Protein AF-0000000074537150 (afdb_homodimer)

Sequence (612 aa):
MRLKDRNIPFLCLTNGGGVLEKAKTSQLNNILDLPKEYQLTSEQMILSHTPFQEFAKDYKDKNVLIVGGYDCLNVAKSYGFENAIHVTDYHKKYPFIYSIFPPRDITKDEYESMKKLYNFNVDPKDAVSAVLFMYESDHLGRDIQVVMDLVLANNGVPGHTEDYNLVDHKQNCKLIMSNADFLYSSSFSWPRFGQGMIKLCLKNIYRELTQKELNITQYGKPEKVTYDFCQKRLEELAKNQGISEPLSTIYMVGDNLLSDIKGANQAGGVWRSVLVKTGLYKGELDHQNPAHYITPDVFTFVMEHSMRLKDRNIPFLCLTNGGGVLEKAKTSQLNNILDLPKEYQLTSEQMILSHTPFQEFAKDYKDKNVLIVGGYDCLNVAKSYGFENAIHVTDYHKKYPFIYSIFPPRDITKDEYESMKKLYNFNVDPKDAVSAVLFMYESDHLGRDIQVVMDLVLANNGVPGHTEDYNLVDHKQNCKLIMSNADFLYSSSFSWPRFGQGMIKLCLKNIYRELTQKELNITQYGKPEKVTYDFCQKRLEELAKNQGISEPLSTIYMVGDNLLSDIKGANQAGGVWRSVLVKTGLYKGELDHQNP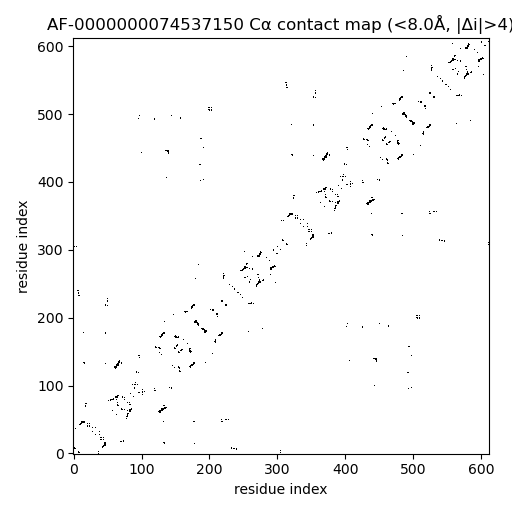AHYITPDVFTFVMEHS

Nearest PDB structures (foldseek):
  3kc2-assembly1_B  TM=8.783E-01  e=1.786E-23  Saccharomyces cerevisiae
  3rf6-assembly1_B  TM=8.350E-01  e=4.525E-24  Saccharomyces cerevisiae
  3kc2-assembly1_A  TM=8.607E-01  e=7.983E-23  Saccharomyces cerevisiae
  1zjj-assembly1_A  TM=8.120E-01  e=8.599E-11  Pyrococcus horikoshii OT3
  2c4n-assembly1_A  TM=7.535E-01  e=9.325E-08  Escherichia coli K-12

Radius of gyration: 27.58 Å; Cα contacts (8 Å, |Δi|>4): 1104; chains: 2; bounding box: 54×90×58 Å

Organism: Naegleria gruberi (NCBI:txid5762)

Secondary structure (DSSP, 8-state):
-HHHHTT----EE-S--SS-HHHHHHHHHHHTT--GGGPPPGGGEE-TTGGGGGTGGGGTTS-EEEE-STTHHHHHHHHT-TTEEEHHHHHHHSGGGGTTS--TTS-HHHHHHHHHH---S--GGG--SEEEE-S--SSHHHHHHHHHHHHHSGGG-TT--S-TT-TT----SEEEES---SEE--SSSS-EE-HHHHHHHHHHHHHHHHSSPPP-EE-STT-HHHHHHHHHHHHHHHHHTT--SPPS-EEEEES-IIIIIHHHHHH-TTEEEEEESSSS--S---SSS--SEEES-HHHHHHHH-/-HHHHTT----EE-S--SS-HHHHHHHHHHHTT--GGGPPPGGGEE-TTGGGGGTGGGGTTS-EEEE-STTHHHHHHHHT-TTEEEHHHHHHHSGGGGTTS--TTS-HHHHHHHHHH---S--GGG--SEEEE-S--SSHHHHHHHHHHHHHSGGG-TT--S-TT-TT----SEEEES---SEE--SSSS-EE-HHHHHHHHHHHHHHHHSSPPP-EE-STT-HHHHHHHHHHHHHHHHHTT--SPPS-EEEEES-IIIIIHHHHHH-TTEEEEEESSSS--S---SSS--SEEES-HHHHHHHH-

pLDDT: mean 91.0, std 9.86, range [53.53, 98.81]

Structure (mmCIF, N/CA/C/O backbone):
data_AF-0000000074537150-model_v1
#
loop_
_entity.id
_entity.type
_entity.pdbx_description
1 polymer 'Predicted protein'
#
loop_
_atom_site.group_PDB
_atom_site.id
_atom_site.type_symbol
_atom_site.label_atom_id
_atom_site.label_alt_id
_atom_site.label_comp_id
_atom_site.label_asym_id
_atom_site.label_entity_id
_atom_site.label_seq_id
_atom_site.pdbx_PDB_ins_code
_atom_site.Cartn_x
_atom_site.Cartn_y
_atom_site.Cartn_z
_atom_site.occupancy
_atom_site.B_iso_or_equiv
_atom_site.auth_seq_id
_atom_site.auth_comp_id
_atom_site.auth_asym_id
_atom_site.auth_atom_id
_atom_site.pdbx_PDB_model_num
ATOM 1 N N . MET A 1 1 ? -10.485 -38.378 -7.1 1 82.35 1 MET A N 1
ATOM 2 C CA . MET A 1 1 ? -10.393 -39.835 -7.085 1 82.35 1 MET A CA 1
ATOM 3 C C . MET A 1 1 ? -10.591 -40.407 -8.485 1 82.35 1 MET A C 1
ATOM 5 O O . MET A 1 1 ? -9.742 -41.148 -8.982 1 82.35 1 MET A O 1
ATOM 9 N N . ARG A 1 2 ? -11.599 -39.928 -9.172 1 88.39 2 ARG A N 1
ATOM 10 C CA . ARG A 1 2 ? -11.948 -40.432 -10.496 1 88.39 2 ARG A CA 1
ATOM 11 C C . ARG A 1 2 ? -10.786 -40.267 -11.469 1 88.39 2 ARG A C 1
ATOM 13 O O . ARG A 1 2 ? -10.503 -41.164 -12.266 1 88.39 2 ARG A O 1
ATOM 20 N N . LEU A 1 3 ? -10.076 -39.224 -11.421 1 92.22 3 LEU A N 1
ATOM 21 C CA . LEU A 1 3 ? -8.972 -38.946 -12.333 1 92.22 3 LEU A CA 1
ATOM 22 C C . LEU A 1 3 ? -7.83 -39.935 -12.121 1 92.22 3 LEU A C 1
ATOM 24 O O . LEU A 1 3 ? -7.26 -40.448 -13.086 1 92.22 3 LEU A O 1
ATOM 28 N N . LYS A 1 4 ? -7.557 -40.183 -10.889 1 90.06 4 LYS A N 1
ATOM 29 C CA . LYS A 1 4 ? -6.506 -41.147 -10.576 1 90.06 4 LYS A CA 1
ATOM 30 C C . LYS A 1 4 ? -6.914 -42.559 -10.987 1 90.06 4 LYS A C 1
ATOM 32 O O . LYS A 1 4 ? -6.105 -43.309 -11.537 1 90.06 4 LYS A O 1
ATOM 37 N N . ASP A 1 5 ? -8.18 -42.872 -10.752 1 92.04 5 ASP A N 1
ATOM 38 C CA . ASP A 1 5 ? -8.691 -44.195 -11.101 1 92.04 5 ASP A CA 1
ATOM 39 C C . ASP A 1 5 ? -8.611 -44.434 -12.608 1 92.04 5 ASP A C 1
ATOM 41 O O . ASP A 1 5 ? -8.425 -45.568 -13.052 1 92.04 5 ASP A O 1
ATOM 45 N N . ARG A 1 6 ? -8.701 -43.389 -13.329 1 92.59 6 ARG A N 1
ATOM 46 C CA . ARG A 1 6 ? -8.712 -43.51 -14.784 1 92.59 6 ARG A CA 1
ATOM 47 C C . ARG A 1 6 ? -7.35 -43.162 -15.373 1 92.59 6 ARG A C 1
ATOM 49 O O . ARG A 1 6 ? -7.209 -43.031 -16.591 1 92.59 6 ARG A O 1
ATOM 56 N N . ASN A 1 7 ? -6.412 -42.997 -14.571 1 92.48 7 ASN A N 1
ATOM 57 C CA . ASN A 1 7 ? -5.035 -42.707 -14.959 1 92.48 7 ASN A CA 1
ATOM 58 C C . ASN A 1 7 ? -4.948 -41.45 -15.82 1 92.48 7 ASN A C 1
ATOM 60 O O . ASN A 1 7 ? -4.264 -41.441 -16.845 1 92.48 7 ASN A O 1
ATOM 64 N N . ILE A 1 8 ? -5.718 -40.449 -15.488 1 94.46 8 ILE A N 1
ATOM 65 C CA . ILE A 1 8 ? -5.68 -39.152 -16.156 1 94.46 8 ILE A CA 1
ATOM 66 C C . ILE A 1 8 ? -4.778 -38.197 -15.378 1 94.46 8 ILE A C 1
ATOM 68 O O . ILE A 1 8 ? -5.067 -37.859 -14.227 1 94.46 8 ILE A O 1
ATOM 72 N N . PRO A 1 9 ? -3.707 -37.763 -15.979 1 95.73 9 PRO A N 1
ATOM 73 C CA . PRO A 1 9 ? -2.847 -36.806 -15.278 1 95.73 9 PRO A CA 1
ATOM 74 C C . PRO A 1 9 ? -3.541 -35.471 -15.016 1 95.73 9 PRO A C 1
ATOM 76 O O . PRO A 1 9 ? -4.312 -34.997 -15.854 1 95.73 9 PRO A O 1
ATOM 79 N N . PHE A 1 10 ? -3.298 -34.881 -13.842 1 96.55 10 PHE A N 1
ATOM 80 C CA . PHE A 1 10 ? -3.924 -33.6 -13.535 1 96.55 10 PHE A CA 1
ATOM 81 C C . PHE A 1 10 ? -3.046 -32.781 -12.596 1 96.55 10 PHE A C 1
ATOM 83 O O . PHE A 1 10 ? -2.156 -33.323 -11.939 1 96.55 10 PHE A O 1
ATOM 90 N N . LEU A 1 11 ? -3.188 -31.477 -12.616 1 97.28 11 LEU A N 1
ATOM 91 C CA . LEU A 1 11 ? -2.513 -30.496 -11.773 1 97.28 11 LEU A CA 1
ATOM 92 C C . LEU A 1 11 ? -3.524 -29.596 -11.069 1 97.28 11 LEU A C 1
ATOM 94 O O . LEU A 1 11 ? -4.655 -29.442 -11.536 1 97.28 11 LEU A O 1
ATOM 98 N N . CYS A 1 12 ? -3.136 -29.117 -9.999 1 97.07 12 CYS A N 1
ATOM 99 C CA . CYS A 1 12 ? -3.814 -27.999 -9.353 1 97.07 12 CYS A CA 1
ATOM 100 C C . CYS A 1 12 ? -3.042 -26.701 -9.556 1 97.07 12 CYS A C 1
ATOM 102 O O . CYS A 1 12 ? -1.887 -26.59 -9.141 1 97.07 12 CYS A O 1
ATOM 104 N N . LEU A 1 13 ? -3.638 -25.769 -10.205 1 97.44 13 LEU A N 1
ATOM 105 C CA . LEU A 1 13 ? -3.019 -24.483 -10.504 1 97.44 13 LEU A CA 1
ATOM 106 C C . LEU A 1 13 ? -3.717 -23.355 -9.752 1 97.44 13 LEU A C 1
ATOM 108 O O . LEU A 1 13 ? -4.936 -23.199 -9.85 1 97.44 13 LEU A O 1
ATOM 112 N N . THR A 1 14 ? -2.991 -22.591 -8.994 1 95.28 14 THR A N 1
ATOM 113 C CA . THR A 1 14 ? -3.561 -21.472 -8.252 1 95.28 14 THR A CA 1
ATOM 114 C C . THR A 1 14 ? -2.663 -20.243 -8.351 1 95.28 14 THR A C 1
ATOM 116 O O . THR A 1 14 ? -1.451 -20.367 -8.538 1 95.28 14 THR A O 1
ATOM 119 N N . ASN A 1 15 ? -3.245 -19.076 -8.275 1 94.63 15 ASN A N 1
ATOM 120 C CA . ASN A 1 15 ? -2.48 -17.84 -8.155 1 94.63 15 ASN A CA 1
ATOM 121 C C . ASN A 1 15 ? -2.129 -17.536 -6.701 1 94.63 15 ASN A C 1
ATOM 123 O O . ASN A 1 15 ? -1.554 -16.488 -6.402 1 94.63 15 ASN A O 1
ATOM 127 N N . GLY A 1 16 ? -2.473 -18.467 -5.846 1 93.56 16 GLY A N 1
ATOM 128 C CA . GLY A 1 16 ? -1.982 -18.387 -4.48 1 93.56 16 GLY A CA 1
ATOM 129 C C . GLY A 1 16 ? -0.507 -18.719 -4.355 1 93.56 16 GLY A C 1
ATOM 130 O O . GLY A 1 16 ? 0.098 -19.244 -5.292 1 93.56 16 GLY A O 1
ATOM 131 N N . GLY A 1 17 ? 0.043 -18.374 -3.281 1 95.2 17 GLY A N 1
ATOM 132 C CA . GLY A 1 17 ? 1.463 -18.613 -3.078 1 95.2 17 GLY A CA 1
ATOM 133 C C . GLY A 1 17 ? 1.916 -18.345 -1.656 1 95.2 17 GLY A C 1
ATOM 134 O O . GLY A 1 17 ? 1.167 -18.579 -0.705 1 95.2 17 GLY A O 1
ATOM 135 N N . GLY A 1 18 ? 3.213 -18.116 -1.565 1 96.17 18 GLY A N 1
ATOM 136 C CA . GLY A 1 18 ? 3.773 -17.738 -0.277 1 96.17 18 GLY A CA 1
ATOM 137 C C . GLY A 1 18 ? 4.288 -18.922 0.52 1 96.17 18 GLY A C 1
ATOM 138 O O . GLY A 1 18 ? 4.881 -18.748 1.586 1 96.17 18 GLY A O 1
ATOM 139 N N . VAL A 1 19 ? 4.033 -20.133 0.052 1 97.56 19 VAL A N 1
ATOM 140 C CA . VAL A 1 19 ? 4.488 -21.349 0.718 1 97.56 19 VAL A CA 1
ATOM 141 C C . VAL A 1 19 ? 5.037 -22.33 -0.316 1 97.56 19 VAL A C 1
ATOM 143 O O . VAL A 1 19 ? 4.821 -22.16 -1.518 1 97.56 19 VAL A O 1
ATOM 146 N N . LEU A 1 20 ? 5.719 -23.33 0.158 1 98.24 20 LEU A N 1
ATOM 147 C CA . LEU A 1 20 ? 6.207 -24.387 -0.721 1 98.24 20 LEU A CA 1
ATOM 148 C C . LEU A 1 20 ? 5.051 -25.216 -1.269 1 98.24 20 LEU A C 1
ATOM 150 O O . LEU A 1 20 ? 4.032 -25.39 -0.596 1 98.24 20 LEU A O 1
ATOM 154 N N . GLU A 1 21 ? 5.246 -25.781 -2.436 1 98.3 21 GLU A N 1
ATOM 155 C CA . GLU A 1 21 ? 4.241 -26.65 -3.041 1 98.3 21 GLU A CA 1
ATOM 156 C C . GLU A 1 21 ? 3.874 -27.802 -2.11 1 98.3 21 GLU A C 1
ATOM 158 O O . GLU A 1 21 ? 2.703 -28.171 -2.002 1 98.3 21 GLU A O 1
ATOM 163 N N . LYS A 1 22 ? 4.826 -28.305 -1.428 1 97.91 22 LYS A N 1
ATOM 164 C CA . LYS A 1 22 ? 4.594 -29.411 -0.503 1 97.91 22 LYS A CA 1
ATOM 165 C C . LYS A 1 22 ? 3.633 -29.005 0.611 1 97.91 22 LYS A C 1
ATOM 167 O O . LYS A 1 22 ? 2.742 -29.772 0.98 1 97.91 22 LYS A O 1
ATOM 172 N N . ALA A 1 23 ? 3.862 -27.835 1.144 1 97.5 23 ALA A N 1
ATOM 173 C CA . ALA A 1 23 ? 2.997 -27.344 2.213 1 97.5 23 ALA A CA 1
ATOM 174 C C . ALA A 1 23 ? 1.569 -27.141 1.714 1 97.5 23 ALA A C 1
ATOM 176 O O . ALA A 1 23 ? 0.609 -27.511 2.394 1 97.5 23 ALA A O 1
ATOM 177 N N . LYS A 1 24 ? 1.411 -26.533 0.592 1 97.05 24 LYS A N 1
ATOM 178 C CA . LYS A 1 24 ? 0.087 -26.31 0.02 1 97.05 24 LYS A CA 1
ATOM 179 C C . LYS A 1 24 ? -0.611 -27.633 -0.285 1 97.05 24 LYS A C 1
ATOM 181 O O . LYS A 1 24 ? -1.819 -27.766 -0.078 1 97.05 24 LYS A O 1
ATOM 186 N N . THR A 1 25 ? 0.132 -28.581 -0.799 1 97.37 25 THR A N 1
ATOM 187 C CA . THR A 1 25 ? -0.408 -29.903 -1.096 1 97.37 25 THR A CA 1
ATOM 188 C C . THR A 1 25 ? -0.933 -30.57 0.172 1 97.37 25 THR A C 1
ATOM 190 O O . THR A 1 25 ? -2.028 -31.135 0.175 1 97.37 25 THR A O 1
ATOM 193 N N . SER A 1 26 ? -0.143 -30.467 1.177 1 96.8 26 SER A N 1
ATOM 194 C CA . SER A 1 26 ? -0.559 -31.031 2.457 1 96.8 26 SER A CA 1
ATOM 195 C C . SER A 1 26 ? -1.839 -30.373 2.961 1 96.8 26 SER A C 1
ATOM 197 O O . SER A 1 26 ? -2.736 -31.052 3.465 1 96.8 26 SER A O 1
ATOM 199 N N . GLN A 1 27 ? -1.881 -29.11 2.847 1 94.59 27 GLN A N 1
ATOM 200 C CA . GLN A 1 27 ? -3.072 -28.369 3.249 1 94.59 27 GLN A CA 1
ATOM 201 C C . GLN A 1 27 ? -4.3 -28.84 2.477 1 94.59 27 GLN A C 1
ATOM 203 O O . GLN A 1 27 ? -5.36 -29.069 3.064 1 94.59 27 GLN A O 1
ATOM 208 N N . LEU A 1 28 ? -4.202 -29 1.189 1 94.61 28 LEU A N 1
ATOM 209 C CA . LEU A 1 28 ? -5.319 -29.403 0.342 1 94.61 28 LEU A CA 1
ATOM 210 C C . LEU A 1 28 ? -5.74 -30.837 0.644 1 94.61 28 LEU A C 1
ATOM 212 O O . LEU A 1 28 ? -6.934 -31.146 0.667 1 94.61 28 LEU A O 1
ATOM 216 N N . ASN A 1 29 ? -4.749 -31.682 0.811 1 96.45 29 ASN A N 1
ATOM 217 C CA . ASN A 1 29 ? -5.045 -33.062 1.182 1 96.45 29 ASN A CA 1
ATOM 218 C C . ASN A 1 29 ? -5.86 -33.133 2.47 1 96.45 29 ASN A C 1
ATOM 220 O O . ASN A 1 29 ? -6.785 -33.94 2.58 1 96.45 29 ASN A O 1
ATOM 224 N N . ASN A 1 30 ? -5.521 -32.252 3.391 1 94.34 30 ASN A N 1
ATOM 225 C CA . ASN A 1 30 ? -6.221 -32.217 4.67 1 94.34 30 ASN A CA 1
ATOM 226 C C . ASN A 1 30 ? -7.63 -31.65 4.523 1 94.34 30 ASN A C 1
ATOM 228 O O . ASN A 1 30 ? -8.585 -32.198 5.077 1 94.34 30 ASN A O 1
ATOM 232 N N . ILE A 1 31 ? -7.728 -30.591 3.802 1 90.94 31 ILE A N 1
ATOM 233 C CA . ILE A 1 31 ? -9.015 -29.931 3.609 1 90.94 31 ILE A CA 1
ATOM 234 C C . ILE A 1 31 ? -9.977 -30.877 2.893 1 90.94 31 ILE A C 1
ATOM 236 O O . ILE A 1 31 ? -11.159 -30.947 3.239 1 90.94 31 ILE A O 1
ATOM 240 N N . LEU A 1 32 ? -9.473 -31.61 1.886 1 90.86 32 LEU A N 1
ATOM 241 C CA . LEU A 1 32 ? -10.308 -32.498 1.084 1 90.86 32 LEU A CA 1
ATOM 242 C C . LEU A 1 32 ? -10.433 -33.868 1.743 1 90.86 32 LEU A C 1
ATOM 244 O O . LEU A 1 32 ? -11.185 -34.723 1.27 1 90.86 32 LEU A O 1
ATOM 248 N N . ASP A 1 33 ? -9.685 -34.022 2.805 1 92.94 33 ASP A N 1
ATOM 249 C CA . ASP A 1 33 ? -9.691 -35.273 3.558 1 92.94 33 ASP A CA 1
ATOM 250 C C . ASP A 1 33 ? -9.514 -36.473 2.63 1 92.94 33 ASP A C 1
ATOM 252 O O . ASP A 1 33 ? -10.334 -37.393 2.633 1 92.94 33 ASP A O 1
ATOM 256 N N . LEU A 1 34 ? -8.539 -36.46 1.803 1 92.77 34 LEU A N 1
ATOM 257 C CA . LEU A 1 34 ? -8.287 -37.511 0.824 1 92.77 34 LEU A CA 1
ATOM 258 C C . LEU A 1 34 ? -7.609 -38.711 1.476 1 92.77 34 LEU A C 1
ATOM 260 O O . LEU A 1 34 ? -6.686 -38.549 2.277 1 92.77 34 LEU A O 1
ATOM 264 N N . PRO A 1 35 ? -8.07 -39.949 1.142 1 93.38 35 PRO A N 1
ATOM 265 C CA . PRO A 1 35 ? -7.323 -41.126 1.593 1 93.38 35 PRO A CA 1
ATOM 266 C C . PRO A 1 35 ? -5.901 -41.171 1.039 1 93.38 35 PRO A C 1
ATOM 268 O O . PRO A 1 35 ? -5.611 -40.537 0.021 1 93.38 35 PRO A O 1
ATOM 271 N N . LYS A 1 36 ? -5.07 -41.896 1.671 1 92.68 36 LYS A N 1
ATOM 272 C CA . LYS A 1 36 ? -3.642 -41.942 1.368 1 92.68 36 LYS A CA 1
ATOM 273 C C . LYS A 1 36 ? -3.402 -42.244 -0.108 1 92.68 36 LYS A C 1
ATOM 275 O O . LYS A 1 36 ? -2.55 -41.62 -0.744 1 92.68 36 LYS A O 1
ATOM 280 N N . GLU A 1 37 ? -4.169 -43.15 -0.651 1 91.74 37 GLU A N 1
ATOM 281 C CA . GLU A 1 37 ? -3.968 -43.613 -2.02 1 91.74 37 GLU A CA 1
ATOM 282 C C . GLU A 1 37 ? -4.337 -42.529 -3.029 1 91.74 37 GLU A C 1
ATOM 284 O O . GLU A 1 37 ? -3.932 -42.593 -4.192 1 91.74 37 GLU A O 1
ATOM 289 N N . TYR A 1 38 ? -5.07 -41.503 -2.567 1 94.03 38 TYR A N 1
ATOM 290 C CA . TYR A 1 38 ? -5.554 -40.488 -3.496 1 94.03 38 TYR A CA 1
ATOM 291 C C . TYR A 1 38 ? -4.946 -39.126 -3.181 1 94.03 38 TYR A C 1
ATOM 293 O O . TYR A 1 38 ? -5.319 -38.118 -3.785 1 94.03 38 TYR A O 1
ATOM 301 N N . GLN A 1 39 ? -4.017 -39.078 -2.336 1 95.57 39 GLN A N 1
ATOM 302 C CA . GLN A 1 39 ? -3.405 -37.818 -1.929 1 95.57 39 GLN A CA 1
ATOM 303 C C . GLN A 1 39 ? -2.615 -37.194 -3.076 1 95.57 39 GLN A C 1
ATOM 305 O O . GLN A 1 39 ? -1.97 -37.903 -3.851 1 95.57 39 GLN A O 1
ATOM 310 N N . LEU A 1 40 ? -2.675 -35.924 -3.119 1 96.23 40 LEU A N 1
ATOM 311 C CA . LEU A 1 40 ? -1.914 -35.151 -4.094 1 96.23 40 LEU A CA 1
ATOM 312 C C . LEU A 1 40 ? -0.431 -35.139 -3.741 1 96.23 40 LEU A C 1
ATOM 314 O O . LEU A 1 40 ? -0.068 -35.213 -2.565 1 96.23 40 LEU A O 1
ATOM 318 N N . THR A 1 41 ? 0.364 -35.095 -4.773 1 95.9 41 THR A N 1
ATOM 319 C CA . THR A 1 41 ? 1.8 -34.906 -4.597 1 95.9 41 THR A CA 1
ATOM 320 C C . THR A 1 41 ? 2.193 -33.458 -4.872 1 95.9 41 THR A C 1
ATOM 322 O O . THR A 1 41 ? 1.426 -32.705 -5.477 1 95.9 41 THR A O 1
ATOM 325 N N . SER A 1 42 ? 3.384 -33.067 -4.437 1 96.53 42 SER A N 1
ATOM 326 C CA . SER A 1 42 ? 3.858 -31.7 -4.625 1 96.53 42 SER A CA 1
ATOM 327 C C . SER A 1 42 ? 4.014 -31.368 -6.106 1 96.53 42 SER A C 1
ATOM 329 O O . SER A 1 42 ? 3.868 -30.211 -6.507 1 96.53 42 SER A O 1
ATOM 331 N N . GLU A 1 43 ? 4.277 -32.349 -6.908 1 96.06 43 GLU A N 1
ATOM 332 C CA . GLU A 1 43 ? 4.456 -32.15 -8.343 1 96.06 43 GLU A CA 1
ATOM 333 C C . GLU A 1 43 ? 3.14 -31.767 -9.015 1 96.06 43 GLU A C 1
ATOM 335 O O . GLU A 1 43 ? 3.139 -31.168 -10.093 1 96.06 43 GLU A O 1
ATOM 340 N N . GLN A 1 44 ? 2.078 -32.113 -8.356 1 97.34 44 GLN A N 1
ATOM 341 C CA . GLN A 1 44 ? 0.76 -31.837 -8.918 1 97.34 44 GLN A CA 1
ATOM 342 C C . GLN A 1 44 ? 0.282 -30.439 -8.539 1 97.34 44 GLN A C 1
ATOM 344 O O . GLN A 1 44 ? -0.764 -29.986 -9.008 1 97.34 44 GLN A O 1
ATOM 349 N N . MET A 1 45 ? 1.074 -29.735 -7.706 1 98.07 45 MET A N 1
ATOM 350 C CA . MET A 1 45 ? 0.681 -28.422 -7.202 1 98.07 45 MET A CA 1
ATOM 351 C C . MET A 1 45 ? 1.513 -27.32 -7.849 1 98.07 45 MET A C 1
ATOM 353 O O . MET A 1 45 ? 2.739 -27.307 -7.725 1 98.07 45 MET A O 1
ATOM 357 N N . ILE A 1 46 ? 0.852 -26.426 -8.57 1 98.21 46 ILE A N 1
ATOM 358 C CA . ILE A 1 46 ? 1.516 -25.273 -9.169 1 98.21 46 ILE A CA 1
ATOM 359 C C . ILE A 1 46 ? 0.99 -23.987 -8.535 1 98.21 46 ILE A C 1
ATOM 361 O O . ILE A 1 46 ? -0.185 -23.648 -8.688 1 98.21 46 ILE A O 1
ATOM 365 N N . LEU A 1 47 ? 1.843 -23.336 -7.854 1 97.87 47 LEU A N 1
ATOM 366 C CA . LEU A 1 47 ? 1.52 -22.044 -7.257 1 97.87 47 LEU A CA 1
ATOM 367 C C . LEU A 1 47 ? 1.917 -20.902 -8.187 1 97.87 47 LEU A C 1
ATOM 369 O O . LEU A 1 47 ? 2.571 -21.126 -9.208 1 97.87 47 LEU A O 1
ATOM 373 N N . SER A 1 48 ? 1.578 -19.699 -7.824 1 97.01 48 SER A N 1
ATOM 374 C CA . SER A 1 48 ? 1.797 -18.539 -8.682 1 97.01 48 SER A CA 1
ATOM 375 C C . SER A 1 48 ? 3.278 -18.355 -8.996 1 97.01 48 SER A C 1
ATOM 377 O O . SER A 1 48 ? 3.635 -17.878 -10.075 1 97.01 48 SER A O 1
ATOM 379 N N . HIS A 1 49 ? 4.141 -18.749 -8.097 1 98.12 49 HIS A N 1
ATOM 380 C CA . HIS A 1 49 ? 5.573 -18.504 -8.227 1 98.12 49 HIS A CA 1
ATOM 381 C C . HIS A 1 49 ? 6.31 -19.764 -8.667 1 98.12 49 HIS A C 1
ATOM 383 O O . HIS A 1 49 ? 7.52 -19.73 -8.9 1 98.12 49 HIS A O 1
ATOM 389 N N . THR A 1 50 ? 5.655 -20.925 -8.827 1 98.1 50 THR A N 1
ATOM 390 C CA . THR A 1 50 ? 6.303 -22.18 -9.193 1 98.1 50 THR A CA 1
ATOM 391 C C . THR A 1 50 ? 7.078 -22.028 -10.499 1 98.1 50 THR A C 1
ATOM 393 O O . THR A 1 50 ? 8.204 -22.514 -10.618 1 98.1 50 THR A O 1
ATOM 396 N N . PRO A 1 51 ? 6.577 -21.279 -11.47 1 97.4 51 PRO A N 1
ATOM 397 C CA . PRO A 1 51 ? 7.272 -21.15 -12.752 1 97.4 51 PRO A CA 1
ATOM 398 C C . PRO A 1 51 ? 8.585 -20.378 -12.637 1 97.4 51 PRO A C 1
ATOM 400 O O . PRO A 1 51 ? 9.381 -20.362 -13.58 1 97.4 51 PRO A O 1
ATOM 403 N N . PHE A 1 52 ? 8.878 -19.694 -11.486 1 97.66 52 PHE A N 1
ATOM 404 C CA . PHE A 1 52 ? 10.133 -18.973 -11.308 1 97.66 52 PHE A CA 1
ATOM 405 C C . PHE A 1 52 ? 11.318 -19.93 -11.353 1 97.66 52 PHE A C 1
ATOM 407 O O . PHE A 1 52 ? 12.454 -19.508 -11.58 1 97.66 52 PHE A O 1
ATOM 414 N N . GLN A 1 53 ? 11.069 -21.206 -11.125 1 95.89 53 GLN A N 1
ATOM 415 C CA . GLN A 1 53 ? 12.118 -22.219 -11.176 1 95.89 53 GLN A CA 1
ATOM 416 C C . GLN A 1 53 ? 12.815 -22.221 -12.534 1 95.89 53 GLN A C 1
ATOM 418 O O . GLN A 1 53 ? 13.993 -22.573 -12.632 1 95.89 53 GLN A O 1
ATOM 423 N N . GLU A 1 54 ? 12.097 -21.775 -13.508 1 92.74 54 GLU A N 1
ATOM 424 C CA . GLU A 1 54 ? 12.573 -21.893 -14.883 1 92.74 54 GLU A CA 1
ATOM 425 C C . GLU A 1 54 ? 13.731 -20.936 -15.15 1 92.74 54 GLU A C 1
ATOM 427 O O . GLU A 1 54 ? 14.568 -21.192 -16.018 1 92.74 54 GLU A O 1
ATOM 432 N N . PHE A 1 55 ? 13.847 -19.787 -14.369 1 93.36 55 PHE A N 1
ATOM 433 C CA . PHE A 1 55 ? 14.881 -18.81 -14.687 1 93.36 55 PHE A CA 1
ATOM 434 C C . PHE A 1 55 ? 15.786 -18.567 -13.485 1 93.36 55 PHE A C 1
ATOM 436 O O . PHE A 1 55 ? 16.639 -17.678 -13.513 1 93.36 55 PHE A O 1
ATOM 443 N N . ALA A 1 56 ? 15.577 -19.349 -12.459 1 95.93 56 ALA A N 1
ATOM 444 C CA . ALA A 1 56 ? 16.357 -19.179 -11.236 1 95.93 56 ALA A CA 1
ATOM 445 C C . ALA A 1 56 ? 17.847 -19.366 -11.505 1 95.93 56 ALA A C 1
ATOM 447 O O . ALA A 1 56 ? 18.683 -18.686 -10.906 1 95.93 56 ALA A O 1
ATOM 448 N N . LYS A 1 57 ? 18.142 -20.238 -12.428 1 94.27 57 LYS A N 1
ATOM 449 C CA . LYS A 1 57 ? 19.537 -20.529 -12.747 1 94.27 57 LYS A CA 1
ATOM 450 C C . LYS A 1 57 ? 20.242 -19.297 -13.306 1 94.27 57 LYS A C 1
ATOM 452 O O . LYS A 1 57 ? 21.441 -19.109 -13.088 1 94.27 57 LYS A O 1
ATOM 457 N N . ASP A 1 58 ? 19.523 -18.467 -14.001 1 95.16 58 ASP A N 1
ATOM 458 C CA . ASP A 1 58 ? 20.076 -17.257 -14.603 1 95.16 58 ASP A CA 1
ATOM 459 C C . ASP A 1 58 ? 20.435 -16.227 -13.535 1 95.16 58 ASP A C 1
ATOM 461 O O . ASP A 1 58 ? 21.147 -15.26 -13.813 1 95.16 58 ASP A O 1
ATOM 465 N N . TYR A 1 59 ? 20.05 -16.493 -12.263 1 95.42 59 TYR A N 1
ATOM 466 C CA . TYR A 1 59 ? 20.263 -15.523 -11.195 1 95.42 59 TYR A CA 1
ATOM 467 C C . TYR A 1 59 ? 21.094 -16.126 -10.068 1 95.42 59 TYR A C 1
ATOM 469 O O . TYR A 1 59 ? 21.116 -15.599 -8.954 1 95.42 59 TYR A O 1
ATOM 477 N N . LYS A 1 60 ? 21.688 -17.201 -10.286 1 91.28 60 LYS A N 1
ATOM 478 C CA . LYS A 1 60 ? 22.427 -17.936 -9.264 1 91.28 60 LYS A CA 1
ATOM 479 C C . LYS A 1 60 ? 23.503 -17.061 -8.628 1 91.28 60 LYS A C 1
ATOM 481 O O . LYS A 1 60 ? 23.726 -17.122 -7.417 1 91.28 60 LYS A O 1
ATOM 486 N N . ASP A 1 61 ? 24.174 -16.148 -9.422 1 92.04 61 ASP A N 1
ATOM 487 C CA . ASP A 1 61 ? 25.276 -15.322 -8.937 1 92.04 61 ASP A CA 1
ATOM 488 C C . ASP A 1 61 ? 24.835 -13.872 -8.749 1 92.04 61 ASP A C 1
ATOM 490 O O . ASP A 1 61 ? 25.67 -12.971 -8.651 1 92.04 61 ASP A O 1
ATOM 494 N N . LYS A 1 62 ? 23.558 -13.721 -8.78 1 95.86 62 LYS A N 1
ATOM 495 C CA . LYS A 1 62 ? 23.026 -12.364 -8.685 1 95.86 62 LYS A CA 1
ATOM 496 C C . LYS A 1 62 ? 22.202 -12.184 -7.414 1 95.86 62 LYS A C 1
ATOM 498 O O . LYS A 1 62 ? 21.552 -13.124 -6.95 1 95.86 62 LYS A O 1
ATOM 503 N N . ASN A 1 63 ? 22.261 -10.992 -6.849 1 97.59 63 ASN A N 1
ATOM 504 C CA . ASN A 1 63 ? 21.377 -10.662 -5.736 1 97.59 63 ASN A CA 1
ATOM 505 C C . ASN A 1 63 ? 19.953 -10.392 -6.212 1 97.59 63 ASN A C 1
ATOM 507 O O . ASN A 1 63 ? 19.747 -9.663 -7.184 1 97.59 63 ASN A O 1
ATOM 511 N N . VAL A 1 64 ? 19.011 -11.058 -5.553 1 98.33 64 VAL A N 1
ATOM 512 C CA . VAL A 1 64 ? 17.609 -10.806 -5.868 1 98.33 64 VAL A CA 1
ATOM 513 C C . VAL A 1 64 ? 16.846 -10.457 -4.592 1 98.33 64 VAL A C 1
ATOM 515 O O . VAL A 1 64 ? 17.133 -10.999 -3.522 1 98.33 64 VAL A O 1
ATOM 518 N N . LEU A 1 65 ? 15.954 -9.538 -4.685 1 98.69 65 LEU A N 1
ATOM 519 C CA . LEU A 1 65 ? 15.096 -9.157 -3.568 1 98.69 65 LEU A CA 1
ATOM 520 C C . LEU A 1 65 ? 13.761 -9.891 -3.633 1 98.69 65 LEU A C 1
ATOM 522 O O . LEU A 1 65 ? 13.094 -9.886 -4.671 1 98.69 65 LEU A O 1
ATOM 526 N N . ILE A 1 66 ? 13.386 -10.467 -2.543 1 98.8 66 ILE A N 1
ATOM 527 C CA . ILE A 1 66 ? 12.129 -11.202 -2.451 1 98.8 66 ILE A CA 1
ATOM 528 C C . ILE A 1 66 ? 11.095 -10.364 -1.702 1 98.8 66 ILE A C 1
ATOM 530 O O . ILE A 1 66 ? 11.356 -9.888 -0.595 1 98.8 66 ILE A O 1
ATOM 534 N N . VAL A 1 67 ? 9.952 -10.206 -2.322 1 98.68 67 VAL A N 1
ATOM 535 C CA . VAL A 1 67 ? 8.844 -9.501 -1.687 1 98.68 67 VAL A CA 1
ATOM 536 C C . VAL A 1 67 ? 7.659 -10.449 -1.514 1 98.68 67 VAL A C 1
ATOM 538 O O . VAL A 1 67 ? 7.242 -11.111 -2.468 1 98.68 67 VAL A O 1
ATOM 541 N N . GLY A 1 68 ? 7.065 -10.483 -0.352 1 97.83 68 GLY A N 1
ATOM 542 C CA . GLY A 1 68 ? 5.909 -11.306 -0.035 1 97.83 68 GLY A CA 1
ATOM 543 C C . GLY A 1 68 ? 5.904 -11.801 1.399 1 97.83 68 GLY A C 1
ATOM 544 O O . GLY A 1 68 ? 6.963 -11.96 2.01 1 97.83 68 GLY A O 1
ATOM 545 N N . GLY A 1 69 ? 4.775 -12.07 1.884 1 95.2 69 GLY A N 1
ATOM 546 C CA . GLY A 1 69 ? 4.64 -12.593 3.234 1 95.2 69 GLY A CA 1
ATOM 547 C C . GLY A 1 69 ? 4.919 -14.082 3.327 1 95.2 69 GLY A C 1
ATOM 548 O O . GLY A 1 69 ? 5.329 -14.705 2.346 1 95.2 69 GLY A O 1
ATOM 549 N N . TYR A 1 70 ? 4.867 -14.541 4.507 1 94.43 70 TYR A N 1
ATOM 550 C CA . TYR A 1 70 ? 4.984 -15.958 4.828 1 94.43 70 TYR A CA 1
ATOM 551 C C . TYR A 1 70 ? 6.369 -16.486 4.47 1 94.43 70 TYR A C 1
ATOM 553 O O . TYR A 1 70 ? 7.382 -15.936 4.908 1 94.43 70 TYR A O 1
ATOM 561 N N . ASP A 1 71 ? 6.487 -17.563 3.689 1 97.46 71 ASP A N 1
ATOM 562 C CA . ASP A 1 71 ? 7.726 -18.322 3.545 1 97.46 71 ASP A CA 1
ATOM 563 C C . ASP A 1 71 ? 8.383 -18.049 2.194 1 97.46 71 ASP A C 1
ATOM 565 O O . ASP A 1 71 ? 9.043 -18.925 1.631 1 97.46 71 ASP A O 1
ATOM 569 N N . CYS A 1 72 ? 8.25 -16.867 1.669 1 98.17 72 CYS A N 1
ATOM 570 C CA . CYS A 1 72 ? 8.647 -16.563 0.299 1 98.17 72 CYS A CA 1
ATOM 571 C C . CYS A 1 72 ? 10.157 -16.681 0.13 1 98.17 72 CYS A C 1
ATOM 573 O O . CYS A 1 72 ? 10.637 -17.096 -0.927 1 98.17 72 CYS A O 1
ATOM 575 N N . LEU A 1 73 ? 10.921 -16.281 1.168 1 98.38 73 LEU A N 1
ATOM 576 C CA . LEU A 1 73 ? 12.371 -16.386 1.049 1 98.38 73 LEU A CA 1
ATOM 577 C C . LEU A 1 73 ? 12.799 -17.841 0.888 1 98.38 73 LEU A C 1
ATOM 579 O O . LEU A 1 73 ? 13.587 -18.166 -0.003 1 98.38 73 LEU A O 1
ATOM 583 N N . ASN A 1 74 ? 12.277 -18.734 1.745 1 98.31 74 ASN A N 1
ATOM 584 C CA . ASN A 1 74 ? 12.599 -20.155 1.662 1 98.31 74 ASN A CA 1
ATOM 585 C C . ASN A 1 74 ? 12.155 -20.753 0.33 1 98.31 74 ASN A C 1
ATOM 587 O O . ASN A 1 74 ? 12.837 -21.617 -0.225 1 98.31 74 ASN A O 1
ATOM 591 N N . VAL A 1 75 ? 11.035 -20.33 -0.154 1 98.52 75 VAL A N 1
ATOM 592 C CA . VAL A 1 75 ? 10.546 -20.778 -1.454 1 98.52 75 VAL A CA 1
ATOM 593 C C . VAL A 1 75 ? 11.545 -20.392 -2.543 1 98.52 75 VAL A C 1
ATOM 595 O O . VAL A 1 75 ? 11.955 -21.235 -3.345 1 98.52 75 VAL A O 1
ATOM 598 N N . ALA A 1 76 ? 11.979 -19.112 -2.566 1 98.35 76 ALA A N 1
ATOM 599 C CA . ALA A 1 76 ? 12.911 -18.629 -3.582 1 98.35 76 ALA A CA 1
ATOM 600 C C . ALA A 1 76 ? 14.222 -19.408 -3.538 1 98.35 76 ALA A C 1
ATOM 602 O O . ALA A 1 76 ? 14.747 -19.812 -4.579 1 98.35 76 ALA A O 1
ATOM 603 N N . LYS A 1 77 ? 14.72 -19.631 -2.374 1 97.93 77 LYS A N 1
ATOM 604 C CA . LYS A 1 77 ? 15.968 -20.374 -2.225 1 97.93 77 LYS A CA 1
ATOM 605 C C . LYS A 1 77 ? 15.814 -21.811 -2.717 1 97.93 77 LYS A C 1
ATOM 607 O O . LYS A 1 77 ? 16.729 -22.363 -3.332 1 97.93 77 LYS A O 1
ATOM 612 N N . SER A 1 78 ? 14.684 -22.392 -2.439 1 97.77 78 SER A N 1
ATOM 613 C CA . SER A 1 78 ? 14.426 -23.757 -2.887 1 97.77 78 SER A CA 1
ATOM 614 C C . SER A 1 78 ? 14.397 -23.843 -4.409 1 97.77 78 SER A C 1
ATOM 616 O O . SER A 1 78 ? 14.626 -24.911 -4.98 1 97.77 78 SER A O 1
ATOM 618 N N . TYR A 1 79 ? 14.05 -22.734 -5.084 1 97.72 79 TYR A N 1
ATOM 619 C CA . TYR A 1 79 ? 14.004 -22.706 -6.541 1 97.72 79 TYR A CA 1
ATOM 620 C C . TYR A 1 79 ? 15.401 -22.538 -7.128 1 97.72 79 TYR A C 1
ATOM 622 O O . TYR A 1 79 ? 15.611 -22.76 -8.322 1 97.72 79 TYR A O 1
ATOM 630 N N . GLY A 1 80 ? 16.394 -22.035 -6.272 1 97.27 80 GLY A N 1
ATOM 631 C CA . GLY A 1 80 ? 17.757 -21.886 -6.758 1 97.27 80 GLY A CA 1
ATOM 632 C C . GLY A 1 80 ? 18.257 -20.455 -6.703 1 97.27 80 GLY A C 1
ATOM 633 O O . GLY A 1 80 ? 19.353 -20.156 -7.182 1 97.27 80 GLY A O 1
ATOM 634 N N . PHE A 1 81 ? 17.487 -19.523 -6.135 1 97.92 81 PHE A N 1
ATOM 635 C CA . PHE A 1 81 ? 17.964 -18.161 -5.923 1 97.92 81 PHE A CA 1
ATOM 636 C C . PHE A 1 81 ? 18.842 -18.083 -4.68 1 97.92 81 PHE A C 1
ATOM 638 O O . PHE A 1 81 ? 18.402 -17.61 -3.63 1 97.92 81 PHE A O 1
ATOM 645 N N . GLU A 1 82 ? 20.05 -18.336 -4.834 1 96.53 82 GLU A N 1
ATOM 646 C CA . GLU A 1 82 ? 20.963 -18.558 -3.716 1 96.53 82 GLU A CA 1
ATOM 647 C C . GLU A 1 82 ? 21.256 -17.256 -2.977 1 96.53 82 GLU A C 1
ATOM 649 O O . GLU A 1 82 ? 21.408 -17.251 -1.753 1 96.53 82 GLU A O 1
ATOM 654 N N . ASN A 1 83 ? 21.35 -16.142 -3.673 1 97.49 83 ASN A N 1
ATOM 655 C CA . ASN A 1 83 ? 21.641 -14.843 -3.078 1 97.49 83 ASN A CA 1
ATOM 656 C C . ASN A 1 83 ? 20.376 -14.005 -2.914 1 97.49 83 ASN A C 1
ATOM 658 O O . ASN A 1 83 ? 20.378 -12.807 -3.2 1 97.49 83 ASN A O 1
ATOM 662 N N . ALA A 1 84 ? 19.311 -14.683 -2.529 1 98.17 84 ALA A N 1
ATOM 663 C CA . ALA A 1 84 ? 18.039 -14.007 -2.288 1 98.17 84 ALA A CA 1
ATOM 664 C C . ALA A 1 84 ? 18.007 -13.377 -0.898 1 98.17 84 ALA A C 1
ATOM 666 O O . ALA A 1 84 ? 18.505 -13.962 0.067 1 98.17 84 ALA A O 1
ATOM 667 N N . ILE A 1 85 ? 17.518 -12.207 -0.81 1 98.16 85 ILE A N 1
ATOM 668 C CA . ILE A 1 85 ? 17.28 -11.531 0.46 1 98.16 85 ILE A CA 1
ATOM 669 C C . ILE A 1 85 ? 15.835 -11.043 0.522 1 98.16 85 ILE A C 1
ATOM 671 O O . ILE A 1 85 ? 15.306 -10.522 -0.463 1 98.16 85 ILE A O 1
ATOM 675 N N . HIS A 1 86 ? 15.174 -11.301 1.6 1 98.36 86 HIS A N 1
ATOM 676 C CA . HIS A 1 86 ? 13.813 -10.807 1.776 1 98.36 86 HIS A CA 1
ATOM 677 C C . HIS A 1 86 ? 13.805 -9.311 2.074 1 98.36 86 HIS A C 1
ATOM 679 O O . HIS A 1 86 ? 14.706 -8.802 2.743 1 98.36 86 HIS A O 1
ATOM 685 N N . VAL A 1 87 ? 12.838 -8.645 1.693 1 98.09 87 VAL A N 1
ATOM 686 C CA . VAL A 1 87 ? 12.736 -7.197 1.837 1 98.09 87 VAL A CA 1
ATOM 687 C C . VAL A 1 87 ? 12.788 -6.819 3.315 1 98.09 87 VAL A C 1
ATOM 689 O O . VAL A 1 87 ? 13.335 -5.775 3.677 1 98.09 87 VAL A O 1
ATOM 692 N N . THR A 1 88 ? 12.265 -7.631 4.187 1 97.1 88 THR A N 1
ATOM 693 C CA . THR A 1 88 ? 12.331 -7.393 5.625 1 97.1 88 THR A CA 1
ATOM 694 C C . THR A 1 88 ? 13.781 -7.331 6.097 1 97.1 88 THR A C 1
ATOM 696 O O . THR A 1 88 ? 14.155 -6.431 6.851 1 97.1 88 THR A O 1
ATOM 699 N N . ASP A 1 89 ? 14.582 -8.247 5.653 1 96.39 89 ASP A N 1
ATOM 700 C CA . ASP A 1 89 ? 15.987 -8.293 6.046 1 96.39 89 ASP A CA 1
ATOM 701 C C . ASP A 1 89 ? 16.778 -7.164 5.389 1 96.39 89 ASP A C 1
ATOM 703 O O . ASP A 1 89 ? 17.72 -6.634 5.981 1 96.39 89 ASP A O 1
ATOM 707 N N . TYR A 1 90 ? 16.406 -6.877 4.169 1 96.12 90 TYR A N 1
ATOM 708 C CA . TYR A 1 90 ? 17.026 -5.746 3.488 1 96.12 90 TYR A CA 1
ATOM 709 C C . TYR A 1 90 ? 16.781 -4.449 4.251 1 96.12 90 TYR A C 1
ATOM 711 O O . TYR A 1 90 ? 17.702 -3.652 4.444 1 96.12 90 TYR A O 1
ATOM 719 N N . HIS A 1 91 ? 15.565 -4.235 4.7 1 94.9 91 HIS A N 1
ATOM 720 C CA . HIS A 1 91 ? 15.206 -3.063 5.49 1 94.9 91 HIS A CA 1
ATOM 721 C C . HIS A 1 91 ? 15.919 -3.067 6.838 1 94.9 91 HIS A C 1
ATOM 723 O O . HIS A 1 91 ? 16.3 -2.011 7.347 1 94.9 91 HIS A O 1
ATOM 729 N N . LYS A 1 92 ? 16.046 -4.208 7.427 1 93.03 92 LYS A N 1
ATOM 730 C CA . LYS A 1 92 ? 16.781 -4.311 8.684 1 93.03 92 LYS A CA 1
ATOM 731 C C . LYS A 1 92 ? 18.234 -3.879 8.509 1 93.03 92 LYS A C 1
ATOM 733 O O . LYS A 1 92 ? 18.802 -3.222 9.384 1 93.03 92 LYS A O 1
ATOM 738 N N . LYS A 1 93 ? 18.798 -4.263 7.402 1 91.38 93 LYS A N 1
ATOM 739 C CA . LYS A 1 93 ? 20.186 -3.925 7.104 1 91.38 93 LYS A CA 1
ATOM 740 C C . LYS A 1 93 ? 20.334 -2.441 6.782 1 91.38 93 LYS A C 1
ATOM 742 O O . LYS A 1 93 ? 21.339 -1.82 7.135 1 91.38 93 LYS A O 1
ATOM 747 N N . TYR A 1 94 ? 19.36 -1.876 6.094 1 90.54 94 TYR A N 1
ATOM 748 C CA . TYR A 1 94 ? 19.346 -0.465 5.726 1 90.54 94 TYR A CA 1
ATOM 749 C C . TYR A 1 94 ? 18.097 0.226 6.26 1 90.54 94 TYR A C 1
ATOM 751 O O . TYR A 1 94 ? 17.214 0.609 5.488 1 90.54 94 TYR A O 1
ATOM 759 N N . PRO A 1 95 ? 17.995 0.548 7.519 1 89.41 95 PRO A N 1
ATOM 760 C CA . PRO A 1 95 ? 16.758 0.957 8.186 1 89.41 95 PRO A CA 1
ATOM 761 C C . PRO A 1 95 ? 16.232 2.299 7.682 1 89.41 95 PRO A C 1
ATOM 763 O O . PRO A 1 95 ? 15.039 2.588 7.813 1 89.41 95 PRO A O 1
ATOM 766 N N . PHE A 1 96 ? 17.007 3.128 7.03 1 88.44 96 PHE A N 1
ATOM 767 C CA . PHE A 1 96 ? 16.6 4.48 6.666 1 88.44 96 PHE A CA 1
ATOM 768 C C . PHE A 1 96 ? 16.055 4.518 5.244 1 88.44 96 PHE A C 1
ATOM 770 O O . PHE A 1 96 ? 15.598 5.563 4.776 1 88.44 96 PHE A O 1
ATOM 777 N N . ILE A 1 97 ? 16.085 3.346 4.592 1 91.5 97 ILE A N 1
ATOM 778 C CA . ILE A 1 97 ? 15.474 3.258 3.271 1 91.5 97 ILE A CA 1
ATOM 779 C C . ILE A 1 97 ? 13.966 3.468 3.385 1 91.5 97 ILE A C 1
ATOM 781 O O . ILE A 1 97 ? 13.32 3.911 2.432 1 91.5 97 ILE A O 1
ATOM 785 N N . TYR A 1 98 ? 13.441 3.148 4.501 1 91.54 98 TYR A N 1
ATOM 786 C CA . TYR A 1 98 ? 12.059 3.405 4.892 1 91.54 98 TYR A CA 1
ATOM 787 C C . TYR A 1 98 ? 11.989 3.969 6.306 1 91.54 98 TYR A C 1
ATOM 789 O O . TYR A 1 98 ? 11.686 3.243 7.256 1 91.54 98 TYR A O 1
ATOM 797 N N . SER A 1 99 ? 12.158 5.221 6.446 1 85.71 99 SER A N 1
ATOM 798 C CA . SER A 1 99 ? 12.461 5.823 7.74 1 85.71 99 SER A CA 1
ATOM 799 C C . SER A 1 99 ? 11.189 6.269 8.453 1 85.71 99 SER A C 1
ATOM 801 O O . SER A 1 99 ? 11.23 6.654 9.624 1 85.71 99 SER A O 1
ATOM 803 N N . ILE A 1 100 ? 10.073 6.203 7.765 1 88.93 100 ILE A N 1
ATOM 804 C CA . ILE A 1 100 ? 8.818 6.628 8.375 1 88.93 100 ILE A CA 1
ATOM 805 C C . ILE A 1 100 ? 8.445 5.673 9.507 1 88.93 100 ILE A C 1
ATOM 807 O O . ILE A 1 100 ? 7.925 6.099 10.541 1 88.93 100 ILE A O 1
ATOM 811 N N . PHE A 1 101 ? 8.691 4.43 9.309 1 90.75 101 PHE A N 1
ATOM 812 C CA . PHE A 1 101 ? 8.528 3.408 10.336 1 90.75 101 PHE A CA 1
ATOM 813 C C . PHE A 1 101 ? 9.774 2.537 10.437 1 90.75 101 PHE A C 1
ATOM 815 O O . PHE A 1 101 ? 10.292 2.066 9.422 1 90.75 101 PHE A O 1
ATOM 822 N N . PRO A 1 102 ? 10.265 2.362 11.638 1 89.25 102 PRO A N 1
ATOM 823 C CA . PRO A 1 102 ? 11.421 1.479 11.81 1 89.25 102 PRO A CA 1
ATOM 824 C C . PRO A 1 102 ? 11.108 0.025 11.466 1 89.25 102 PRO A C 1
ATOM 826 O O . PRO A 1 102 ? 9.938 -0.36 11.399 1 89.25 102 PRO A O 1
ATOM 829 N N . PRO A 1 103 ? 12.164 -0.747 11.23 1 91.19 103 PRO A N 1
ATOM 830 C CA . PRO A 1 103 ? 11.924 -2.18 11.043 1 91.19 103 PRO A CA 1
ATOM 831 C C . PRO A 1 103 ? 11.201 -2.817 12.228 1 91.19 103 PRO A C 1
ATOM 833 O O . PRO A 1 103 ? 11.455 -2.452 13.379 1 91.19 103 PRO A O 1
ATOM 836 N N . ARG A 1 104 ? 10.274 -3.702 12.016 1 85.68 104 ARG A N 1
ATOM 837 C CA . ARG A 1 104 ? 9.399 -4.298 13.02 1 85.68 104 ARG A CA 1
ATOM 838 C C . ARG A 1 104 ? 10.196 -5.134 14.014 1 85.68 104 ARG A C 1
ATOM 840 O O . ARG A 1 104 ? 9.777 -5.312 15.16 1 85.68 104 ARG A O 1
ATOM 847 N N . ASP A 1 105 ? 11.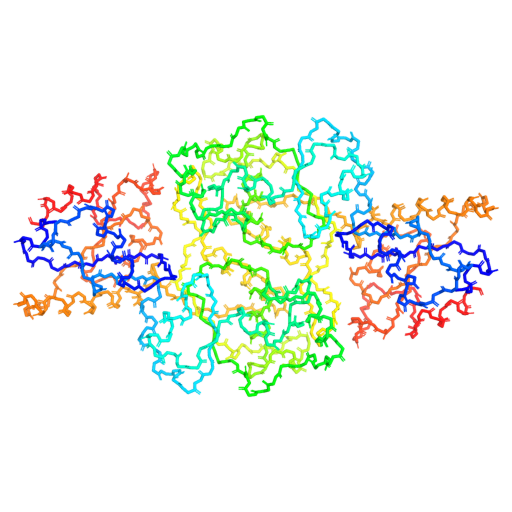317 -5.616 13.732 1 82.03 105 ASP A N 1
ATOM 848 C CA . ASP A 1 105 ? 12.012 -6.587 14.572 1 82.03 105 ASP A CA 1
ATOM 849 C C . ASP A 1 105 ? 13.245 -5.965 15.224 1 82.03 105 ASP A C 1
ATOM 851 O O . ASP A 1 105 ? 14.19 -6.674 15.578 1 82.03 105 ASP A O 1
ATOM 855 N N . ILE A 1 106 ? 13.157 -4.571 15.328 1 84.12 106 ILE A N 1
ATOM 856 C CA . ILE A 1 106 ? 14.272 -3.951 16.035 1 84.12 106 ILE A CA 1
ATOM 857 C C . ILE A 1 106 ? 13.745 -3.121 17.203 1 84.12 106 ILE A C 1
ATOM 859 O O . ILE A 1 106 ? 12.615 -2.629 17.162 1 84.12 106 ILE A O 1
ATOM 863 N N . THR A 1 107 ? 14.465 -3.025 18.187 1 83.02 107 THR A N 1
ATOM 864 C CA . THR A 1 107 ? 14.08 -2.221 19.342 1 83.02 107 THR A CA 1
ATOM 865 C C . THR A 1 107 ? 14.296 -0.736 19.064 1 83.02 107 THR A C 1
ATOM 867 O O . THR A 1 107 ? 15.03 -0.372 18.142 1 83.02 107 THR A O 1
ATOM 870 N N . LYS A 1 108 ? 13.581 0.052 19.821 1 81.18 108 LYS A N 1
ATOM 871 C CA . LYS A 1 108 ? 13.754 1.499 19.72 1 81.18 108 LYS A CA 1
ATOM 872 C C . LYS A 1 108 ? 15.208 1.897 19.953 1 81.18 108 LYS A C 1
ATOM 874 O O . LYS A 1 108 ? 15.743 2.756 19.249 1 81.18 108 LYS A O 1
ATOM 879 N N . ASP A 1 109 ? 15.834 1.242 20.919 1 83.22 109 ASP A N 1
ATOM 880 C CA . ASP A 1 109 ? 17.218 1.554 21.261 1 83.22 109 ASP A CA 1
ATOM 881 C C . ASP A 1 109 ? 18.161 1.195 20.115 1 83.22 109 ASP A C 1
ATOM 883 O O . ASP A 1 109 ? 19.088 1.948 19.807 1 83.22 109 ASP A O 1
ATOM 887 N N . GLU A 1 110 ? 17.847 0.073 19.52 1 80.8 110 GLU A N 1
ATOM 888 C CA . GLU A 1 110 ? 18.647 -0.351 18.375 1 80.8 110 GLU A CA 1
ATOM 889 C C . GLU A 1 110 ? 18.513 0.631 17.215 1 80.8 110 GLU A C 1
ATOM 891 O O . GLU A 1 110 ? 19.51 1.006 16.593 1 80.8 110 GLU A O 1
ATOM 896 N N . TYR A 1 111 ? 17.348 1.013 17.097 1 81.84 111 TYR A N 1
ATOM 897 C CA . TYR A 1 111 ? 17.091 1.937 15.997 1 81.84 111 TYR A CA 1
ATOM 898 C C . TYR A 1 111 ? 17.78 3.275 16.236 1 81.84 111 TYR A C 1
ATOM 900 O O . TYR A 1 111 ? 18.38 3.843 15.321 1 81.84 111 TYR A O 1
ATOM 908 N N . GLU A 1 112 ? 17.754 3.767 17.425 1 80.64 112 GLU A N 1
ATOM 909 C CA . GLU A 1 112 ? 18.398 5.031 17.769 1 80.64 112 GLU A CA 1
ATOM 910 C C . GLU A 1 112 ? 19.916 4.93 17.644 1 80.64 112 GLU A C 1
ATOM 912 O O . GLU A 1 112 ? 20.575 5.889 17.239 1 80.64 112 GLU A O 1
ATOM 917 N N . SER A 1 113 ? 20.398 3.792 17.987 1 80.28 113 SER A N 1
ATOM 918 C CA . SER A 1 113 ? 21.833 3.568 17.851 1 80.28 113 SER A CA 1
ATOM 919 C C . SER A 1 113 ? 22.256 3.568 16.385 1 80.28 113 SER A C 1
ATOM 921 O O . SER A 1 113 ? 23.304 4.115 16.036 1 80.28 113 SER A O 1
ATOM 923 N N . MET A 1 114 ? 21.419 3.039 15.63 1 77.01 114 MET A N 1
ATOM 924 C CA . MET A 1 114 ? 21.71 2.979 14.2 1 77.01 114 MET A CA 1
ATOM 925 C C . MET A 1 114 ? 21.643 4.367 13.573 1 77.01 114 MET A C 1
ATOM 927 O O . MET A 1 114 ? 22.421 4.684 12.671 1 77.01 114 MET A O 1
ATOM 931 N N . LYS A 1 115 ? 20.769 5.182 13.966 1 73.62 115 LYS A N 1
ATOM 932 C CA . LYS A 1 115 ? 20.616 6.55 13.478 1 73.62 115 LYS A CA 1
ATOM 933 C C . LYS A 1 115 ? 21.882 7.365 13.722 1 73.62 115 LYS A C 1
ATOM 935 O O . LYS A 1 115 ? 22.251 8.209 12.902 1 73.62 115 LYS A O 1
ATOM 940 N N . LYS A 1 116 ? 22.526 7.054 14.828 1 74.42 116 LYS A N 1
ATOM 941 C CA . LYS A 1 116 ? 23.742 7.776 15.191 1 74.42 116 LYS A CA 1
ATOM 942 C C . LYS A 1 116 ? 24.913 7.361 14.305 1 74.42 116 LYS A C 1
ATOM 944 O O . LYS A 1 116 ? 25.82 8.157 14.052 1 74.42 116 LYS A O 1
ATOM 949 N N . LEU A 1 117 ? 24.901 6.089 13.941 1 64.21 117 LEU A N 1
ATOM 950 C CA . LEU A 1 117 ? 26.024 5.549 13.183 1 64.21 117 LEU A CA 1
ATOM 951 C C . LEU A 1 117 ? 25.807 5.734 11.684 1 64.21 117 LEU A C 1
ATOM 953 O O . LEU A 1 117 ? 26.714 5.487 10.886 1 64.21 117 LEU A O 1
ATOM 957 N N . TYR A 1 118 ? 24.87 6.524 11.399 1 56.46 118 TYR A N 1
ATOM 958 C CA . TYR A 1 118 ? 24.06 6.539 10.187 1 56.46 118 TYR A CA 1
ATOM 959 C C . TYR A 1 118 ? 24.935 6.675 8.947 1 56.46 118 TYR A C 1
ATOM 961 O O . TYR A 1 118 ? 25.782 7.569 8.872 1 56.46 118 TYR A O 1
ATOM 969 N N . ASN A 1 119 ? 25.186 5.427 8.267 1 61.89 119 ASN A N 1
ATOM 970 C CA . ASN A 1 119 ? 25.426 5.523 6.831 1 61.89 119 ASN A CA 1
ATOM 971 C C . ASN A 1 119 ? 24.122 5.479 6.041 1 61.89 119 ASN A C 1
ATOM 973 O O . ASN A 1 119 ? 23.368 4.509 6.131 1 61.89 119 ASN A O 1
ATOM 977 N N . PHE A 1 120 ? 23.667 6.471 5.434 1 66.25 120 PHE A N 1
ATOM 978 C CA . PHE A 1 120 ? 22.404 6.73 4.754 1 66.25 120 PHE A CA 1
ATOM 979 C C . PHE A 1 120 ? 22.433 6.188 3.33 1 66.25 120 PHE A C 1
ATOM 981 O O . PHE A 1 120 ? 21.46 6.326 2.587 1 66.25 120 PHE A O 1
ATOM 988 N N . ASN A 1 121 ? 23.659 5.327 3.131 1 78.61 121 ASN A N 1
ATOM 989 C CA . ASN A 1 121 ? 23.793 4.818 1.77 1 78.61 121 ASN A CA 1
ATOM 990 C C . ASN A 1 121 ? 23.764 3.293 1.736 1 78.61 121 ASN A C 1
ATOM 992 O O . ASN A 1 121 ? 24.18 2.639 2.693 1 78.61 121 ASN A O 1
ATOM 996 N N . VAL A 1 122 ? 23.283 2.693 0.743 1 88.34 122 VAL A N 1
ATOM 997 C CA . VAL A 1 122 ? 23.311 1.257 0.486 1 88.34 122 VAL A CA 1
ATOM 998 C C . VAL A 1 122 ? 24.675 0.859 -0.074 1 88.34 122 VAL A C 1
ATOM 1000 O O . VAL A 1 122 ? 25.21 1.531 -0.959 1 88.34 122 VAL A O 1
ATOM 1003 N N . ASP A 1 123 ? 25.322 -0.21 0.404 1 89.35 123 ASP A N 1
ATOM 1004 C CA . ASP A 1 123 ? 26.585 -0.745 -0.096 1 89.35 123 ASP A CA 1
ATOM 1005 C C . ASP A 1 123 ? 26.424 -1.306 -1.507 1 89.35 123 ASP A C 1
ATOM 1007 O O . ASP A 1 123 ? 25.538 -2.126 -1.757 1 89.35 123 ASP A O 1
ATOM 1011 N N . PRO A 1 124 ? 27.288 -0.9 -2.439 1 90.06 124 PRO A N 1
ATOM 1012 C CA . PRO A 1 124 ? 27.194 -1.389 -3.816 1 90.06 124 PRO A CA 1
ATOM 1013 C C . PRO A 1 124 ? 27.249 -2.913 -3.905 1 90.06 124 PRO A C 1
ATOM 1015 O O . PRO A 1 124 ? 26.7 -3.5 -4.841 1 90.06 124 PRO A O 1
ATOM 1018 N N . LYS A 1 125 ? 27.844 -3.595 -2.94 1 91.82 125 LYS A N 1
ATOM 1019 C CA . LYS A 1 125 ? 27.918 -5.053 -2.94 1 91.82 125 LYS A CA 1
ATOM 1020 C C . LYS A 1 125 ? 26.536 -5.675 -2.759 1 91.82 125 LYS A C 1
ATOM 1022 O O . LYS A 1 125 ? 26.333 -6.85 -3.069 1 91.82 125 LYS A O 1
ATOM 1027 N N . ASP A 1 126 ? 25.588 -4.81 -2.308 1 93.11 126 ASP A N 1
ATOM 1028 C CA . ASP A 1 126 ? 24.232 -5.292 -2.067 1 93.11 126 ASP A CA 1
ATOM 1029 C C . ASP A 1 126 ? 23.285 -4.847 -3.179 1 93.11 126 ASP A C 1
ATOM 1031 O O . ASP A 1 126 ? 22.067 -4.818 -2.99 1 93.11 126 ASP A O 1
ATOM 1035 N N . ALA A 1 127 ? 23.904 -4.501 -4.313 1 94.5 127 ALA A N 1
ATOM 1036 C CA . ALA A 1 127 ? 23.099 -4.18 -5.489 1 94.5 127 ALA A CA 1
ATOM 1037 C C . ALA A 1 127 ? 22.184 -5.343 -5.861 1 94.5 127 ALA A C 1
ATOM 1039 O O . ALA A 1 127 ? 22.587 -6.506 -5.79 1 94.5 127 ALA A O 1
ATOM 1040 N N . VAL A 1 128 ? 20.999 -5.055 -6.258 1 96.65 128 VAL A N 1
ATOM 1041 C CA . VAL A 1 128 ? 19.986 -6.058 -6.57 1 96.65 128 VAL A CA 1
ATOM 1042 C C . VAL A 1 128 ? 19.719 -6.073 -8.073 1 96.65 128 VAL A C 1
ATOM 1044 O O . VAL A 1 128 ? 19.505 -5.022 -8.682 1 96.65 128 VAL A O 1
ATOM 1047 N N . SER A 1 129 ? 19.686 -7.253 -8.632 1 96.4 129 SER A N 1
ATOM 1048 C CA . SER A 1 129 ? 19.512 -7.404 -10.073 1 96.4 129 SER A CA 1
ATOM 1049 C C . SER A 1 129 ? 18.039 -7.557 -10.439 1 96.4 129 SER A C 1
ATOM 1051 O O . SER A 1 129 ? 17.627 -7.192 -11.542 1 96.4 129 SER A O 1
ATOM 1053 N N . ALA A 1 130 ? 17.284 -8.102 -9.506 1 97.86 130 ALA A N 1
ATOM 1054 C CA . ALA A 1 130 ? 15.871 -8.348 -9.781 1 97.86 130 ALA A CA 1
ATOM 1055 C C . ALA A 1 130 ? 15.056 -8.365 -8.49 1 97.86 130 ALA A C 1
ATOM 1057 O O . ALA A 1 130 ? 15.568 -8.735 -7.431 1 97.86 130 ALA A O 1
ATOM 1058 N N . VAL A 1 131 ? 13.877 -7.916 -8.628 1 98.53 131 VAL A N 1
ATOM 1059 C CA . VAL A 1 131 ? 12.884 -8.035 -7.566 1 98.53 131 VAL A CA 1
ATOM 1060 C C . VAL A 1 131 ? 11.845 -9.088 -7.945 1 98.53 131 VAL A C 1
ATOM 1062 O O . VAL A 1 131 ? 11.241 -9.015 -9.018 1 98.53 131 VAL A O 1
ATOM 1065 N N . LEU A 1 132 ? 11.66 -10.044 -7.112 1 98.56 132 LEU A N 1
ATOM 1066 C CA . LEU A 1 132 ? 10.614 -11.048 -7.277 1 98.56 132 LEU A CA 1
ATOM 1067 C C . LEU A 1 132 ? 9.479 -10.818 -6.285 1 98.56 132 LEU A C 1
ATOM 1069 O O . LEU A 1 132 ? 9.638 -11.061 -5.086 1 98.56 132 LEU A O 1
ATOM 1073 N N . PHE A 1 133 ? 8.399 -10.318 -6.773 1 98.22 133 PHE A N 1
ATOM 1074 C CA . PHE A 1 133 ? 7.183 -10.222 -5.973 1 98.22 133 PHE A CA 1
ATOM 1075 C C . PHE A 1 133 ? 6.431 -11.548 -5.971 1 98.22 133 PHE A C 1
ATOM 1077 O O . PHE A 1 133 ? 5.677 -11.842 -6.9 1 98.22 133 PHE A O 1
ATOM 1084 N N . MET A 1 134 ? 6.506 -12.299 -4.904 1 97.96 134 MET A N 1
ATOM 1085 C CA . MET A 1 134 ? 6.13 -13.709 -4.956 1 97.96 134 MET A CA 1
ATOM 1086 C C . MET A 1 134 ? 4.776 -13.935 -4.291 1 97.96 134 MET A C 1
ATOM 1088 O O . MET A 1 134 ? 4.161 -14.988 -4.469 1 97.96 134 MET A O 1
ATOM 1092 N N . TYR A 1 135 ? 4.365 -12.989 -3.49 1 97.08 135 TYR A N 1
ATOM 1093 C CA . TYR A 1 135 ? 3.084 -13.041 -2.794 1 97.08 135 TYR A CA 1
ATOM 1094 C C . TYR A 1 135 ? 2.654 -11.652 -2.338 1 97.08 135 TYR A C 1
ATOM 1096 O O . TYR A 1 135 ? 3.346 -10.665 -2.596 1 97.08 135 TYR A O 1
ATOM 1104 N N . GLU A 1 136 ? 1.517 -11.537 -1.742 1 96.34 136 GLU A N 1
ATOM 1105 C CA . GLU A 1 136 ? 1.055 -10.273 -1.175 1 96.34 136 GLU A CA 1
ATOM 1106 C C . GLU A 1 136 ? 1.998 -9.784 -0.079 1 96.34 136 GLU A C 1
ATOM 1108 O O . GLU A 1 136 ? 2.637 -10.588 0.603 1 96.34 136 GLU A O 1
ATOM 1113 N N . SER A 1 137 ? 2.032 -8.51 0.05 1 96.29 137 SER A N 1
ATOM 1114 C CA . SER A 1 137 ? 2.928 -7.871 1.009 1 96.29 137 SER A CA 1
ATOM 1115 C C . SER A 1 137 ? 2.22 -7.598 2.331 1 96.29 137 SER A C 1
ATOM 1117 O O . SER A 1 137 ? 1.103 -7.075 2.347 1 96.29 137 SER A O 1
ATOM 1119 N N . ASP A 1 138 ? 2.836 -7.932 3.437 1 92.95 138 ASP A N 1
ATOM 1120 C CA . ASP A 1 138 ? 2.283 -7.6 4.746 1 92.95 138 ASP A CA 1
ATOM 1121 C C . ASP A 1 138 ? 2.822 -6.263 5.248 1 92.95 138 ASP A C 1
ATOM 1123 O O . ASP A 1 138 ? 2.604 -5.893 6.403 1 92.95 138 ASP A O 1
ATOM 1127 N N . HIS A 1 139 ? 3.648 -5.561 4.504 1 96.55 139 HIS A N 1
ATOM 1128 C CA . HIS A 1 139 ? 4.188 -4.23 4.758 1 96.55 139 HIS A CA 1
ATOM 1129 C C . HIS A 1 139 ? 4.311 -3.43 3.465 1 96.55 139 HIS A C 1
ATOM 1131 O O . HIS A 1 139 ? 5.407 -3.001 3.098 1 96.55 139 HIS A O 1
ATOM 1137 N N . LEU A 1 140 ? 3.188 -3.205 2.898 1 97.99 140 LEU A N 1
ATOM 1138 C CA . LEU A 1 140 ? 3.113 -2.779 1.505 1 97.99 140 LEU A CA 1
ATOM 1139 C C . LEU A 1 140 ? 3.768 -1.414 1.318 1 97.99 140 LEU A C 1
ATOM 1141 O O . LEU A 1 140 ? 4.436 -1.175 0.31 1 97.99 140 LEU A O 1
ATOM 1145 N N . GLY A 1 141 ? 3.585 -0.449 2.247 1 97.8 141 GLY A N 1
ATOM 1146 C CA . GLY A 1 141 ? 4.218 0.855 2.127 1 97.8 141 GLY A CA 1
ATOM 1147 C C . GLY A 1 141 ? 5.729 0.776 2.011 1 97.8 141 GLY A C 1
ATOM 1148 O O . GLY A 1 141 ? 6.322 1.397 1.127 1 97.8 141 GLY A O 1
ATOM 1149 N N . ARG A 1 142 ? 6.339 0.023 2.892 1 97.26 142 ARG A N 1
ATOM 1150 C CA . ARG A 1 142 ? 7.779 -0.21 2.864 1 97.26 142 ARG A CA 1
ATOM 1151 C C . ARG A 1 142 ? 8.199 -0.887 1.564 1 97.26 142 ARG A C 1
ATOM 1153 O O . ARG A 1 142 ? 9.184 -0.486 0.939 1 97.26 142 ARG A O 1
ATOM 1160 N N . ASP A 1 143 ? 7.437 -1.875 1.203 1 98.49 143 ASP A N 1
ATOM 1161 C CA . ASP A 1 143 ? 7.815 -2.665 0.035 1 98.49 143 ASP A CA 1
ATOM 1162 C C . ASP A 1 143 ? 7.732 -1.832 -1.242 1 98.49 143 ASP A C 1
ATOM 1164 O O . ASP A 1 143 ? 8.59 -1.945 -2.12 1 98.49 143 ASP A O 1
ATOM 1168 N N . ILE A 1 144 ? 6.728 -1.008 -1.365 1 98.49 144 ILE A N 1
ATOM 1169 C CA . ILE A 1 144 ? 6.604 -0.111 -2.509 1 98.49 144 ILE A CA 1
ATOM 1170 C C . ILE A 1 144 ? 7.804 0.831 -2.558 1 98.49 144 ILE A C 1
ATOM 1172 O O . ILE A 1 144 ? 8.398 1.034 -3.62 1 98.49 144 ILE A O 1
ATOM 1176 N N . GLN A 1 145 ? 8.185 1.402 -1.398 1 97.24 145 GLN A N 1
ATOM 1177 C CA . GLN A 1 145 ? 9.33 2.305 -1.329 1 97.24 145 GLN A CA 1
ATOM 1178 C C . GLN A 1 145 ? 10.6 1.621 -1.828 1 97.24 145 GLN A C 1
ATOM 1180 O O . GLN A 1 145 ? 11.306 2.16 -2.683 1 97.24 145 GLN A O 1
ATOM 1185 N N . VAL A 1 146 ? 10.827 0.457 -1.34 1 96.67 146 VAL A N 1
ATOM 1186 C CA . VAL A 1 146 ? 12.071 -0.249 -1.633 1 96.67 146 VAL A CA 1
ATOM 1187 C C . VAL A 1 146 ? 12.089 -0.678 -3.098 1 96.67 146 VAL A C 1
ATOM 1189 O O . VAL A 1 146 ? 13.095 -0.505 -3.79 1 96.67 146 VAL A O 1
ATOM 1192 N N . VAL A 1 147 ? 10.998 -1.21 -3.557 1 97.79 147 VAL A N 1
ATOM 1193 C CA . VAL A 1 147 ? 10.909 -1.668 -4.939 1 97.79 147 VAL A CA 1
ATOM 1194 C C . VAL A 1 147 ? 11.123 -0.492 -5.889 1 97.79 147 VAL A C 1
ATOM 1196 O O . VAL A 1 147 ? 11.881 -0.597 -6.856 1 97.79 147 VAL A O 1
ATOM 1199 N N . MET A 1 148 ? 10.51 0.634 -5.625 1 96.07 148 MET A N 1
ATOM 1200 C CA . MET A 1 148 ? 10.666 1.809 -6.477 1 96.07 148 MET A CA 1
ATOM 1201 C C . MET A 1 148 ? 12.107 2.306 -6.461 1 96.07 148 MET A C 1
ATOM 1203 O O . MET A 1 148 ? 12.646 2.694 -7.499 1 96.07 148 MET A O 1
ATOM 1207 N N . ASP A 1 149 ? 12.712 2.262 -5.266 1 94.43 149 ASP A N 1
ATOM 1208 C CA . ASP A 1 149 ? 14.116 2.649 -5.176 1 94.43 149 ASP A CA 1
ATOM 1209 C C . ASP A 1 149 ? 14.983 1.785 -6.089 1 94.43 149 ASP A C 1
ATOM 1211 O O . ASP A 1 149 ? 15.898 2.288 -6.744 1 94.43 149 ASP A O 1
ATOM 1215 N N . LEU A 1 150 ? 14.696 0.571 -6.128 1 95.47 150 LEU A N 1
ATOM 1216 C CA . LEU A 1 150 ? 15.517 -0.37 -6.881 1 95.47 150 LEU A CA 1
ATOM 1217 C C . LEU A 1 150 ? 15.293 -0.207 -8.381 1 95.47 150 LEU A C 1
ATOM 1219 O O . LEU A 1 150 ? 16.25 -0.192 -9.158 1 95.47 150 LEU A O 1
ATOM 1223 N N . VAL A 1 151 ? 14.022 -0.066 -8.79 1 94.98 151 VAL A N 1
ATOM 1224 C CA . VAL A 1 151 ? 13.744 0.014 -10.22 1 94.98 151 VAL A CA 1
ATOM 1225 C C . VAL A 1 151 ? 14.212 1.361 -10.764 1 94.98 151 VAL A C 1
ATOM 1227 O O . VAL A 1 151 ? 14.476 1.497 -11.961 1 94.98 151 VAL A O 1
ATOM 1230 N N . LEU A 1 152 ? 14.362 2.358 -9.895 1 92.69 152 LEU A N 1
ATOM 1231 C CA . LEU A 1 152 ? 14.797 3.686 -10.315 1 92.69 152 LEU A CA 1
ATOM 1232 C C . LEU A 1 152 ? 16.31 3.829 -10.184 1 92.69 152 LEU A C 1
ATOM 1234 O O . LEU A 1 152 ? 16.898 4.769 -10.723 1 92.69 152 LEU A O 1
ATOM 1238 N N . ALA A 1 153 ? 16.911 2.943 -9.405 1 90.05 153 ALA A N 1
ATOM 1239 C CA . ALA A 1 153 ? 18.333 3.054 -9.09 1 90.05 153 ALA A CA 1
ATOM 1240 C C . ALA A 1 153 ? 19.191 2.742 -10.313 1 90.05 153 ALA A C 1
ATOM 1242 O O . ALA A 1 153 ? 18.816 1.914 -11.147 1 90.05 153 ALA A O 1
ATOM 1243 N N . ASN A 1 154 ? 20.308 3.407 -10.243 1 83.04 154 ASN A N 1
ATOM 1244 C CA . ASN A 1 154 ? 21.351 2.997 -11.177 1 83.04 154 ASN A CA 1
ATOM 1245 C C . ASN A 1 154 ? 22.078 1.746 -10.692 1 83.04 154 ASN A C 1
ATOM 1247 O O . ASN A 1 154 ? 22.55 1.699 -9.555 1 83.04 154 ASN A O 1
ATOM 1251 N N . ASN A 1 155 ? 22.12 0.733 -11.437 1 83.14 155 ASN A N 1
ATOM 1252 C CA . ASN A 1 155 ? 22.856 -0.507 -11.214 1 83.14 155 ASN A CA 1
ATOM 1253 C C . ASN A 1 155 ? 22.362 -1.237 -9.969 1 83.14 155 ASN A C 1
ATOM 1255 O O . ASN A 1 155 ? 23.157 -1.82 -9.229 1 83.14 155 ASN A O 1
ATOM 1259 N N . GLY A 1 156 ? 21.13 -0.915 -9.513 1 88.27 156 GLY A N 1
ATOM 1260 C CA . GLY A 1 156 ? 20.508 -1.702 -8.46 1 88.27 156 GLY A CA 1
ATOM 1261 C C . GLY A 1 156 ? 20.904 -1.253 -7.066 1 88.27 156 GLY A C 1
ATOM 1262 O O . GLY A 1 156 ? 20.79 -2.018 -6.106 1 88.27 156 GLY A O 1
ATOM 1263 N N . VAL A 1 157 ? 21.443 -0.019 -6.883 1 90.2 157 VAL A N 1
ATOM 1264 C CA . VAL A 1 157 ? 21.849 0.518 -5.589 1 90.2 157 VAL A CA 1
ATOM 1265 C C . VAL A 1 157 ? 20.964 1.707 -5.222 1 90.2 157 VAL A C 1
ATOM 1267 O O . VAL A 1 157 ? 21.194 2.826 -5.686 1 90.2 157 VAL A O 1
ATOM 1270 N N . PRO A 1 158 ? 19.992 1.487 -4.328 1 86.06 158 PRO A N 1
ATOM 1271 C CA . PRO A 1 158 ? 19.127 2.603 -3.938 1 86.06 158 PRO A CA 1
ATOM 1272 C C . PRO A 1 158 ? 19.915 3.825 -3.471 1 86.06 158 PRO A C 1
ATOM 1274 O O . PRO A 1 158 ? 20.933 3.684 -2.788 1 86.06 158 PRO A O 1
ATOM 1277 N N . GLY A 1 159 ? 19.39 4.981 -3.734 1 76.85 159 GLY A N 1
ATOM 1278 C CA . GLY A 1 159 ? 20.019 6.221 -3.305 1 76.85 159 GLY A CA 1
ATOM 1279 C C . GLY A 1 159 ? 21.039 6.747 -4.297 1 76.85 159 GLY A C 1
ATOM 1280 O O . GLY A 1 159 ? 21.587 7.835 -4.112 1 76.85 159 GLY A O 1
ATOM 1281 N N . HIS A 1 160 ? 21.365 6.028 -5.215 1 65.45 160 HIS A N 1
ATOM 1282 C CA . HIS A 1 160 ? 22.328 6.455 -6.224 1 65.45 160 HIS A CA 1
ATOM 1283 C C . HIS A 1 160 ? 21.653 6.661 -7.576 1 65.45 160 HIS A C 1
ATOM 1285 O O . HIS A 1 160 ? 21.206 5.699 -8.205 1 65.45 160 HIS A O 1
ATOM 1291 N N . THR A 1 161 ? 21.094 7.945 -7.677 1 61.89 161 THR A N 1
ATOM 1292 C CA . THR A 1 161 ? 20.599 8.271 -9.01 1 61.89 161 THR A CA 1
ATOM 1293 C C . THR A 1 161 ? 21.523 9.272 -9.7 1 61.89 161 THR A C 1
ATOM 1295 O O . THR A 1 161 ? 22.23 10.032 -9.035 1 61.89 161 THR A O 1
ATOM 1298 N N . GLU A 1 162 ? 21.737 9.073 -10.844 1 57.36 162 GLU A N 1
ATOM 1299 C CA . GLU A 1 162 ? 22.51 10.065 -11.586 1 57.36 162 GLU A CA 1
ATOM 1300 C C . GLU A 1 162 ? 21.703 11.34 -11.809 1 57.36 162 GLU A C 1
ATOM 1302 O O . GLU A 1 162 ? 22.268 12.434 -11.881 1 57.36 162 GLU A O 1
ATOM 1307 N N . ASP A 1 163 ? 20.363 11.052 -11.959 1 62.49 163 ASP A N 1
ATOM 1308 C CA . ASP A 1 163 ? 19.465 12.154 -12.29 1 62.49 163 ASP A CA 1
ATOM 1309 C C . ASP A 1 163 ? 18.217 12.129 -11.411 1 62.49 163 ASP A C 1
ATOM 1311 O O . ASP A 1 163 ? 17.388 11.223 -11.525 1 62.49 163 ASP A O 1
ATOM 1315 N N . TYR A 1 164 ? 18.15 13.06 -10.609 1 63.85 164 TYR A N 1
ATOM 1316 C CA . TYR A 1 164 ? 17.013 13.151 -9.7 1 63.85 164 TYR A CA 1
ATOM 1317 C C . TYR A 1 164 ? 15.734 13.484 -10.457 1 63.85 164 TYR A C 1
ATOM 1319 O O . TYR A 1 164 ? 14.631 13.222 -9.971 1 63.85 164 TYR A O 1
ATOM 1327 N N . ASN A 1 165 ? 15.954 13.965 -11.627 1 71.28 165 ASN A N 1
ATOM 1328 C CA . ASN A 1 165 ? 14.776 14.341 -12.4 1 71.28 165 ASN A CA 1
ATOM 1329 C C . ASN A 1 165 ? 14.277 13.183 -13.261 1 71.28 165 ASN A C 1
ATOM 1331 O O . ASN A 1 165 ? 13.202 13.265 -13.857 1 71.28 165 ASN A O 1
ATOM 1335 N N . LEU A 1 166 ? 14.908 12.191 -13.27 1 80.1 166 LEU A N 1
ATOM 1336 C CA . LEU A 1 166 ? 14.545 10.915 -13.876 1 80.1 166 LEU A CA 1
ATOM 1337 C C . LEU A 1 166 ? 14.172 11.096 -15.343 1 80.1 166 LEU A C 1
ATOM 1339 O O . LEU A 1 166 ? 13.401 10.307 -15.894 1 80.1 166 LEU A O 1
ATOM 1343 N N . VAL A 1 167 ? 14.576 12.176 -16.027 1 78.08 167 VAL A N 1
ATOM 1344 C CA . VAL A 1 167 ? 14.231 12.482 -17.411 1 78.08 167 VAL A CA 1
ATOM 1345 C C . VAL A 1 167 ? 14.767 11.387 -18.331 1 78.08 167 VAL A C 1
ATOM 1347 O O . VAL A 1 167 ? 14.042 10.877 -19.188 1 78.08 167 VAL A O 1
ATOM 1350 N N . ASP A 1 168 ? 15.943 10.894 -18.179 1 81.77 168 ASP A N 1
ATOM 1351 C CA . ASP A 1 168 ? 16.537 9.877 -19.042 1 81.77 168 ASP A CA 1
ATOM 1352 C C . ASP A 1 168 ? 16.65 8.539 -18.316 1 81.77 168 ASP A C 1
ATOM 1354 O O . ASP A 1 168 ? 17.505 7.716 -18.649 1 81.77 168 ASP A O 1
ATOM 1358 N N . HIS A 1 169 ? 15.755 8.386 -17.425 1 87.61 169 HIS A N 1
ATOM 1359 C CA . HIS A 1 169 ? 15.819 7.172 -16.618 1 87.61 169 HIS A CA 1
ATOM 1360 C C . HIS A 1 169 ? 15.518 5.936 -17.458 1 87.61 169 HIS A C 1
ATOM 1362 O O . HIS A 1 169 ? 14.6 5.947 -18.281 1 87.61 169 HIS A O 1
ATOM 1368 N N . LYS A 1 170 ? 16.373 4.939 -17.208 1 89.26 170 LYS A N 1
ATOM 1369 C CA . LYS A 1 170 ? 16.13 3.601 -17.741 1 89.26 170 LYS A CA 1
ATOM 1370 C C . LYS A 1 170 ? 16.073 2.566 -16.622 1 89.26 170 LYS A C 1
ATOM 1372 O O . LYS A 1 170 ? 16.945 2.535 -15.752 1 89.26 170 LYS A O 1
ATOM 1377 N N . GLN A 1 171 ? 15.066 1.765 -16.673 1 92.21 171 GLN A N 1
ATOM 1378 C CA . GLN A 1 171 ? 14.921 0.712 -15.674 1 92.21 171 GLN A CA 1
ATOM 1379 C C . GLN A 1 171 ? 15.985 -0.367 -15.852 1 92.21 171 GLN A C 1
ATOM 1381 O O . GLN A 1 171 ? 16.066 -0.999 -16.907 1 92.21 171 GLN A O 1
ATOM 1386 N N . ASN A 1 172 ? 16.803 -0.605 -14.871 1 89.47 172 ASN A N 1
ATOM 1387 C CA . ASN A 1 172 ? 17.861 -1.606 -14.962 1 89.47 172 ASN A CA 1
ATOM 1388 C C . ASN A 1 172 ? 17.561 -2.819 -14.086 1 89.47 172 ASN A C 1
ATOM 1390 O O . ASN A 1 172 ? 17.993 -3.932 -14.391 1 89.47 172 ASN A O 1
ATOM 1394 N N . CYS A 1 173 ? 16.852 -2.624 -13.034 1 94.64 173 CYS A N 1
ATOM 1395 C CA . CYS A 1 173 ? 16.454 -3.713 -12.149 1 94.64 173 CYS A CA 1
ATOM 1396 C C . CYS A 1 173 ? 15.171 -4.374 -12.639 1 94.64 173 CYS A C 1
ATOM 1398 O O . CYS A 1 173 ? 14.151 -3.705 -12.811 1 94.64 173 CYS A O 1
ATOM 1400 N N . LYS A 1 174 ? 15.193 -5.681 -12.834 1 96.54 174 LYS A N 1
ATOM 1401 C CA . LYS A 1 174 ? 14.016 -6.403 -13.307 1 96.54 174 LYS A CA 1
ATOM 1402 C C . LYS A 1 174 ? 12.976 -6.544 -12.199 1 96.54 174 LYS A C 1
ATOM 1404 O O . LYS A 1 174 ? 13.324 -6.779 -11.04 1 96.54 174 LYS A O 1
ATOM 1409 N N . LEU A 1 175 ? 11.786 -6.361 -12.536 1 98.03 175 LEU A N 1
ATOM 1410 C CA . LEU A 1 175 ? 10.668 -6.584 -11.626 1 98.03 175 LEU A CA 1
ATOM 1411 C C . LEU A 1 175 ? 9.77 -7.708 -12.133 1 98.03 175 LEU A C 1
ATOM 1413 O O . LEU A 1 175 ? 9.194 -7.606 -13.219 1 98.03 175 LEU A O 1
ATOM 1417 N N . ILE A 1 176 ? 9.653 -8.775 -11.399 1 98.18 176 ILE A N 1
ATOM 1418 C CA . ILE A 1 176 ? 8.883 -9.961 -11.759 1 98.18 176 ILE A CA 1
ATOM 1419 C C . ILE A 1 176 ? 7.766 -10.179 -10.741 1 98.18 176 ILE A C 1
ATOM 1421 O O . ILE A 1 176 ? 8.01 -10.181 -9.533 1 98.18 176 ILE A O 1
ATOM 1425 N N . MET A 1 177 ? 6.549 -10.356 -11.206 1 98.14 177 MET A N 1
ATOM 1426 C CA . MET A 1 177 ? 5.404 -10.57 -10.326 1 98.14 177 MET A CA 1
ATOM 1427 C C . MET A 1 177 ? 4.716 -11.895 -10.64 1 98.14 177 MET A C 1
ATOM 1429 O O . MET A 1 177 ? 4.57 -12.262 -11.807 1 98.14 177 MET A O 1
ATOM 1433 N N . SER A 1 178 ? 4.219 -12.525 -9.628 1 97.88 178 SER A N 1
ATOM 1434 C CA . SER A 1 178 ? 3.806 -13.915 -9.795 1 97.88 178 SER A CA 1
ATOM 1435 C C . SER A 1 178 ? 2.301 -14.021 -10.017 1 97.88 178 SER A C 1
ATOM 1437 O O . SER A 1 178 ? 1.801 -15.071 -10.425 1 97.88 178 SER A O 1
ATOM 1439 N N . ASN A 1 179 ? 1.528 -12.983 -9.716 1 95.94 179 ASN A N 1
ATOM 1440 C CA . ASN A 1 179 ? 0.069 -13.03 -9.73 1 95.94 179 ASN A CA 1
ATOM 1441 C C . ASN A 1 179 ? -0.528 -11.734 -10.268 1 95.94 179 ASN A C 1
ATOM 1443 O O . ASN A 1 179 ? -0.308 -10.661 -9.703 1 95.94 179 ASN A O 1
ATOM 1447 N N . ALA A 1 180 ? -1.358 -11.854 -11.266 1 92.69 180 ALA A N 1
ATOM 1448 C CA . ALA A 1 180 ? -1.895 -10.668 -11.929 1 92.69 180 ALA A CA 1
ATOM 1449 C C . ALA A 1 180 ? -3.299 -10.345 -11.426 1 92.69 180 ALA A C 1
ATOM 1451 O O . ALA A 1 180 ? -3.877 -9.32 -11.794 1 92.69 180 ALA A O 1
ATOM 1452 N N . ASP A 1 181 ? -3.862 -11.122 -10.548 1 91.84 181 ASP A N 1
ATOM 1453 C CA . ASP A 1 181 ? -5.245 -10.938 -10.119 1 91.84 181 ASP A CA 1
ATOM 1454 C C . ASP A 1 181 ? -5.417 -9.619 -9.37 1 91.84 181 ASP A C 1
ATOM 1456 O O . ASP A 1 181 ? -4.734 -9.37 -8.374 1 91.84 181 ASP A O 1
ATOM 1460 N N . PHE A 1 182 ? -6.351 -8.853 -9.873 1 92.79 182 PHE A N 1
ATOM 1461 C CA . PHE A 1 182 ? -6.693 -7.626 -9.164 1 92.79 182 PHE A CA 1
ATOM 1462 C C . PHE A 1 182 ? -7.572 -7.926 -7.956 1 92.79 182 PHE A C 1
ATOM 1464 O O . PHE A 1 182 ? -7.357 -7.377 -6.873 1 92.79 182 PHE A O 1
ATOM 1471 N N . LEU A 1 183 ? -8.538 -8.798 -8.149 1 89.69 183 LEU A N 1
ATOM 1472 C CA . LEU A 1 183 ? -9.438 -9.265 -7.1 1 89.69 183 LEU A CA 1
ATOM 1473 C C . LEU A 1 183 ? -9.425 -10.788 -7.011 1 89.69 183 LEU A C 1
ATOM 1475 O O . LEU A 1 183 ? -9.212 -11.471 -8.015 1 89.69 183 LEU A O 1
ATOM 1479 N N . TYR A 1 184 ? -9.65 -11.253 -5.834 1 85.69 184 TYR A N 1
ATOM 1480 C CA . TYR A 1 184 ? -9.852 -12.684 -5.643 1 85.69 184 TYR A CA 1
ATOM 1481 C C . TYR A 1 184 ? -10.947 -12.948 -4.616 1 85.69 184 TYR A C 1
ATOM 1483 O O . TYR A 1 184 ? -11.247 -12.087 -3.785 1 85.69 184 TYR A O 1
ATOM 1491 N N . SER A 1 185 ? -11.489 -14.078 -4.73 1 79.79 185 SER A N 1
ATOM 1492 C CA . SER A 1 185 ? -12.518 -14.479 -3.776 1 79.79 185 SER A CA 1
ATOM 1493 C C . SER A 1 185 ? -11.901 -14.957 -2.466 1 79.79 185 SER A C 1
ATOM 1495 O O . SER A 1 185 ? -10.895 -15.67 -2.471 1 79.79 185 SER A O 1
ATOM 1497 N N . SER A 1 186 ? -12.453 -14.458 -1.392 1 77.78 186 SER A N 1
ATOM 1498 C CA . SER A 1 186 ? -12.024 -14.828 -0.047 1 77.78 186 SER A CA 1
ATOM 1499 C C . SER A 1 186 ? -13.216 -15.188 0.834 1 77.78 186 SER A C 1
ATOM 1501 O O . SER A 1 186 ? -14.323 -15.399 0.334 1 77.78 186 SER A O 1
ATOM 1503 N N . SER A 1 187 ? -12.934 -15.373 2.115 1 73.69 187 SER A N 1
ATOM 1504 C CA . SER A 1 187 ? -13.991 -15.682 3.073 1 73.69 187 SER A CA 1
ATOM 1505 C C . SER A 1 187 ? -14.902 -14.48 3.298 1 73.69 187 SER A C 1
ATOM 1507 O O . SER A 1 187 ? -16.051 -14.636 3.717 1 73.69 187 SER A O 1
ATOM 1509 N N . PHE A 1 188 ? -14.442 -13.302 2.981 1 81.46 188 PHE A N 1
ATOM 1510 C CA . PHE A 1 188 ? -15.26 -12.101 3.096 1 81.46 188 PHE A CA 1
ATOM 1511 C C . PHE A 1 188 ? -16.268 -12.022 1.956 1 81.46 188 PHE A C 1
ATOM 1513 O O . PHE A 1 188 ? -16.049 -12.592 0.886 1 81.46 188 PHE A O 1
ATOM 1520 N N . SER A 1 189 ? -17.392 -11.372 2.152 1 78.45 189 SER A N 1
ATOM 1521 C CA . SER A 1 189 ? -18.505 -11.323 1.209 1 78.45 189 SER A CA 1
ATOM 1522 C C . SER A 1 189 ? -18.114 -10.586 -0.068 1 78.45 189 SER A C 1
ATOM 1524 O O . SER A 1 189 ? -18.673 -10.846 -1.136 1 78.45 189 SER A O 1
ATOM 1526 N N . TRP A 1 190 ? -17.074 -9.731 0.013 1 83.18 190 TRP A N 1
ATOM 1527 C CA . TRP A 1 190 ? -16.583 -8.986 -1.141 1 83.18 190 TRP A CA 1
ATOM 1528 C C . TRP A 1 190 ? -15.196 -9.47 -1.552 1 83.18 190 TRP A C 1
ATOM 1530 O O . TRP A 1 190 ? -14.392 -9.862 -0.703 1 83.18 190 TRP A O 1
ATOM 1540 N N . PRO A 1 191 ? -14.998 -9.459 -2.784 1 85.68 191 PRO A N 1
ATOM 1541 C CA . PRO A 1 191 ? -13.653 -9.828 -3.23 1 85.68 191 PRO A CA 1
ATOM 1542 C C . PRO A 1 191 ? -12.565 -8.953 -2.612 1 85.68 191 PRO A C 1
ATOM 1544 O O . PRO A 1 191 ? -12.836 -7.821 -2.202 1 85.68 191 PRO A O 1
ATOM 1547 N N . ARG A 1 192 ? -11.443 -9.512 -2.509 1 91.62 192 ARG A N 1
ATOM 1548 C CA . ARG A 1 192 ? -10.297 -8.827 -1.92 1 91.62 192 ARG A CA 1
ATOM 1549 C C . ARG A 1 192 ? -9.251 -8.5 -2.981 1 91.62 192 ARG A C 1
ATOM 1551 O O . ARG A 1 192 ? -9.222 -9.122 -4.045 1 91.62 192 ARG A O 1
ATOM 1558 N N . PHE A 1 193 ? -8.452 -7.539 -2.619 1 94.51 193 PHE A N 1
ATOM 1559 C CA . PHE A 1 193 ? -7.41 -7.143 -3.559 1 94.51 193 PHE A CA 1
ATOM 1560 C C . PHE A 1 193 ? -6.275 -8.16 -3.569 1 94.51 193 PHE A C 1
ATOM 1562 O O . PHE A 1 193 ? -5.881 -8.669 -2.518 1 94.51 193 PHE A O 1
ATOM 1569 N N . GLY A 1 194 ? -5.814 -8.441 -4.724 1 94.35 194 GLY A N 1
ATOM 1570 C CA . GLY A 1 194 ? -4.638 -9.28 -4.892 1 94.35 194 GLY A CA 1
ATOM 1571 C C . GLY A 1 194 ? -3.412 -8.506 -5.338 1 94.35 194 GLY A C 1
ATOM 1572 O O . GLY A 1 194 ? -3.35 -7.285 -5.18 1 94.35 194 GLY A O 1
ATOM 1573 N N . GLN A 1 195 ? -2.442 -9.215 -5.864 1 96.61 195 GLN A N 1
ATOM 1574 C CA . GLN A 1 195 ? -1.17 -8.631 -6.277 1 96.61 195 GLN A CA 1
ATOM 1575 C C . GLN A 1 195 ? -1.36 -7.668 -7.445 1 96.61 195 GLN A C 1
ATOM 1577 O O . GLN A 1 195 ? -0.55 -6.76 -7.645 1 96.61 195 GLN A O 1
ATOM 1582 N N . GLY A 1 196 ? -2.426 -7.907 -8.262 1 96.5 196 GLY A N 1
ATOM 1583 C CA . GLY A 1 196 ? -2.722 -7.001 -9.36 1 96.5 196 GLY A CA 1
ATOM 1584 C C . GLY A 1 196 ? -2.959 -5.573 -8.908 1 96.5 196 GLY A C 1
ATOM 1585 O O . GLY A 1 196 ? -2.665 -4.627 -9.642 1 96.5 196 GLY A O 1
ATOM 1586 N N . MET A 1 197 ? -3.556 -5.424 -7.782 1 97.56 197 MET A N 1
ATOM 1587 C CA . MET A 1 197 ? -3.72 -4.084 -7.228 1 97.56 197 MET A CA 1
ATOM 1588 C C . MET A 1 197 ? -2.365 -3.446 -6.936 1 97.56 197 MET A C 1
ATOM 1590 O O . MET A 1 197 ? -2.166 -2.257 -7.191 1 97.56 197 MET A O 1
ATOM 1594 N N . ILE A 1 198 ? -1.418 -4.206 -6.418 1 98.5 198 ILE A N 1
ATOM 1595 C CA . ILE A 1 198 ? -0.073 -3.711 -6.145 1 98.5 198 ILE A CA 1
ATOM 1596 C C . ILE A 1 198 ? 0.601 -3.299 -7.452 1 98.5 198 ILE A C 1
ATOM 1598 O O . ILE A 1 198 ? 1.251 -2.254 -7.52 1 98.5 198 ILE A O 1
ATOM 1602 N N . LYS A 1 199 ? 0.401 -4.112 -8.443 1 98.35 199 LYS A N 1
ATOM 1603 C CA . LYS A 1 199 ? 0.925 -3.806 -9.771 1 98.35 199 LYS A CA 1
ATOM 1604 C C . LYS A 1 199 ? 0.405 -2.461 -10.271 1 98.35 199 LYS A C 1
ATOM 1606 O O . LYS A 1 199 ? 1.174 -1.642 -10.779 1 98.35 199 LYS A O 1
ATOM 1611 N N . LEU A 1 200 ? -0.896 -2.287 -10.141 1 98.59 200 LEU A N 1
ATOM 1612 C CA . LEU A 1 200 ? -1.51 -1.023 -10.535 1 98.59 200 LEU A CA 1
ATOM 1613 C C . LEU A 1 200 ? -0.848 0.149 -9.819 1 98.59 200 LEU A C 1
ATOM 1615 O O . LEU A 1 200 ? -0.535 1.166 -10.442 1 98.59 200 LEU A O 1
ATOM 1619 N N . CYS A 1 201 ? -0.613 0.046 -8.55 1 98.74 201 CYS A N 1
ATOM 1620 C CA . CYS A 1 201 ? 0.004 1.103 -7.756 1 98.74 201 CYS A CA 1
ATOM 1621 C C . CYS A 1 201 ? 1.427 1.379 -8.228 1 98.74 201 CYS A C 1
ATOM 1623 O O . CYS A 1 201 ? 1.795 2.532 -8.459 1 98.74 201 CYS A O 1
ATOM 1625 N N . LEU A 1 202 ? 2.199 0.324 -8.391 1 98.76 202 LEU A N 1
ATOM 1626 C CA . LEU A 1 202 ? 3.587 0.476 -8.813 1 98.76 202 LEU A CA 1
ATOM 1627 C C . LEU A 1 202 ? 3.671 1.177 -10.165 1 98.76 202 LEU A C 1
ATOM 1629 O O . LEU A 1 202 ? 4.484 2.085 -10.349 1 98.76 202 LEU A O 1
ATOM 1633 N N . LYS A 1 203 ? 2.828 0.767 -11.083 1 98.7 203 LYS A N 1
ATOM 1634 C CA . LYS A 1 203 ? 2.829 1.359 -12.418 1 98.7 203 LYS A CA 1
ATOM 1635 C C . LYS A 1 203 ? 2.504 2.849 -12.358 1 98.7 203 LYS A C 1
ATOM 1637 O O . LYS A 1 203 ? 3.151 3.658 -13.026 1 98.7 203 LYS A O 1
ATOM 1642 N N . ASN A 1 204 ? 1.559 3.202 -11.579 1 98.68 204 ASN A N 1
ATOM 1643 C CA . ASN A 1 204 ? 1.136 4.597 -11.512 1 98.68 204 ASN A CA 1
ATOM 1644 C C . ASN A 1 204 ? 2.169 5.461 -10.795 1 98.68 204 ASN A C 1
ATOM 1646 O O . ASN A 1 204 ? 2.395 6.611 -11.176 1 98.68 204 ASN A O 1
ATOM 1650 N N . ILE A 1 205 ? 2.77 4.936 -9.756 1 98.24 205 ILE A N 1
ATOM 1651 C CA . ILE A 1 205 ? 3.823 5.661 -9.052 1 98.24 205 ILE A CA 1
ATOM 1652 C C . ILE A 1 205 ? 5.002 5.901 -9.993 1 98.24 205 ILE A C 1
ATOM 1654 O O . ILE A 1 205 ? 5.524 7.015 -10.073 1 98.24 205 ILE A O 1
ATOM 1658 N N . TYR A 1 206 ? 5.446 4.901 -10.695 1 97.23 206 TYR A N 1
ATOM 1659 C CA . TYR A 1 206 ? 6.558 5.006 -11.634 1 97.23 206 TYR A CA 1
ATOM 1660 C C . TYR A 1 206 ? 6.266 6.043 -12.712 1 97.23 206 TYR A C 1
ATOM 1662 O O . TYR A 1 206 ? 7.125 6.864 -13.041 1 97.23 206 TYR A O 1
ATOM 1670 N N . ARG A 1 207 ? 5.038 5.984 -13.23 1 96.73 207 ARG A N 1
ATOM 1671 C CA . ARG A 1 207 ? 4.641 6.94 -14.259 1 96.73 207 ARG A CA 1
ATOM 1672 C C . ARG A 1 207 ? 4.653 8.365 -13.715 1 96.73 207 ARG A C 1
ATOM 1674 O O . ARG A 1 207 ? 5.059 9.297 -14.412 1 96.73 207 ARG A O 1
ATOM 1681 N N . GLU A 1 208 ? 4.19 8.486 -12.522 1 94.47 208 GLU A N 1
ATOM 1682 C CA . GLU A 1 208 ? 4.182 9.799 -11.883 1 94.47 208 GLU A CA 1
ATOM 1683 C C . GLU A 1 208 ? 5.596 10.362 -11.761 1 94.47 208 GLU A C 1
ATOM 1685 O O . GLU A 1 208 ? 5.811 11.56 -11.954 1 94.47 208 GLU A O 1
ATOM 1690 N N . LEU A 1 209 ? 6.541 9.511 -11.506 1 92.7 209 LEU A N 1
ATOM 1691 C CA . LEU A 1 209 ? 7.915 9.93 -11.247 1 92.7 209 LEU A CA 1
ATOM 1692 C C . LEU A 1 209 ? 8.679 10.122 -12.552 1 92.7 209 LEU A C 1
ATOM 1694 O O . LEU A 1 209 ? 9.511 11.026 -12.662 1 92.7 209 LEU A O 1
ATOM 1698 N N . THR A 1 210 ? 8.4 9.312 -13.595 1 93.08 210 THR A N 1
ATOM 1699 C CA . THR A 1 210 ? 9.32 9.223 -14.724 1 93.08 210 THR A CA 1
ATOM 1700 C C . THR A 1 210 ? 8.623 9.62 -16.022 1 93.08 210 THR A C 1
ATOM 1702 O O . THR A 1 210 ? 9.281 9.863 -17.036 1 93.08 210 THR A O 1
ATOM 1705 N N . GLN A 1 211 ? 7.223 9.562 -16.001 1 94.16 211 GLN A N 1
ATOM 1706 C CA . GLN A 1 211 ? 6.407 9.765 -17.194 1 94.16 211 GLN A CA 1
ATOM 1707 C C . GLN A 1 211 ? 6.619 8.64 -18.202 1 94.16 211 GLN A C 1
ATOM 1709 O O . GLN A 1 211 ? 6.369 8.815 -19.397 1 94.16 211 GLN A O 1
ATOM 1714 N N . LYS A 1 212 ? 7.128 7.533 -17.72 1 95.58 212 LYS A N 1
ATOM 1715 C CA . LYS A 1 212 ? 7.353 6.334 -18.523 1 95.58 212 LYS A CA 1
ATOM 1716 C C . LYS A 1 212 ? 6.57 5.147 -17.969 1 95.58 212 LYS A C 1
ATOM 1718 O O . LYS A 1 212 ? 5.962 5.242 -16.9 1 95.58 212 LYS A O 1
ATOM 1723 N N . GLU A 1 213 ? 6.598 4.1 -18.729 1 96.99 213 GLU A N 1
ATOM 1724 C CA . GLU A 1 213 ? 5.894 2.894 -18.302 1 96.99 213 GLU A CA 1
ATOM 1725 C C . GLU A 1 213 ? 6.828 1.945 -17.558 1 96.99 213 GLU A C 1
ATOM 1727 O O . GLU A 1 213 ? 7.959 1.713 -17.99 1 96.99 213 GLU A O 1
ATOM 1732 N N . LEU A 1 214 ? 6.367 1.469 -16.464 1 97.64 214 LEU A N 1
ATOM 1733 C CA . LEU A 1 214 ? 7.11 0.478 -15.694 1 97.64 214 LEU A CA 1
ATOM 1734 C C . LEU A 1 214 ? 7.085 -0.88 -16.387 1 97.64 214 LEU A C 1
ATOM 1736 O O . LEU A 1 214 ? 6.015 -1.38 -16.743 1 97.64 214 LEU A O 1
ATOM 1740 N N . ASN A 1 215 ? 8.222 -1.456 -16.597 1 97.64 215 ASN A N 1
ATOM 1741 C CA . ASN A 1 215 ? 8.312 -2.789 -17.182 1 97.64 215 ASN A CA 1
ATOM 1742 C C . ASN A 1 215 ? 8.2 -3.877 -16.118 1 97.64 215 ASN A C 1
ATOM 1744 O O . ASN A 1 215 ? 9.023 -3.942 -15.202 1 97.64 215 ASN A O 1
ATOM 1748 N N . ILE A 1 216 ? 7.214 -4.733 -16.234 1 97.99 216 ILE A N 1
ATOM 1749 C CA . ILE A 1 216 ? 6.984 -5.833 -15.303 1 97.99 216 ILE A CA 1
ATOM 1750 C C . ILE A 1 216 ? 6.881 -7.148 -16.072 1 97.99 216 ILE A C 1
ATOM 1752 O O . ILE A 1 216 ? 6.104 -7.259 -17.024 1 97.99 216 ILE A O 1
ATOM 1756 N N . THR A 1 217 ? 7.723 -8.081 -15.758 1 97.14 217 THR A N 1
ATOM 1757 C CA . THR A 1 217 ? 7.516 -9.44 -16.246 1 97.14 217 THR A CA 1
ATOM 1758 C C . THR A 1 217 ? 6.463 -10.161 -15.41 1 97.14 217 THR A C 1
ATOM 1760 O O . THR A 1 217 ? 6.668 -10.403 -14.218 1 97.14 217 THR A O 1
ATOM 1763 N N . GLN A 1 218 ? 5.381 -10.546 -16.041 1 96.96 218 GLN A N 1
ATOM 1764 C CA . GLN A 1 218 ? 4.225 -11.071 -15.322 1 96.96 218 GLN A CA 1
ATOM 1765 C C . GLN A 1 218 ? 4.124 -12.586 -15.473 1 96.96 218 GLN A C 1
ATOM 1767 O O . GLN A 1 218 ? 4.23 -13.113 -16.582 1 96.96 218 GLN A O 1
ATOM 1772 N N . TYR A 1 219 ? 3.959 -13.248 -14.394 1 96.51 219 TYR A N 1
ATOM 1773 C CA . TYR A 1 219 ? 3.667 -14.676 -14.345 1 96.51 219 TYR A CA 1
ATOM 1774 C C . TYR A 1 219 ? 2.301 -14.933 -13.721 1 96.51 219 TYR A C 1
ATOM 1776 O O . TYR A 1 219 ? 1.56 -13.992 -13.424 1 96.51 219 TYR A O 1
ATOM 1784 N N . GLY A 1 220 ? 1.987 -16.198 -13.55 1 95.07 220 GLY A N 1
ATOM 1785 C CA . GLY A 1 220 ? 0.665 -16.531 -13.043 1 95.07 220 GLY A CA 1
ATOM 1786 C C . GLY A 1 220 ? -0.404 -16.532 -14.12 1 95.07 220 GLY A C 1
ATOM 1787 O O . GLY A 1 220 ? -0.143 -16.146 -15.261 1 95.07 220 GLY A O 1
ATOM 1788 N N . LYS A 1 221 ? -1.645 -16.995 -13.677 1 94.5 221 LYS A N 1
ATOM 1789 C CA . LYS A 1 221 ? -2.784 -16.908 -14.587 1 94.5 221 LYS A CA 1
ATOM 1790 C C . LYS A 1 221 ? -3.176 -15.456 -14.84 1 94.5 221 LYS A C 1
ATOM 1792 O O . LYS A 1 221 ? -3.132 -14.627 -13.928 1 94.5 221 LYS A O 1
ATOM 1797 N N . PRO A 1 222 ? -3.405 -15.099 -16.181 1 94.22 222 PRO A N 1
ATOM 1798 C CA . PRO A 1 222 ? -3.644 -15.912 -17.376 1 94.22 222 PRO A CA 1
ATOM 1799 C C . PRO A 1 222 ? -2.426 -15.983 -18.295 1 94.22 222 PRO A C 1
ATOM 1801 O O . PRO A 1 222 ? -2.56 -16.303 -19.478 1 94.22 222 PRO A O 1
ATOM 1804 N N . GLU A 1 223 ? -1.249 -15.697 -17.809 1 95.1 223 GLU A N 1
ATOM 1805 C CA . GLU A 1 223 ? -0.072 -15.553 -18.661 1 95.1 223 GLU A CA 1
ATOM 1806 C C . GLU A 1 223 ? 0.293 -16.876 -19.327 1 95.1 223 GLU A C 1
ATOM 1808 O O . GLU A 1 223 ? 0.304 -17.923 -18.676 1 95.1 223 GLU A O 1
ATOM 1813 N N . LYS A 1 224 ? 0.703 -16.804 -20.595 1 95.19 224 LYS A N 1
ATOM 1814 C CA . LYS A 1 224 ? 1.019 -17.988 -21.388 1 95.19 224 LYS A CA 1
ATOM 1815 C C . LYS A 1 224 ? 2.176 -18.77 -20.772 1 95.19 224 LYS A C 1
ATOM 1817 O O . LYS A 1 224 ? 2.213 -20 -20.851 1 95.19 224 LYS A O 1
ATOM 1822 N N . VAL A 1 225 ? 3.109 -18.112 -20.217 1 94.81 225 VAL A N 1
ATOM 1823 C CA . VAL A 1 225 ? 4.289 -18.75 -19.643 1 94.81 225 VAL A CA 1
ATOM 1824 C C . VAL A 1 225 ? 3.867 -19.734 -18.554 1 94.81 225 VAL A C 1
ATOM 1826 O O . VAL A 1 225 ? 4.491 -20.783 -18.381 1 94.81 225 VAL A O 1
ATOM 1829 N N . THR A 1 226 ? 2.893 -19.396 -17.813 1 96.71 226 THR A N 1
ATOM 1830 C CA . THR A 1 226 ? 2.395 -20.265 -16.752 1 96.71 226 THR A CA 1
ATOM 1831 C C . THR A 1 226 ? 1.722 -21.503 -17.339 1 96.71 226 THR A C 1
ATOM 1833 O O . THR A 1 226 ? 1.936 -22.618 -16.86 1 96.71 226 THR A O 1
ATOM 1836 N N . TYR A 1 227 ? 0.995 -21.366 -18.389 1 97.33 227 TYR A N 1
ATOM 1837 C CA . TYR A 1 227 ? 0.306 -22.484 -19.024 1 97.33 227 TYR A CA 1
ATOM 1838 C C . TYR A 1 227 ? 1.291 -23.388 -19.755 1 97.33 227 TYR A C 1
ATOM 1840 O O . TYR A 1 227 ? 1.125 -24.61 -19.772 1 97.33 227 TYR A O 1
ATOM 1848 N N . ASP A 1 228 ? 2.3 -22.734 -20.344 1 97 228 ASP A N 1
ATOM 1849 C CA . ASP A 1 228 ? 3.374 -23.529 -20.931 1 97 228 ASP A CA 1
ATOM 1850 C C . ASP A 1 228 ? 4.065 -24.385 -19.872 1 97 228 ASP A C 1
ATOM 1852 O O . ASP A 1 228 ? 4.361 -25.558 -20.111 1 97 228 ASP A O 1
ATOM 1856 N N . PHE A 1 229 ? 4.308 -23.854 -18.785 1 97.33 229 PHE A N 1
ATOM 1857 C CA . PHE A 1 229 ? 4.913 -24.582 -17.675 1 97.33 229 PHE A CA 1
ATOM 1858 C C . PHE A 1 229 ? 4.028 -25.745 -17.245 1 97.33 229 PHE A C 1
ATOM 1860 O O . PHE A 1 229 ? 4.518 -26.854 -17.018 1 97.33 229 PHE A O 1
ATOM 1867 N N . CYS A 1 230 ? 2.724 -25.487 -17.086 1 98.01 230 CYS A N 1
ATOM 1868 C CA . CYS A 1 230 ? 1.769 -26.512 -16.678 1 98.01 230 CYS A CA 1
ATOM 1869 C C . CYS A 1 230 ? 1.725 -27.65 -17.692 1 98.01 230 CYS A C 1
ATOM 1871 O O . CYS A 1 230 ? 1.65 -28.82 -17.314 1 98.01 230 CYS A O 1
ATOM 1873 N N . GLN A 1 231 ? 1.754 -27.285 -18.958 1 97.51 231 GLN A N 1
ATOM 1874 C CA . GLN A 1 231 ? 1.739 -28.306 -20 1 97.51 231 GLN A CA 1
ATOM 1875 C C . GLN A 1 231 ? 2.959 -29.217 -19.896 1 97.51 231 GLN A C 1
ATOM 1877 O O . GLN A 1 231 ? 2.836 -30.441 -19.974 1 97.51 231 GLN A O 1
ATOM 1882 N N . LYS A 1 232 ? 4.109 -28.606 -19.713 1 96.75 232 LYS A N 1
ATOM 1883 C CA . LYS A 1 232 ? 5.334 -29.384 -19.55 1 96.75 232 LYS A CA 1
ATOM 1884 C C . LYS A 1 232 ? 5.236 -30.319 -18.348 1 96.75 232 LYS A C 1
ATOM 1886 O O . LYS A 1 232 ? 5.611 -31.49 -18.434 1 96.75 232 LYS A O 1
ATOM 1891 N N . ARG A 1 233 ? 4.758 -29.8 -17.253 1 97.23 233 ARG A N 1
ATOM 1892 C CA . ARG A 1 233 ? 4.618 -30.585 -16.031 1 97.23 233 ARG A CA 1
ATOM 1893 C C . ARG A 1 233 ? 3.632 -31.732 -16.227 1 97.23 233 ARG A C 1
ATOM 1895 O O . ARG A 1 233 ? 3.852 -32.838 -15.73 1 97.23 233 ARG A O 1
ATOM 1902 N N . LEU A 1 234 ? 2.528 -31.485 -16.899 1 97.47 234 LEU A N 1
ATOM 1903 C CA . LEU A 1 234 ? 1.521 -32.508 -17.163 1 97.47 234 LEU A CA 1
ATOM 1904 C C . LEU A 1 234 ? 2.095 -33.624 -18.029 1 97.47 234 LEU A C 1
ATOM 1906 O O . LEU A 1 234 ? 1.785 -34.799 -17.821 1 97.47 234 LEU A O 1
ATOM 1910 N N . GLU A 1 235 ? 2.862 -33.225 -19.001 1 96.78 235 GLU A N 1
ATOM 1911 C CA . GLU A 1 235 ? 3.497 -34.209 -19.872 1 96.78 235 GLU A CA 1
ATOM 1912 C C . GLU A 1 235 ? 4.458 -35.1 -19.089 1 96.78 235 GLU A C 1
ATOM 1914 O O . GLU A 1 235 ? 4.527 -36.307 -19.328 1 96.78 235 GLU A O 1
ATOM 1919 N N . GLU A 1 236 ? 5.169 -34.505 -18.183 1 96.26 236 GLU A N 1
ATOM 1920 C CA . GLU A 1 236 ? 6.062 -35.278 -17.325 1 96.26 236 GLU A CA 1
ATOM 1921 C C . GLU A 1 236 ? 5.281 -36.262 -16.459 1 96.26 236 GLU A C 1
ATOM 1923 O O . GLU A 1 236 ? 5.676 -37.421 -16.316 1 96.26 236 GLU A O 1
ATOM 1928 N N . LEU A 1 237 ? 4.225 -35.772 -15.902 1 96.2 237 LEU A N 1
ATOM 1929 C CA . LEU A 1 237 ? 3.381 -36.629 -15.077 1 96.2 237 LEU A CA 1
ATOM 1930 C C . LEU A 1 237 ? 2.798 -37.772 -15.901 1 96.2 237 LEU A C 1
ATOM 1932 O O . LEU A 1 237 ? 2.729 -38.91 -15.43 1 96.2 237 LEU A O 1
ATOM 1936 N N . ALA A 1 238 ? 2.378 -37.438 -17.1 1 96.24 238 ALA A N 1
ATOM 1937 C CA . ALA A 1 238 ? 1.829 -38.443 -18.006 1 96.24 238 ALA A CA 1
ATOM 1938 C C . ALA A 1 238 ? 2.851 -39.539 -18.293 1 96.24 238 ALA A C 1
ATOM 1940 O O . ALA A 1 238 ? 2.523 -40.728 -18.256 1 96.24 238 ALA A O 1
ATOM 1941 N N . LYS A 1 239 ? 4.046 -39.137 -18.541 1 96.14 239 LYS A N 1
ATOM 1942 C CA . LYS A 1 239 ? 5.116 -40.096 -18.804 1 96.14 239 LYS A CA 1
ATOM 1943 C C . LYS A 1 239 ? 5.338 -41.014 -17.605 1 96.14 239 LYS A C 1
ATOM 1945 O O . LYS A 1 239 ? 5.532 -42.22 -17.768 1 96.14 239 LYS A O 1
ATOM 1950 N N . ASN A 1 240 ? 5.319 -40.404 -16.484 1 94.41 240 ASN A N 1
ATOM 1951 C CA . ASN A 1 240 ? 5.509 -41.169 -15.256 1 94.41 240 ASN A CA 1
ATOM 1952 C C . ASN A 1 240 ? 4.371 -42.16 -15.031 1 94.41 240 ASN A C 1
ATOM 1954 O O . ASN A 1 240 ? 4.54 -43.157 -14.326 1 94.41 240 ASN A O 1
ATOM 1958 N N . GLN A 1 241 ? 3.186 -41.875 -15.654 1 93.43 241 GLN A N 1
ATOM 1959 C CA . GLN A 1 241 ? 2.019 -42.743 -15.536 1 93.43 241 GLN A CA 1
ATOM 1960 C C . GLN A 1 241 ? 1.97 -43.756 -16.676 1 93.43 241 GLN A C 1
ATOM 1962 O O . GLN A 1 241 ? 0.98 -44.475 -16.833 1 93.43 241 GLN A O 1
ATOM 1967 N N . GLY A 1 242 ? 2.928 -43.698 -17.531 1 94.05 242 GLY A N 1
ATOM 1968 C CA . GLY A 1 242 ? 3.033 -44.669 -18.608 1 94.05 242 GLY A CA 1
ATOM 1969 C C . GLY A 1 242 ? 2.398 -44.197 -19.902 1 94.05 242 GLY A C 1
ATOM 1970 O O . GLY A 1 242 ? 2.204 -44.986 -20.83 1 94.05 242 GLY A O 1
ATOM 1971 N N . ILE A 1 243 ? 2.041 -42.923 -19.901 1 93.62 243 ILE A N 1
ATOM 1972 C CA . ILE A 1 243 ? 1.453 -42.36 -21.112 1 93.62 243 ILE A CA 1
ATOM 1973 C C . ILE A 1 243 ? 2.552 -41.775 -21.995 1 93.62 243 ILE A C 1
ATOM 1975 O O . ILE A 1 243 ? 3.175 -40.771 -21.639 1 93.62 243 ILE A O 1
ATOM 1979 N N . SER A 1 244 ? 2.793 -42.333 -23.129 1 89.82 244 SER A N 1
ATOM 1980 C CA . SER A 1 244 ? 3.912 -41.929 -23.974 1 89.82 244 SER A CA 1
ATOM 1981 C C . SER A 1 244 ? 3.461 -40.96 -25.061 1 89.82 244 SER A C 1
ATOM 1983 O O . SER A 1 244 ? 4.272 -40.201 -25.598 1 89.82 244 SER A O 1
ATOM 1985 N N . GLU A 1 245 ? 2.188 -41.046 -25.429 1 91.95 245 GLU A N 1
ATOM 1986 C CA . GLU A 1 245 ? 1.674 -40.168 -26.476 1 91.95 245 GLU A CA 1
ATOM 1987 C C . GLU A 1 245 ? 1.52 -38.737 -25.971 1 91.95 245 GLU A C 1
ATOM 1989 O O . GLU A 1 245 ? 1.191 -38.517 -24.804 1 91.95 245 GLU A O 1
ATOM 1994 N N . PRO A 1 246 ? 1.792 -37.841 -26.838 1 92.13 246 PRO A N 1
ATOM 1995 C CA . PRO A 1 246 ? 1.553 -36.447 -26.459 1 92.13 246 PRO A CA 1
ATOM 1996 C C . PRO A 1 246 ? 0.101 -36.183 -26.064 1 92.13 246 PRO A C 1
ATOM 1998 O O . PRO A 1 246 ? -0.816 -36.769 -26.644 1 92.13 246 PRO A O 1
ATOM 2001 N N . LEU A 1 247 ? -0.049 -35.301 -25.108 1 94.22 247 LEU A N 1
ATOM 2002 C CA . LEU A 1 247 ? -1.398 -34.918 -24.708 1 94.22 247 LEU A CA 1
ATOM 2003 C C . LEU A 1 247 ? -2.117 -34.196 -25.843 1 94.22 247 LEU A C 1
ATOM 2005 O O . LEU A 1 247 ? -1.572 -33.26 -26.433 1 94.22 247 LEU A O 1
ATOM 2009 N N . SER A 1 248 ? -3.258 -34.667 -26.184 1 95.01 248 SER A N 1
ATOM 2010 C CA . SER A 1 248 ? -4.014 -34.094 -27.293 1 95.01 248 SER A CA 1
ATOM 2011 C C . SER A 1 248 ? -4.949 -32.989 -26.813 1 95.01 248 SER A C 1
ATOM 2013 O O . SER A 1 248 ? -5.306 -32.094 -27.582 1 95.01 248 SER A O 1
ATOM 2015 N N . THR A 1 249 ? -5.364 -33.069 -25.524 1 96.43 249 THR A N 1
ATOM 2016 C CA . THR A 1 249 ? -6.259 -32.065 -24.96 1 96.43 249 THR A CA 1
ATOM 2017 C C . THR A 1 249 ? -5.963 -31.847 -23.479 1 96.43 249 THR A C 1
ATOM 2019 O O . THR A 1 249 ? -5.768 -32.808 -22.732 1 96.43 249 THR A O 1
ATOM 2022 N N . ILE A 1 250 ? -5.843 -30.634 -23.097 1 97.59 250 ILE A N 1
ATOM 2023 C CA . ILE A 1 250 ? -5.696 -30.246 -21.699 1 97.59 250 ILE A CA 1
ATOM 2024 C C . ILE A 1 250 ? -6.847 -29.328 -21.294 1 97.59 250 ILE A C 1
ATOM 2026 O O . ILE A 1 250 ? -7.088 -28.304 -21.938 1 97.59 250 ILE A O 1
ATOM 2030 N N . TYR A 1 251 ? -7.547 -29.695 -20.269 1 97.43 251 TYR A N 1
ATOM 2031 C CA . TYR A 1 251 ? -8.685 -28.911 -19.801 1 97.43 251 TYR A CA 1
ATOM 2032 C C . TYR A 1 251 ? -8.291 -28.03 -18.621 1 97.43 251 TYR A C 1
ATOM 2034 O O . TYR A 1 251 ? -7.727 -28.515 -17.638 1 97.43 251 TYR A O 1
ATOM 2042 N N . MET A 1 252 ? -8.501 -26.76 -18.739 1 97.56 252 MET A N 1
ATOM 2043 C CA . MET A 1 252 ? -8.442 -25.852 -17.598 1 97.56 252 MET A CA 1
ATOM 2044 C C . MET A 1 252 ? -9.826 -25.653 -16.988 1 97.56 252 MET A C 1
ATOM 2046 O O . MET A 1 252 ? -10.691 -25.021 -17.596 1 97.56 252 MET A O 1
ATOM 2050 N N . VAL A 1 253 ? -9.969 -26.167 -15.827 1 95.28 253 VAL A N 1
ATOM 2051 C CA . VAL A 1 253 ? -11.235 -26.033 -15.114 1 95.28 253 VAL A CA 1
ATOM 2052 C C . VAL A 1 253 ? -11.123 -24.931 -14.063 1 95.28 253 VAL A C 1
ATOM 2054 O O . VAL A 1 253 ? -10.333 -25.041 -13.122 1 95.28 253 VAL A O 1
ATOM 2057 N N . GLY A 1 254 ? -11.82 -23.884 -14.217 1 91.64 254 GLY A N 1
ATOM 2058 C CA . GLY A 1 254 ? -11.743 -22.792 -13.259 1 91.64 254 GLY A CA 1
ATOM 2059 C C . GLY A 1 254 ? -12.985 -21.921 -13.245 1 91.64 254 GLY A C 1
ATOM 2060 O O . GLY A 1 254 ? -13.883 -22.099 -14.07 1 91.64 254 GLY A O 1
ATOM 2061 N N . ASP A 1 255 ? -13.099 -20.944 -12.352 1 86.4 255 ASP A N 1
ATOM 2062 C CA . ASP A 1 255 ? -14.298 -20.135 -12.152 1 86.4 255 ASP A CA 1
ATOM 2063 C C . ASP A 1 255 ? -14.049 -18.679 -12.541 1 86.4 255 ASP A C 1
ATOM 2065 O O . ASP A 1 255 ? -14.948 -17.842 -12.443 1 86.4 255 ASP A O 1
ATOM 2069 N N . ASN A 1 256 ? -12.862 -18.343 -12.877 1 84.82 256 ASN A N 1
ATOM 2070 C CA . ASN A 1 256 ? -12.53 -16.956 -13.184 1 84.82 256 ASN A CA 1
ATOM 2071 C C . ASN A 1 256 ? -12.351 -16.741 -14.684 1 84.82 256 ASN A C 1
ATOM 2073 O O . ASN A 1 256 ? -11.406 -17.26 -15.281 1 84.82 256 ASN A O 1
ATOM 2077 N N . LEU A 1 257 ? -13.146 -15.931 -15.253 1 85.69 257 LEU A N 1
ATOM 2078 C CA . LEU A 1 257 ? -13.118 -15.669 -16.687 1 85.69 257 LEU A CA 1
ATOM 2079 C C . LEU A 1 257 ? -11.83 -14.953 -17.083 1 85.69 257 LEU A C 1
ATOM 2081 O O . LEU A 1 257 ? -11.258 -15.236 -18.138 1 85.69 257 LEU A O 1
ATOM 2085 N N . LEU A 1 258 ? -11.356 -14.133 -16.208 1 85.83 258 LEU A N 1
ATOM 2086 C CA . LEU A 1 258 ? -10.27 -13.222 -16.552 1 85.83 258 LEU A CA 1
ATOM 2087 C C . LEU A 1 258 ? -8.914 -13.883 -16.323 1 85.83 258 LEU A C 1
ATOM 2089 O O . LEU A 1 258 ? -7.89 -13.389 -16.8 1 85.83 258 LEU A O 1
ATOM 2093 N N . SER A 1 259 ? -8.953 -15.019 -15.621 1 90.12 259 SER A N 1
ATOM 2094 C CA . SER A 1 259 ? -7.686 -15.69 -15.348 1 90.12 259 SER A CA 1
ATOM 2095 C C . SER A 1 259 ? -7.677 -17.106 -15.913 1 90.12 259 SER A C 1
ATOM 2097 O O . SER A 1 259 ? -6.944 -17.398 -16.861 1 90.12 259 SER A O 1
ATOM 2099 N N . ASP A 1 260 ? -8.631 -17.94 -15.591 1 92.02 260 ASP A N 1
ATOM 2100 C CA . ASP A 1 260 ? -8.651 -19.344 -15.991 1 92.02 260 ASP A CA 1
ATOM 2101 C C . ASP A 1 260 ? -9.021 -19.49 -17.465 1 92.02 260 ASP A C 1
ATOM 2103 O O . ASP A 1 260 ? -8.291 -20.118 -18.235 1 92.02 260 ASP A O 1
ATOM 2107 N N . ILE A 1 261 ? -10.132 -18.899 -17.838 1 92.61 261 ILE A N 1
ATOM 2108 C CA . ILE A 1 261 ? -10.666 -19.07 -19.185 1 92.61 261 ILE A CA 1
ATOM 2109 C C . ILE A 1 261 ? -9.8 -18.305 -20.184 1 92.61 261 ILE A C 1
ATOM 2111 O O . ILE A 1 261 ? -9.363 -18.865 -21.192 1 92.61 261 ILE A O 1
ATOM 2115 N N . LYS A 1 262 ? -9.549 -17.081 -19.832 1 93.07 262 LYS A N 1
ATOM 2116 C CA . LYS A 1 262 ? -8.681 -16.277 -20.687 1 93.07 262 LYS A CA 1
ATOM 2117 C C . LYS A 1 262 ? -7.319 -16.943 -20.867 1 93.07 262 LYS A C 1
ATOM 2119 O O . LYS A 1 262 ? -6.776 -16.966 -21.973 1 93.07 262 LYS A O 1
ATOM 2124 N N . GLY A 1 263 ? -6.732 -17.464 -19.809 1 95.28 263 GLY A N 1
ATOM 2125 C CA . GLY A 1 263 ? -5.429 -18.106 -19.864 1 95.28 263 GLY A CA 1
ATOM 2126 C C . GLY A 1 263 ? -5.398 -19.316 -20.779 1 95.28 263 GLY A C 1
ATOM 2127 O O . GLY A 1 263 ? -4.508 -19.441 -21.623 1 95.28 263 GLY A O 1
ATOM 2128 N N . ALA A 1 264 ? -6.365 -20.17 -20.641 1 96.61 264 ALA A N 1
ATOM 2129 C CA . ALA A 1 264 ? -6.436 -21.37 -21.471 1 96.61 264 ALA A CA 1
ATOM 2130 C C . ALA A 1 264 ? -6.66 -21.011 -22.937 1 96.61 264 ALA A C 1
ATOM 2132 O O . ALA A 1 264 ? -6.03 -21.587 -23.827 1 96.61 264 ALA A O 1
ATOM 2133 N N . ASN A 1 265 ? -7.522 -20.048 -23.165 1 95.41 265 ASN A N 1
ATOM 2134 C CA . ASN A 1 265 ? -7.811 -19.614 -24.527 1 95.41 265 ASN A CA 1
ATOM 2135 C C . ASN A 1 265 ? -6.583 -18.998 -25.192 1 95.41 265 ASN A C 1
ATOM 2137 O O . ASN A 1 265 ? -6.321 -19.243 -26.371 1 95.41 265 ASN A O 1
ATOM 2141 N N . GLN A 1 266 ? -5.868 -18.253 -24.456 1 95.13 266 GLN A N 1
ATOM 2142 C CA . GLN A 1 266 ? -4.672 -17.606 -24.986 1 95.13 266 GLN A CA 1
ATOM 2143 C C . GLN A 1 266 ? -3.563 -18.623 -25.239 1 95.13 266 GLN A C 1
ATOM 2145 O O . GLN A 1 266 ? -2.79 -18.483 -26.189 1 95.13 266 GLN A O 1
ATOM 2150 N N . ALA A 1 267 ? -3.45 -19.532 -24.324 1 95.96 267 ALA A N 1
ATOM 2151 C CA . ALA A 1 267 ? -2.45 -20.58 -24.515 1 95.96 267 ALA A CA 1
ATOM 2152 C C . ALA A 1 267 ? -2.703 -21.351 -25.807 1 95.96 267 ALA A C 1
ATOM 2154 O O . ALA A 1 267 ? -1.762 -21.706 -26.52 1 95.96 267 ALA A O 1
ATOM 2155 N N . GLY A 1 268 ? -3.992 -21.649 -26.09 1 94.08 268 GLY A N 1
ATOM 2156 C CA . GLY A 1 268 ? -4.38 -22.265 -27.349 1 94.08 268 GLY A CA 1
ATOM 2157 C C . GLY A 1 268 ? -3.875 -23.688 -27.497 1 94.08 268 GLY A C 1
ATOM 2158 O O . GLY A 1 268 ? -3.572 -24.352 -26.503 1 94.08 268 GLY A O 1
ATOM 2159 N N . GLY A 1 269 ? -3.938 -24.15 -28.813 1 95.02 269 GLY A N 1
ATOM 2160 C CA . GLY A 1 269 ? -3.468 -25.498 -29.092 1 95.02 269 GLY A CA 1
ATOM 2161 C C . GLY A 1 269 ? -4.292 -26.572 -28.409 1 95.02 269 GLY A C 1
ATOM 2162 O O . GLY A 1 269 ? -5.502 -26.668 -28.629 1 95.02 269 GLY A O 1
ATOM 2163 N N . VAL A 1 270 ? -3.659 -27.197 -27.52 1 96.53 270 VAL A N 1
ATOM 2164 C CA . VAL A 1 270 ? -4.281 -28.368 -26.911 1 96.53 270 VAL A CA 1
ATOM 2165 C C . VAL A 1 270 ? -5.179 -27.934 -25.755 1 96.53 270 VAL A C 1
ATOM 2167 O O . VAL A 1 270 ? -5.891 -28.755 -25.172 1 96.53 270 VAL A O 1
ATOM 2170 N N . TRP A 1 271 ? -5.17 -26.685 -25.375 1 97.76 271 TRP A N 1
ATOM 2171 C CA . TRP A 1 271 ? -5.89 -26.214 -24.196 1 97.76 271 TRP A CA 1
ATOM 2172 C C . TRP A 1 271 ? -7.365 -25.992 -24.511 1 97.76 271 TRP A C 1
ATOM 2174 O O . TRP A 1 271 ? -7.707 -25.464 -25.572 1 97.76 271 TRP A O 1
ATOM 2184 N N . ARG A 1 272 ? -8.228 -26.411 -23.623 1 97.05 272 ARG A N 1
ATOM 2185 C CA . ARG A 1 272 ? -9.663 -26.146 -23.622 1 97.05 272 ARG A CA 1
ATOM 2186 C C . ARG A 1 272 ? -10.117 -25.597 -22.273 1 97.05 272 ARG A C 1
ATOM 2188 O O . ARG A 1 272 ? -9.72 -26.108 -21.224 1 97.05 272 ARG A O 1
ATOM 2195 N N . SER A 1 273 ? -10.889 -24.548 -22.296 1 96.52 273 SER A N 1
ATOM 2196 C CA . SER A 1 273 ? -11.345 -23.892 -21.075 1 96.52 273 SER A CA 1
ATOM 2197 C C . SER A 1 273 ? -12.7 -24.431 -20.63 1 96.52 273 SER A C 1
ATOM 2199 O O . SER A 1 273 ? -13.587 -24.653 -21.456 1 96.52 273 SER A O 1
ATOM 2201 N N . VAL A 1 274 ? -12.795 -24.686 -19.362 1 95.14 274 VAL A N 1
ATOM 2202 C CA . VAL A 1 274 ? -14.024 -25.153 -18.729 1 95.14 274 VAL A CA 1
ATOM 2203 C C . VAL A 1 274 ? -14.417 -24.203 -17.6 1 95.14 274 VAL A C 1
ATOM 2205 O O . VAL A 1 274 ? -13.775 -24.182 -16.547 1 95.14 274 VAL A O 1
ATOM 2208 N N . LEU A 1 275 ? -15.514 -23.459 -17.753 1 92.38 275 LEU A N 1
ATOM 2209 C CA . LEU A 1 275 ? -16.001 -22.535 -16.735 1 92.38 275 LEU A CA 1
ATOM 2210 C C . LEU A 1 275 ? -16.966 -23.234 -15.784 1 92.38 275 LEU A C 1
ATOM 2212 O O . LEU A 1 275 ? -17.949 -23.836 -16.222 1 92.38 275 LEU A O 1
ATOM 2216 N N . VAL A 1 276 ? -16.612 -23.135 -14.531 1 90.82 276 VAL A N 1
ATOM 2217 C CA . VAL A 1 276 ? -17.523 -23.671 -13.526 1 90.82 276 VAL A CA 1
ATOM 2218 C C . VAL A 1 276 ? -18.264 -22.527 -12.838 1 90.82 276 VAL A C 1
ATOM 2220 O O . VAL A 1 276 ? -17.713 -21.438 -12.664 1 90.82 276 VAL A O 1
ATOM 2223 N N . LYS A 1 277 ? -19.445 -22.66 -12.316 1 82.36 277 LYS A N 1
ATOM 2224 C CA . LYS A 1 277 ? -20.312 -21.598 -11.813 1 82.36 277 LYS A CA 1
ATOM 2225 C C . LYS A 1 277 ? -20.278 -21.537 -10.289 1 82.36 277 LYS A C 1
ATOM 2227 O O . LYS A 1 277 ? -21.229 -21.067 -9.66 1 82.36 277 LYS A O 1
ATOM 2232 N N . THR A 1 278 ? -19.367 -21.911 -9.588 1 71.74 278 THR A N 1
ATOM 2233 C CA . THR A 1 278 ? -19.309 -21.965 -8.131 1 71.74 278 THR A CA 1
ATOM 2234 C C . THR A 1 278 ? -18.421 -20.85 -7.584 1 71.74 278 THR A C 1
ATOM 2236 O O . THR A 1 278 ? -18.364 -20.634 -6.372 1 71.74 278 THR A O 1
ATOM 2239 N N . GLY A 1 279 ? -17.78 -20.029 -8.303 1 63.3 279 GLY A N 1
ATOM 2240 C CA . GLY A 1 279 ? -16.846 -19.061 -7.751 1 63.3 279 GLY A CA 1
ATOM 2241 C C . GLY A 1 279 ? -17.213 -17.625 -8.077 1 63.3 279 GLY A C 1
ATOM 2242 O O . GLY A 1 279 ? -18.327 -17.182 -7.786 1 63.3 279 GLY A O 1
ATOM 2243 N N . LEU A 1 280 ? -16.297 -16.785 -8.497 1 59.31 280 LEU A N 1
ATOM 2244 C CA . LEU A 1 280 ? -16.385 -15.352 -8.752 1 59.31 280 LEU A CA 1
ATOM 2245 C C . LEU A 1 280 ? -17.449 -15.052 -9.803 1 59.31 280 LEU A C 1
ATOM 2247 O O . LEU A 1 280 ? -18.022 -13.96 -9.819 1 59.31 280 LEU A O 1
ATOM 2251 N N . TYR A 1 281 ? -17.654 -16.016 -10.588 1 58.36 281 TYR A N 1
ATOM 2252 C CA . TYR A 1 281 ? -18.484 -15.672 -11.737 1 58.36 281 TYR A CA 1
ATOM 2253 C C . TYR A 1 281 ? -19.964 -15.804 -11.4 1 58.36 281 TYR A C 1
ATOM 2255 O O . TYR A 1 281 ? -20.463 -16.912 -11.192 1 58.36 281 TYR A O 1
ATOM 2263 N N . LYS A 1 282 ? -20.539 -14.84 -11.04 1 55.82 282 LYS A N 1
ATOM 2264 C CA . LYS A 1 282 ? -21.984 -14.866 -10.827 1 55.82 282 LYS A CA 1
ATOM 2265 C C . LYS A 1 282 ? -22.732 -14.419 -12.08 1 55.82 282 LYS A C 1
ATOM 2267 O O . LYS A 1 282 ? -23.958 -14.522 -12.147 1 55.82 282 LYS A O 1
ATOM 2272 N N . GLY A 1 283 ? -21.975 -13.737 -12.907 1 55.48 283 GLY A N 1
ATOM 2273 C CA . GLY A 1 283 ? -22.793 -13.058 -13.899 1 55.48 283 GLY A CA 1
ATOM 2274 C C . GLY A 1 283 ? -22.798 -13.755 -15.246 1 55.48 283 GLY A C 1
ATOM 2275 O O . GLY A 1 283 ? -22.434 -14.928 -15.345 1 55.48 283 GLY A O 1
ATOM 2276 N N . GLU A 1 284 ? -23.26 -12.961 -16.238 1 53.81 284 GLU A N 1
ATOM 2277 C CA . GLU A 1 284 ? -23.471 -13.298 -17.642 1 53.81 284 GLU A CA 1
ATOM 2278 C C . GLU A 1 284 ? -22.145 -13.558 -18.353 1 53.81 284 GLU A C 1
ATOM 2280 O O . GLU A 1 284 ? -21.128 -12.944 -18.025 1 53.81 284 GLU A O 1
ATOM 2285 N N . LEU A 1 285 ? -22.005 -14.694 -18.927 1 54.57 285 LEU A N 1
ATOM 2286 C CA . LEU A 1 285 ? -20.911 -15.205 -19.746 1 54.57 285 LEU A CA 1
ATOM 2287 C C . LEU A 1 285 ? -20.302 -14.095 -20.595 1 54.57 285 LEU A C 1
ATOM 2289 O O . LEU A 1 285 ? -21.02 -13.227 -21.098 1 54.57 285 LEU A O 1
ATOM 2293 N N . ASP A 1 286 ? -19.041 -13.671 -20.36 1 58.44 286 ASP A N 1
ATOM 2294 C CA . ASP A 1 286 ? -18.339 -12.831 -21.326 1 58.44 286 ASP A CA 1
ATOM 2295 C C . ASP A 1 286 ? -18.493 -13.378 -22.743 1 58.44 286 ASP A C 1
ATOM 2297 O O . ASP A 1 286 ? -18.044 -14.488 -23.039 1 58.44 286 ASP A O 1
ATOM 2301 N N . HIS A 1 287 ? -19.227 -12.775 -23.463 1 60.23 287 HIS A N 1
ATOM 2302 C CA . HIS A 1 287 ? -19.537 -13.174 -24.831 1 60.23 287 HIS A CA 1
ATOM 2303 C C . HIS A 1 287 ? -18.324 -13.011 -25.741 1 60.23 287 HIS A C 1
ATOM 2305 O O . HIS A 1 287 ? -18.259 -13.62 -26.811 1 60.23 287 HIS A O 1
ATOM 2311 N N . GLN A 1 288 ? -17.327 -12.234 -25.248 1 60.44 288 GLN A N 1
ATOM 2312 C CA . GLN A 1 288 ? -16.237 -11.996 -26.189 1 60.44 288 GLN A CA 1
ATOM 2313 C C . GLN A 1 288 ? -15.26 -13.168 -26.206 1 60.44 288 GLN A C 1
ATOM 2315 O O . GLN A 1 288 ? -14.707 -13.507 -27.254 1 60.44 288 GLN A O 1
ATOM 2320 N N . ASN A 1 289 ? -14.995 -13.799 -25.189 1 68.58 289 ASN A N 1
ATOM 2321 C CA . ASN A 1 289 ? -14.131 -14.974 -25.15 1 68.58 289 ASN A CA 1
ATOM 2322 C C . ASN A 1 289 ? -14.752 -16.099 -24.326 1 68.58 289 ASN A C 1
ATOM 2324 O O . ASN A 1 289 ? -14.349 -16.333 -23.185 1 68.58 289 ASN A O 1
ATOM 2328 N N . PRO A 1 290 ? -15.542 -16.711 -25.036 1 84.94 290 PRO A N 1
ATOM 2329 C CA . PRO A 1 290 ? -16.336 -17.694 -24.295 1 84.94 290 PRO A CA 1
ATOM 2330 C C . PRO A 1 290 ? -15.537 -18.943 -23.93 1 84.94 290 PRO A C 1
ATOM 2332 O O . PRO A 1 290 ? -14.556 -19.271 -24.601 1 84.94 290 PRO A O 1
ATOM 2335 N N . ALA A 1 291 ? -15.896 -19.497 -22.887 1 92.45 291 ALA A N 1
ATOM 2336 C CA . ALA A 1 291 ? -15.349 -20.788 -22.478 1 92.45 291 ALA A CA 1
ATOM 2337 C C . ALA A 1 291 ? -15.755 -21.889 -23.455 1 92.45 291 ALA A C 1
ATOM 2339 O O . ALA A 1 291 ? -16.84 -21.841 -24.038 1 92.45 291 ALA A O 1
ATOM 2340 N N . HIS A 1 292 ? -14.914 -22.851 -23.716 1 93.67 292 HIS A N 1
ATOM 2341 C CA . HIS A 1 292 ? -15.236 -23.989 -24.569 1 93.67 292 HIS A CA 1
ATOM 2342 C C . HIS A 1 292 ? -16.357 -24.829 -23.967 1 93.67 292 HIS A C 1
ATOM 2344 O O . HIS A 1 292 ? -17.184 -25.383 -24.695 1 93.67 292 HIS A O 1
ATOM 2350 N N . TYR A 1 293 ? -16.306 -24.956 -22.629 1 92.57 293 TYR A N 1
ATOM 2351 C CA . TYR A 1 293 ? -17.34 -25.672 -21.891 1 92.57 293 TYR A CA 1
ATOM 2352 C C . TYR A 1 293 ? -17.816 -24.859 -20.693 1 92.57 293 TYR A C 1
ATOM 2354 O O . TYR A 1 293 ? -17.037 -24.12 -20.087 1 92.57 293 TYR A O 1
ATOM 2362 N N . ILE A 1 294 ? -19.094 -25.011 -20.408 1 91.47 294 ILE A N 1
ATOM 2363 C CA . ILE A 1 294 ? -19.683 -24.446 -19.199 1 91.47 294 ILE A CA 1
ATOM 2364 C C . ILE A 1 294 ? -20.394 -25.543 -18.41 1 91.47 294 ILE A C 1
ATOM 2366 O O . ILE A 1 294 ? -21.168 -26.32 -18.975 1 91.47 294 ILE A O 1
ATOM 2370 N N . THR A 1 295 ? -20.055 -25.68 -17.176 1 92.14 295 THR A N 1
ATOM 2371 C CA . THR A 1 295 ? -20.61 -26.734 -16.334 1 92.14 295 THR A CA 1
ATOM 2372 C C . THR A 1 295 ? -20.92 -26.203 -14.937 1 92.14 295 THR A C 1
ATOM 2374 O O . THR A 1 295 ? -20.364 -25.186 -14.517 1 92.14 295 THR A O 1
ATOM 2377 N N . PRO A 1 296 ? -21.814 -26.826 -14.203 1 88.49 296 PRO A N 1
ATOM 2378 C CA . PRO A 1 296 ? -22.174 -26.325 -12.874 1 88.49 296 PRO A CA 1
ATOM 2379 C C . PRO A 1 296 ? -21.01 -26.383 -11.887 1 88.49 296 PRO A C 1
ATOM 2381 O O . PRO A 1 296 ? -20.881 -25.509 -11.026 1 88.49 296 PRO A O 1
ATOM 2384 N N . ASP A 1 297 ? -20.253 -27.525 -12.003 1 90.52 297 ASP A N 1
ATOM 2385 C CA . ASP A 1 297 ? -19.15 -27.719 -11.066 1 90.52 297 ASP A CA 1
ATOM 2386 C C . ASP A 1 297 ? -18.111 -28.682 -11.634 1 90.52 297 ASP A C 1
ATOM 2388 O O . ASP A 1 297 ? -18.323 -29.282 -12.69 1 90.52 297 ASP A O 1
ATOM 2392 N N . VAL A 1 298 ? -17.017 -28.788 -10.915 1 90.48 298 VAL A N 1
ATOM 2393 C CA . VAL A 1 298 ? -15.884 -29.587 -11.369 1 90.48 298 VAL A CA 1
ATOM 2394 C C . VAL A 1 298 ? -16.271 -31.063 -11.399 1 90.48 298 VAL A C 1
ATOM 2396 O O . VAL A 1 298 ? -15.86 -31.801 -12.298 1 90.48 298 VAL A O 1
ATOM 2399 N N . PHE A 1 299 ? -17.05 -31.541 -10.448 1 90.93 299 PHE A N 1
ATOM 2400 C CA . PHE A 1 299 ? -17.463 -32.936 -10.357 1 90.93 299 PHE A CA 1
ATOM 2401 C C . PHE A 1 299 ? -18.246 -33.351 -11.597 1 90.93 299 PHE A C 1
ATOM 2403 O O . PHE A 1 299 ? -17.964 -34.39 -12.197 1 90.93 299 PHE A O 1
ATOM 2410 N N . THR A 1 300 ? -19.171 -32.51 -11.97 1 92.4 300 THR A N 1
ATOM 2411 C CA . THR A 1 300 ? -20.002 -32.793 -13.135 1 92.4 300 THR A CA 1
ATOM 2412 C C . THR A 1 300 ? -19.147 -32.907 -14.394 1 92.4 300 THR A C 1
ATOM 2414 O O . THR A 1 300 ? -19.328 -33.829 -15.192 1 92.4 300 THR A O 1
ATOM 2417 N N . PHE A 1 301 ? -18.234 -32.082 -14.532 1 93.57 301 PHE A N 1
ATOM 2418 C CA . PHE A 1 301 ? -17.388 -32.097 -15.72 1 93.57 301 PHE A CA 1
ATOM 2419 C C . PHE A 1 301 ? -16.549 -33.368 -15.771 1 93.57 301 PHE A C 1
ATOM 2421 O O . PHE A 1 301 ? -16.482 -34.032 -16.807 1 93.57 301 PHE A O 1
ATOM 2428 N N . VAL A 1 302 ? -15.929 -33.698 -14.691 1 91.88 302 VAL A N 1
ATOM 2429 C CA . VAL A 1 302 ? -15.028 -34.843 -14.621 1 91.88 302 VAL A CA 1
ATOM 2430 C C . VAL A 1 302 ? -15.809 -36.132 -14.863 1 91.88 302 VAL A C 1
ATOM 2432 O O . VAL A 1 302 ? -15.339 -37.028 -15.568 1 91.88 302 VAL A O 1
ATOM 2435 N N . MET A 1 303 ? -17.005 -36.191 -14.331 1 91.24 303 MET A N 1
ATOM 2436 C CA . MET A 1 303 ? -17.82 -37.392 -14.487 1 91.24 303 MET A CA 1
ATOM 2437 C C . MET A 1 303 ? -18.272 -37.56 -15.934 1 91.24 303 MET A C 1
ATOM 2439 O O . MET A 1 303 ? -18.352 -38.681 -16.438 1 91.24 303 MET A O 1
ATOM 2443 N N . GLU A 1 304 ? -18.463 -36.455 -16.551 1 90.05 304 GLU A N 1
ATOM 2444 C CA . GLU A 1 304 ? -19.015 -36.503 -17.902 1 90.05 304 GLU A CA 1
ATOM 2445 C C . GLU A 1 304 ? -17.914 -36.693 -18.941 1 90.05 304 GLU A C 1
ATOM 2447 O O . GLU A 1 304 ? -18.161 -37.225 -20.025 1 90.05 304 GLU A O 1
ATOM 2452 N N . HIS A 1 305 ? -16.816 -36.303 -18.684 1 85.89 305 HIS A N 1
ATOM 2453 C CA . HIS A 1 305 ? -15.805 -36.232 -19.733 1 85.89 305 HIS A CA 1
ATOM 2454 C C . HIS A 1 305 ? -14.629 -37.153 -19.427 1 85.89 305 HIS A C 1
ATOM 2456 O O . HIS A 1 305 ? -13.667 -37.214 -20.197 1 85.89 305 HIS A O 1
ATOM 2462 N N . SER A 1 306 ? -14.577 -37.775 -18.243 1 81.01 306 SER A N 1
ATOM 2463 C CA . SER A 1 306 ? -13.488 -38.69 -17.919 1 81.01 306 SER A CA 1
ATOM 2464 C C . SER A 1 306 ? -13.884 -40.138 -18.188 1 81.01 306 SER A C 1
ATOM 2466 O O . SER A 1 306 ? -15.071 -40.47 -18.208 1 81.01 306 SER A O 1
ATOM 2468 N N . MET B 1 1 ? 14.419 32.908 18.467 1 83.11 1 MET B N 1
ATOM 2469 C CA . MET B 1 1 ? 14.654 33.863 19.547 1 83.11 1 MET B CA 1
ATOM 2470 C C . MET B 1 1 ? 14.336 35.284 19.094 1 83.11 1 MET B C 1
ATOM 2472 O O . MET B 1 1 ? 13.529 35.974 19.721 1 83.11 1 MET B O 1
ATOM 2476 N N . ARG B 1 2 ? 14.819 35.656 17.93 1 88.48 2 ARG B N 1
ATOM 2477 C CA . ARG B 1 2 ? 14.648 37.008 17.407 1 88.48 2 ARG B CA 1
ATOM 2478 C C . ARG B 1 2 ? 13.17 37.356 17.26 1 88.48 2 ARG B C 1
ATOM 2480 O O . ARG B 1 2 ? 12.755 38.471 17.581 1 88.48 2 ARG B O 1
ATOM 2487 N N . LEU B 1 3 ? 12.356 36.475 16.849 1 92.3 3 LEU B N 1
ATOM 2488 C CA . LEU B 1 3 ? 10.933 36.713 16.634 1 92.3 3 LEU B CA 1
ATOM 2489 C C . LEU B 1 3 ? 10.225 36.999 17.955 1 92.3 3 LEU B C 1
ATOM 2491 O O . LEU B 1 3 ? 9.402 37.913 18.037 1 92.3 3 LEU B O 1
ATOM 2495 N N . LYS B 1 4 ? 10.587 36.24 18.933 1 90.21 4 LYS B N 1
ATOM 2496 C CA . LYS B 1 4 ? 9.999 36.457 20.251 1 90.21 4 LYS B CA 1
ATOM 2497 C C . LYS B 1 4 ? 10.461 37.783 20.848 1 90.21 4 LYS B C 1
ATOM 2499 O O . LYS B 1 4 ? 9.664 38.517 21.435 1 90.21 4 LYS B O 1
ATOM 2504 N N . ASP B 1 5 ? 11.737 38.079 20.643 1 92.1 5 ASP B N 1
ATOM 2505 C CA . ASP B 1 5 ? 12.299 39.322 21.163 1 92.1 5 ASP B CA 1
ATOM 2506 C C . ASP B 1 5 ? 11.616 40.536 20.538 1 92.1 5 ASP B C 1
ATOM 2508 O O . ASP B 1 5 ? 11.482 41.579 21.182 1 92.1 5 ASP B O 1
ATOM 2512 N N . ARG B 1 6 ? 11.167 40.375 19.365 1 92.75 6 ARG B N 1
ATOM 2513 C CA . ARG B 1 6 ? 10.564 41.492 18.644 1 92.75 6 ARG B CA 1
ATOM 2514 C C . ARG B 1 6 ? 9.041 41.405 18.675 1 92.75 6 ARG B C 1
ATOM 2516 O O . ARG B 1 6 ? 8.357 42.158 17.979 1 92.75 6 ARG B O 1
ATOM 2523 N N . ASN B 1 7 ? 8.538 40.538 19.41 1 92.56 7 ASN B N 1
ATOM 2524 C CA . ASN B 1 7 ? 7.104 40.343 19.597 1 92.56 7 ASN B CA 1
ATOM 2525 C C . ASN B 1 7 ? 6.394 40.088 18.271 1 92.56 7 ASN B C 1
ATOM 2527 O O . ASN B 1 7 ? 5.343 40.671 18.002 1 92.56 7 ASN B O 1
ATOM 2531 N N . ILE B 1 8 ? 7.017 39.329 17.405 1 94.58 8 ILE B N 1
ATOM 2532 C CA . ILE B 1 8 ? 6.43 38.921 16.133 1 94.58 8 ILE B CA 1
ATOM 2533 C C . ILE B 1 8 ? 5.787 37.544 16.28 1 94.58 8 ILE B C 1
ATOM 2535 O O . ILE B 1 8 ? 6.476 36.556 16.548 1 94.58 8 ILE B O 1
ATOM 2539 N N . PRO B 1 9 ? 4.498 37.461 16.109 1 95.78 9 PRO B N 1
ATOM 2540 C CA . PRO B 1 9 ? 3.859 36.146 16.195 1 95.78 9 PRO B CA 1
ATOM 2541 C C . PRO B 1 9 ? 4.308 35.198 15.086 1 95.78 9 PRO B C 1
ATOM 2543 O O . PRO B 1 9 ? 4.515 35.627 13.948 1 95.78 9 PRO B O 1
ATOM 2546 N N . PHE B 1 10 ? 4.489 33.916 15.423 1 96.59 10 PHE B N 1
ATOM 2547 C CA . PHE B 1 10 ? 4.909 32.957 14.407 1 96.59 10 PHE B CA 1
ATOM 2548 C C . PHE B 1 10 ? 4.389 31.562 14.731 1 96.59 10 PHE B C 1
ATOM 2550 O O . PHE B 1 10 ? 4.011 31.284 15.871 1 96.59 10 PHE B O 1
ATOM 2557 N N . LEU B 1 11 ? 4.239 30.717 13.728 1 97.32 11 LEU B N 1
ATOM 2558 C CA . LEU B 1 11 ? 3.82 29.321 13.796 1 97.32 11 LEU B CA 1
ATOM 2559 C C . LEU B 1 11 ? 4.833 28.415 13.104 1 97.32 11 LEU B C 1
ATOM 2561 O O . LEU B 1 11 ? 5.587 28.867 12.239 1 97.32 11 LEU B O 1
ATOM 2565 N N . CYS B 1 12 ? 4.868 27.26 13.532 1 97.11 12 CYS B N 1
ATOM 2566 C CA . CYS B 1 12 ? 5.517 26.181 12.797 1 97.11 12 CYS B CA 1
ATOM 2567 C C . CYS B 1 12 ? 4.488 25.297 12.103 1 97.11 12 CYS B C 1
ATOM 2569 O O . CYS B 1 12 ? 3.632 24.7 12.759 1 97.11 12 CYS B O 1
ATOM 2571 N N . LEU B 1 13 ? 4.541 25.244 10.817 1 97.52 13 LEU B N 1
ATOM 2572 C CA . LEU B 1 13 ? 3.607 24.465 10.011 1 97.52 13 LEU B CA 1
ATOM 2573 C C . LEU B 1 13 ? 4.321 23.31 9.315 1 97.52 13 LEU B C 1
ATOM 2575 O O . LEU B 1 13 ? 5.313 23.521 8.615 1 97.52 13 LEU B O 1
ATOM 2579 N N . THR B 1 14 ? 3.867 22.114 9.505 1 95.41 14 THR B N 1
ATOM 2580 C CA . THR B 1 14 ? 4.464 20.946 8.865 1 95.41 14 THR B CA 1
ATOM 2581 C C . THR B 1 14 ? 3.383 20.008 8.335 1 95.41 14 THR B C 1
ATOM 2583 O O . THR B 1 14 ? 2.263 19.989 8.851 1 95.41 14 THR B O 1
ATOM 2586 N N . ASN B 1 15 ? 3.691 19.279 7.294 1 94.76 15 ASN B N 1
ATOM 2587 C CA . ASN B 1 15 ? 2.822 18.205 6.823 1 94.76 15 ASN B CA 1
ATOM 2588 C C . ASN B 1 15 ? 3.094 16.899 7.564 1 94.76 15 ASN B C 1
ATOM 2590 O O . ASN B 1 15 ? 2.505 15.865 7.243 1 94.76 15 ASN B O 1
ATOM 2594 N N . GLY B 1 16 ? 3.96 16.993 8.538 1 93.75 16 GLY B N 1
ATOM 2595 C CA . GLY B 1 16 ? 4.117 15.871 9.45 1 93.75 16 GLY B CA 1
ATOM 2596 C C . GLY B 1 16 ? 2.952 15.714 10.409 1 93.75 16 GLY B C 1
ATOM 2597 O O . GLY B 1 16 ? 2.122 16.616 10.539 1 93.75 16 GLY B O 1
ATOM 2598 N N . GLY B 1 17 ? 2.876 14.607 10.996 1 95.28 17 GLY B N 1
ATOM 2599 C CA . GLY B 1 17 ? 1.773 14.343 11.906 1 95.28 17 GLY B CA 1
ATOM 2600 C C . GLY B 1 17 ? 1.946 13.06 12.697 1 95.28 17 GLY B C 1
ATOM 2601 O O . GLY B 1 17 ? 3.067 12.69 13.052 1 95.28 17 GLY B O 1
ATOM 2602 N N . GLY B 1 18 ? 0.8 12.578 13.159 1 96.19 18 GLY B N 1
ATOM 2603 C CA . GLY B 1 18 ? 0.798 11.295 13.845 1 96.19 18 GLY B CA 1
ATOM 2604 C C . GLY B 1 18 ? 0.938 11.423 15.35 1 96.19 18 GLY B C 1
ATOM 2605 O O . GLY B 1 18 ? 0.852 10.429 16.073 1 96.19 18 GLY B O 1
ATOM 2606 N N . VAL B 1 19 ? 1.197 12.627 15.845 1 97.58 19 VAL B N 1
ATOM 2607 C CA . VAL B 1 19 ? 1.339 12.883 17.274 1 97.58 19 VAL B CA 1
ATOM 2608 C C . VAL B 1 19 ? 0.601 14.168 17.644 1 97.58 19 VAL B C 1
ATOM 2610 O O . VAL B 1 19 ? 0.218 14.946 16.767 1 97.58 19 VAL B O 1
ATOM 2613 N N . LEU B 1 20 ? 0.413 14.374 18.912 1 98.25 20 LEU B N 1
ATOM 2614 C CA . LEU B 1 20 ? -0.188 15.613 19.394 1 98.25 20 LEU B CA 1
ATOM 2615 C C . LEU B 1 20 ? 0.751 16.795 19.172 1 98.25 20 LEU B C 1
ATOM 2617 O O . LEU B 1 20 ? 1.973 16.639 19.22 1 98.25 20 LEU B O 1
ATOM 2621 N N . GLU B 1 21 ? 0.191 17.961 19.019 1 98.31 21 GLU B N 1
ATOM 2622 C CA . GLU B 1 21 ? 0.978 19.18 18.86 1 98.31 21 GLU B CA 1
ATOM 2623 C C . GLU B 1 21 ? 1.941 19.371 20.029 1 98.31 21 GLU B C 1
ATOM 2625 O O . GLU B 1 21 ? 3.088 19.778 19.835 1 98.31 21 GLU B O 1
ATOM 2630 N N . LYS B 1 22 ? 1.509 19.039 21.183 1 97.93 22 LYS B N 1
ATOM 2631 C CA . LYS B 1 22 ? 2.343 19.177 22.373 1 97.93 22 LYS B CA 1
ATOM 2632 C C . LYS B 1 22 ? 3.59 18.303 22.275 1 97.93 22 LYS B C 1
ATOM 2634 O O . LYS B 1 22 ? 4.688 18.737 22.631 1 97.93 22 LYS B O 1
ATOM 2639 N N . ALA B 1 23 ? 3.387 17.087 21.835 1 97.5 23 ALA B N 1
ATOM 2640 C CA . ALA B 1 23 ? 4.514 16.169 21.695 1 97.5 23 ALA B CA 1
ATOM 2641 C C . ALA B 1 23 ? 5.502 16.67 20.647 1 97.5 23 ALA B C 1
ATOM 2643 O O . ALA B 1 23 ? 6.717 16.626 20.858 1 97.5 23 ALA B O 1
ATOM 2644 N N . LYS B 1 24 ? 5.016 17.087 19.528 1 97.06 24 LYS B N 1
ATOM 2645 C CA . LYS B 1 24 ? 5.878 17.607 18.47 1 97.06 24 LYS B CA 1
ATOM 2646 C C . LYS B 1 24 ? 6.624 18.856 18.933 1 97.06 24 LYS B C 1
ATOM 2648 O O . LYS B 1 24 ? 7.798 19.041 18.605 1 97.06 24 LYS B O 1
ATOM 2653 N N . THR B 1 25 ? 5.944 19.72 19.654 1 97.37 25 THR B N 1
ATOM 2654 C CA . THR B 1 25 ? 6.556 20.931 20.19 1 97.37 25 THR B CA 1
ATOM 2655 C C . THR B 1 25 ? 7.706 20.584 21.131 1 97.37 25 THR B C 1
ATOM 2657 O O . THR B 1 25 ? 8.782 21.182 21.052 1 97.37 25 THR B O 1
ATOM 2660 N N . SER B 1 26 ? 7.435 19.64 21.96 1 96.74 26 SER B N 1
ATOM 2661 C CA . SER B 1 26 ? 8.475 19.195 22.882 1 96.74 26 SER B CA 1
ATOM 2662 C C . SER B 1 26 ? 9.684 18.649 22.13 1 96.74 26 SER B C 1
ATOM 2664 O O . SER B 1 26 ? 10.827 18.929 22.495 1 96.74 26 SER B O 1
ATOM 2666 N N . GLN B 1 27 ? 9.41 17.886 21.147 1 94.56 27 GLN B N 1
ATOM 2667 C CA . GLN B 1 27 ? 10.48 17.338 20.319 1 94.56 27 GLN B CA 1
ATOM 2668 C C . GLN B 1 27 ? 11.311 18.451 19.686 1 94.56 27 GLN B C 1
ATOM 2670 O O . GLN B 1 27 ? 12.542 18.401 19.705 1 94.56 27 GLN B O 1
ATOM 2675 N N . LEU B 1 28 ? 10.692 19.459 19.137 1 94.6 28 LEU B N 1
ATOM 2676 C CA . LEU B 1 28 ? 11.379 20.556 18.464 1 94.6 28 LEU B CA 1
ATOM 2677 C C . LEU B 1 28 ? 12.171 21.395 19.461 1 94.6 28 LEU B C 1
ATOM 2679 O O . LEU B 1 28 ? 13.287 21.828 19.166 1 94.6 28 LEU B O 1
ATOM 2683 N N . ASN B 1 29 ? 11.56 21.647 20.591 1 96.41 29 ASN B N 1
ATOM 2684 C CA . ASN B 1 29 ? 12.26 22.379 21.642 1 96.41 29 ASN B CA 1
ATOM 2685 C C . ASN B 1 29 ? 13.553 21.677 22.046 1 96.41 29 ASN B C 1
ATOM 2687 O O . ASN B 1 29 ? 14.574 22.329 22.274 1 96.41 29 ASN B O 1
ATOM 2691 N N . ASN B 1 30 ? 13.484 20.358 22.077 1 94.27 30 ASN B N 1
ATOM 2692 C CA . ASN B 1 30 ? 14.652 19.567 22.449 1 94.27 30 ASN B CA 1
ATOM 2693 C C . ASN B 1 30 ? 15.707 19.572 21.347 1 94.27 30 ASN B C 1
ATOM 2695 O O . ASN B 1 30 ? 16.897 19.735 21.622 1 94.27 30 ASN B O 1
ATOM 2699 N N . ILE B 1 31 ? 15.255 19.391 20.153 1 91.02 31 ILE B N 1
ATOM 2700 C CA . ILE B 1 31 ? 16.164 19.343 19.014 1 91.02 31 ILE B CA 1
ATOM 2701 C C . ILE B 1 31 ? 16.88 20.683 18.868 1 91.02 31 ILE B C 1
ATOM 2703 O O . ILE B 1 31 ? 18.081 20.726 18.588 1 91.02 31 ILE B O 1
ATOM 2707 N N . LEU B 1 32 ? 16.137 21.795 19.059 1 90.92 32 LEU B N 1
ATOM 2708 C CA . LEU B 1 32 ? 16.691 23.132 18.881 1 90.92 32 LEU B CA 1
ATOM 2709 C C . LEU B 1 32 ? 17.37 23.614 20.159 1 90.92 32 LEU B C 1
ATOM 2711 O O . LEU B 1 32 ? 18.003 24.672 20.17 1 90.92 32 LEU B O 1
ATOM 2715 N N . ASP B 1 33 ? 17.212 22.815 21.179 1 92.93 33 ASP B N 1
ATOM 2716 C CA . ASP B 1 33 ? 17.804 23.128 22.476 1 92.93 33 ASP B CA 1
ATOM 2717 C C . ASP B 1 33 ? 17.486 24.563 22.892 1 92.93 33 ASP B C 1
ATOM 2719 O O . ASP B 1 33 ? 18.393 25.345 23.184 1 92.93 33 ASP B O 1
ATOM 2723 N N . LEU B 1 34 ? 16.278 24.938 22.863 1 92.47 34 LEU B N 1
ATOM 2724 C CA . LEU B 1 34 ? 15.839 26.293 23.179 1 92.47 34 LEU B CA 1
ATOM 2725 C C . LEU B 1 34 ? 15.769 26.504 24.688 1 92.47 34 LEU B C 1
ATOM 2727 O O . LEU B 1 34 ? 15.28 25.639 25.417 1 92.47 34 LEU B O 1
ATOM 2731 N N . PRO B 1 35 ? 16.282 27.679 25.188 1 93.14 35 PRO B N 1
ATOM 2732 C CA . PRO B 1 35 ? 16.057 28.003 26.599 1 93.14 35 PRO B CA 1
ATOM 2733 C C . PRO B 1 35 ? 14.576 28.138 26.944 1 93.14 35 PRO B C 1
ATOM 2735 O O . PRO B 1 35 ? 13.75 28.372 26.058 1 93.14 35 PRO B O 1
ATOM 2738 N N . LYS B 1 36 ? 14.266 27.997 28.169 1 92.84 36 LYS B N 1
ATOM 2739 C CA . LYS B 1 36 ? 12.89 27.955 28.657 1 92.84 36 LYS B CA 1
ATOM 2740 C C . LYS B 1 36 ? 12.094 29.158 28.16 1 92.84 36 LYS B C 1
ATOM 2742 O O . LYS B 1 36 ? 10.944 29.017 27.739 1 92.84 36 LYS B O 1
ATOM 2747 N N . GLU B 1 37 ? 12.705 30.323 28.171 1 91.67 37 GLU B N 1
ATOM 2748 C CA . GLU B 1 37 ? 12.02 31.566 27.832 1 91.67 37 GLU B CA 1
ATOM 2749 C C . GLU B 1 37 ? 11.685 31.623 26.344 1 91.67 37 GLU B C 1
ATOM 2751 O O . GLU B 1 37 ? 10.832 32.408 25.924 1 91.67 37 GLU B O 1
ATOM 2756 N N . TYR B 1 38 ? 12.321 30.74 25.546 1 93.96 38 TYR B N 1
ATOM 2757 C CA . TYR B 1 38 ? 12.136 30.81 24.101 1 93.96 38 TYR B CA 1
ATOM 2758 C C . TYR B 1 38 ? 11.466 29.546 23.575 1 93.96 38 TYR B C 1
ATOM 2760 O O . TYR B 1 38 ? 11.328 29.368 22.363 1 93.96 38 TYR B O 1
ATOM 2768 N N . GLN B 1 39 ? 11.012 28.741 24.416 1 95.58 39 GLN B N 1
ATOM 2769 C CA . GLN B 1 39 ? 10.403 27.478 24.014 1 95.58 39 GLN B CA 1
ATOM 2770 C C . GLN B 1 39 ? 9.082 27.712 23.286 1 95.58 39 GLN B C 1
ATOM 2772 O O . GLN B 1 39 ? 8.322 28.615 23.643 1 95.58 39 GLN B O 1
ATOM 2777 N N . LEU B 1 40 ? 8.865 26.883 22.339 1 96.24 40 LEU B N 1
ATOM 2778 C CA . LEU B 1 40 ? 7.614 26.898 21.588 1 96.24 40 LEU B CA 1
ATOM 2779 C C . LEU B 1 40 ? 6.469 26.342 22.428 1 96.24 40 LEU B C 1
ATOM 2781 O O . LEU B 1 40 ? 6.684 25.485 23.288 1 96.24 40 LEU B O 1
ATOM 2785 N N . THR B 1 41 ? 5.306 26.891 22.178 1 95.96 41 THR B N 1
ATOM 2786 C CA . THR B 1 41 ? 4.09 26.35 22.776 1 95.96 41 THR B CA 1
ATOM 2787 C C . THR B 1 41 ? 3.329 25.49 21.771 1 95.96 41 THR B C 1
ATOM 2789 O O . THR B 1 41 ? 3.578 25.567 20.566 1 95.96 41 THR B O 1
ATOM 2792 N N . SER B 1 42 ? 2.39 24.673 22.263 1 96.6 42 SER B N 1
ATOM 2793 C CA . SER B 1 42 ? 1.612 23.791 21.4 1 96.6 42 SER B CA 1
ATOM 2794 C C . SER B 1 42 ? 0.76 24.587 20.417 1 96.6 42 SER B C 1
ATOM 2796 O O . SER B 1 42 ? 0.479 24.121 19.312 1 96.6 42 SER B O 1
ATOM 2798 N N . GLU B 1 43 ? 0.387 25.769 20.787 1 96.15 43 GLU B N 1
ATOM 2799 C CA . GLU B 1 43 ? -0.44 26.617 19.934 1 96.15 43 GLU B CA 1
ATOM 2800 C C . GLU B 1 43 ? 0.34 27.1 18.714 1 96.15 43 GLU B C 1
ATOM 2802 O O . GLU B 1 43 ? -0.253 27.461 17.695 1 96.15 43 GLU B O 1
ATOM 2807 N N . GLN B 1 44 ? 1.627 27.077 18.858 1 97.4 44 GLN B N 1
ATOM 2808 C CA . GLN B 1 44 ? 2.479 27.553 17.773 1 97.4 44 GLN B CA 1
ATOM 2809 C C . GLN B 1 44 ? 2.78 26.435 16.779 1 97.4 44 GLN B C 1
ATOM 2811 O O . GLN B 1 44 ? 3.401 26.672 15.74 1 97.4 44 GLN B O 1
ATOM 2816 N N . MET B 1 45 ? 2.307 25.21 17.079 1 98.12 45 MET B N 1
ATOM 2817 C CA . MET B 1 45 ? 2.606 24.044 16.252 1 98.12 45 MET B CA 1
ATOM 2818 C C . MET B 1 45 ? 1.371 23.592 15.481 1 98.12 45 MET B C 1
ATOM 2820 O O . MET B 1 45 ? 0.349 23.253 16.08 1 98.12 45 MET B O 1
ATOM 2824 N N . ILE B 1 46 ? 1.45 23.634 14.166 1 98.27 46 ILE B N 1
ATOM 2825 C CA . ILE B 1 46 ? 0.372 23.147 13.312 1 98.27 46 ILE B CA 1
ATOM 2826 C C . ILE B 1 46 ? 0.851 21.935 12.516 1 98.27 46 ILE B C 1
ATOM 2828 O O . ILE B 1 46 ? 1.744 22.052 11.674 1 98.27 46 ILE B O 1
ATOM 2832 N N . LEU B 1 47 ? 0.271 20.838 12.798 1 97.94 47 LEU B N 1
ATOM 2833 C CA . LEU B 1 47 ? 0.556 19.607 12.069 1 97.94 47 LEU B CA 1
ATOM 2834 C C . LEU B 1 47 ? -0.429 19.415 10.921 1 97.94 47 LEU B C 1
ATOM 2836 O O . LEU B 1 47 ? -1.407 20.157 10.806 1 97.94 47 LEU B O 1
ATOM 2840 N N . SER B 1 48 ? -0.211 18.408 10.122 1 97.11 48 SER B N 1
ATOM 2841 C CA . SER B 1 48 ? -1.012 18.185 8.923 1 97.11 48 SER B CA 1
ATOM 2842 C C . SER B 1 48 ? -2.484 17.989 9.27 1 97.11 48 SER B C 1
ATOM 2844 O O . SER B 1 48 ? -3.365 18.36 8.491 1 97.11 48 SER B O 1
ATOM 2846 N N . HIS B 1 49 ? -2.77 17.451 10.427 1 98.21 49 HIS B N 1
ATOM 2847 C CA . HIS B 1 49 ? -4.13 17.09 10.81 1 98.21 49 HIS B CA 1
ATOM 2848 C C . HIS B 1 49 ? -4.712 18.1 11.793 1 98.21 49 HIS B C 1
ATOM 2850 O O . HIS B 1 49 ? -5.878 17.996 12.179 1 98.21 49 HIS B O 1
ATOM 2856 N N . THR B 1 50 ? -3.971 19.123 12.24 1 98.2 50 THR B N 1
ATOM 2857 C CA . THR B 1 50 ? -4.445 20.101 13.212 1 98.2 50 THR B CA 1
ATOM 2858 C C . THR B 1 50 ? -5.727 20.77 12.724 1 98.2 50 THR B C 1
ATOM 2860 O O . THR B 1 50 ? -6.668 20.959 13.498 1 98.2 50 THR B O 1
ATOM 2863 N N . PRO B 1 51 ? -5.866 21.062 11.435 1 97.59 51 PRO B N 1
ATOM 2864 C CA . PRO B 1 51 ? -7.063 21.747 10.941 1 97.59 51 PRO B CA 1
ATOM 2865 C C . PRO B 1 51 ? -8.319 20.883 11.035 1 97.59 51 PRO B C 1
ATOM 2867 O O . PRO B 1 51 ? -9.432 21.382 10.85 1 97.59 51 PRO B O 1
ATOM 2870 N N . PHE B 1 52 ? -8.199 19.542 11.319 1 97.89 52 PHE B N 1
ATOM 2871 C CA . PHE B 1 52 ? -9.367 18.68 11.458 1 97.89 52 PHE B CA 1
ATOM 2872 C C . PHE B 1 52 ? -10.234 19.126 12.629 1 97.89 52 PHE B C 1
ATOM 2874 O O . PHE B 1 52 ? -11.415 18.782 12.7 1 97.89 52 PHE B O 1
ATOM 2881 N N . GLN B 1 53 ? -9.665 19.878 13.554 1 96.19 53 GLN B N 1
ATOM 2882 C CA . GLN B 1 53 ? -10.406 20.396 14.699 1 96.19 53 GLN B CA 1
ATOM 2883 C C . GLN B 1 53 ? -11.61 21.22 14.249 1 96.19 53 GLN B C 1
ATOM 2885 O O . GLN B 1 53 ? -12.613 21.303 14.96 1 96.19 53 GLN B O 1
ATOM 2890 N N . GLU B 1 54 ? -11.493 21.737 13.072 1 93.33 54 GLU B N 1
ATOM 2891 C CA . GLU B 1 54 ? -12.487 22.693 12.594 1 93.33 54 GLU B CA 1
ATOM 2892 C C . GLU B 1 54 ? -13.809 22.001 12.274 1 93.33 54 GLU B C 1
ATOM 2894 O O . GLU B 1 54 ? -14.87 22.627 12.316 1 93.33 54 GLU B O 1
ATOM 2899 N N . PHE B 1 55 ? -13.797 20.656 11.963 1 94.41 55 PHE B N 1
ATOM 2900 C CA . PHE B 1 55 ? -15.038 20.012 11.548 1 94.41 55 PHE B CA 1
ATOM 2901 C C . PHE B 1 55 ? -15.344 18.808 12.431 1 94.41 55 PHE B C 1
ATOM 2903 O O . PHE B 1 55 ? -16.281 18.054 12.158 1 94.41 55 PHE B O 1
ATOM 2910 N N . ALA B 1 56 ? -14.575 18.649 13.478 1 96.3 56 ALA B N 1
ATOM 2911 C CA . ALA B 1 56 ? -14.755 17.515 14.381 1 96.3 56 ALA B CA 1
ATOM 2912 C C . ALA B 1 56 ? -16.147 17.526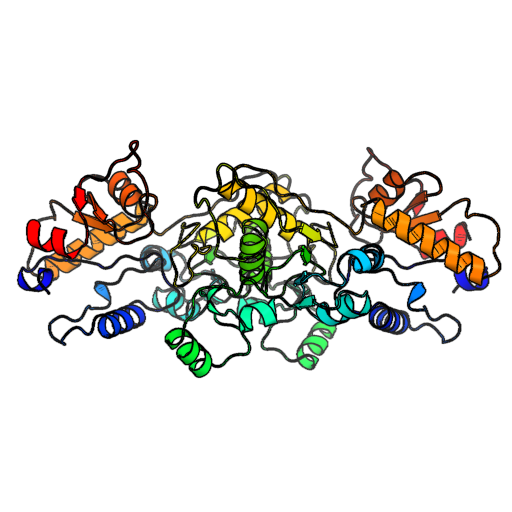 15.005 1 96.3 56 ALA B C 1
ATOM 2914 O O . ALA B 1 56 ? -16.751 16.471 15.21 1 96.3 56 ALA B O 1
ATOM 2915 N N . LYS B 1 57 ? -16.648 18.711 15.254 1 94.73 57 LYS B N 1
ATOM 2916 C CA . LYS B 1 57 ? -17.955 18.852 15.888 1 94.73 57 LYS B CA 1
ATOM 2917 C C . LYS B 1 57 ? -19.058 18.269 15.01 1 94.73 57 LYS B C 1
ATOM 2919 O O . LYS B 1 57 ? -20.057 17.753 15.517 1 94.73 57 LYS B O 1
ATOM 2924 N N . ASP B 1 58 ? -18.89 18.329 13.725 1 95.53 58 ASP B N 1
ATOM 2925 C CA . ASP B 1 58 ? -19.874 17.826 12.772 1 95.53 58 ASP B CA 1
ATOM 2926 C C . ASP B 1 58 ? -19.939 16.301 12.803 1 95.53 58 ASP B C 1
ATOM 2928 O O . ASP B 1 58 ? -20.878 15.703 12.273 1 95.53 58 ASP B O 1
ATOM 2932 N N . TYR B 1 59 ? -18.99 15.652 13.541 1 95.77 59 TYR B N 1
ATOM 2933 C CA . TYR B 1 59 ? -18.913 14.195 13.549 1 95.77 59 TYR B CA 1
ATOM 2934 C C . TYR B 1 59 ? -19.045 13.649 14.965 1 95.77 59 TYR B C 1
ATOM 2936 O O . TYR B 1 59 ? -18.679 12.502 15.232 1 95.77 59 TYR B O 1
ATOM 2944 N N . LYS B 1 60 ? -19.471 14.408 15.861 1 91.6 60 LYS B N 1
ATOM 2945 C CA . LYS B 1 60 ? -19.546 14.043 17.272 1 91.6 60 LYS B CA 1
ATOM 2946 C C . LYS B 1 60 ? -20.382 12.781 17.47 1 91.6 60 LYS B C 1
ATOM 2948 O O . LYS B 1 60 ? -20.046 11.93 18.296 1 91.6 60 LYS B O 1
ATOM 2953 N N . ASP B 1 61 ? -21.476 12.575 16.654 1 92.32 61 ASP B N 1
ATOM 2954 C CA . ASP B 1 61 ? -22.389 11.447 16.811 1 92.32 61 ASP B CA 1
ATOM 2955 C C . ASP B 1 61 ? -22.196 10.424 15.694 1 92.32 61 ASP B C 1
ATOM 2957 O O . ASP B 1 61 ? -23.068 9.586 15.454 1 92.32 61 ASP B O 1
ATOM 2961 N N . LYS B 1 62 ? -21.107 10.589 15.034 1 95.95 62 LYS B N 1
ATOM 2962 C CA . LYS B 1 62 ? -20.857 9.715 13.892 1 95.95 62 LYS B CA 1
ATOM 2963 C C . LYS B 1 62 ? -19.606 8.869 14.11 1 95.95 62 LYS B C 1
ATOM 2965 O O . LYS B 1 62 ? -18.655 9.313 14.755 1 95.95 62 LYS B O 1
ATOM 2970 N N . ASN B 1 63 ? -19.635 7.652 13.598 1 97.64 63 ASN B N 1
ATOM 2971 C CA . ASN B 1 63 ? -18.431 6.829 13.595 1 97.64 63 ASN B CA 1
ATOM 2972 C C . ASN B 1 63 ? -17.451 7.273 12.513 1 97.64 63 ASN B C 1
ATOM 2974 O O . ASN B 1 63 ? -17.848 7.517 11.372 1 97.64 63 ASN B O 1
ATOM 2978 N N . VAL B 1 64 ? -16.2 7.451 12.926 1 98.38 64 VAL B N 1
ATOM 2979 C CA . VAL B 1 64 ? -15.164 7.787 11.955 1 98.38 64 VAL B CA 1
ATOM 2980 C C . VAL B 1 64 ? -14.005 6.8 12.074 1 98.38 64 VAL B C 1
ATOM 2982 O O . VAL B 1 64 ? -13.677 6.348 13.174 1 98.38 64 VAL B O 1
ATOM 2985 N N . LEU B 1 65 ? -13.448 6.426 10.978 1 98.71 65 LEU B N 1
ATOM 2986 C CA . LEU B 1 65 ? -12.282 5.55 10.946 1 98.71 65 LEU B CA 1
ATOM 2987 C C . LEU B 1 65 ? -10.995 6.361 10.842 1 98.71 65 LEU B C 1
ATOM 2989 O O . LEU B 1 65 ? -10.869 7.226 9.971 1 98.71 65 LEU B O 1
ATOM 2993 N N . ILE B 1 66 ? -10.073 6.05 11.684 1 98.81 66 ILE B N 1
ATOM 2994 C CA . ILE B 1 66 ? -8.785 6.735 11.703 1 98.81 66 ILE B CA 1
ATOM 2995 C C . ILE B 1 66 ? -7.719 5.848 11.064 1 98.81 66 ILE B C 1
ATOM 2997 O O . ILE B 1 66 ? -7.552 4.689 11.453 1 98.81 66 ILE B O 1
ATOM 3001 N N . VAL B 1 67 ? -7.026 6.411 10.106 1 98.69 67 VAL B N 1
ATOM 3002 C CA . VAL B 1 67 ? -5.919 5.708 9.467 1 98.69 67 VAL B CA 1
ATOM 3003 C C . VAL B 1 67 ? -4.615 6.464 9.712 1 98.69 67 VAL B C 1
ATOM 3005 O O . VAL B 1 67 ? -4.537 7.672 9.474 1 98.69 67 VAL B O 1
ATOM 3008 N N . GLY B 1 68 ? -3.571 5.786 10.11 1 97.83 68 GLY B N 1
ATOM 3009 C CA . GLY B 1 68 ? -2.253 6.349 10.359 1 97.83 68 GLY B CA 1
ATOM 3010 C C . GLY B 1 68 ? -1.52 5.67 11.5 1 97.83 68 GLY B C 1
ATOM 3011 O O . GLY B 1 68 ? -2.147 5.13 12.414 1 97.83 68 GLY B O 1
ATOM 3012 N N . GLY B 1 69 ? -0.267 5.732 11.458 1 95.11 69 GLY B N 1
ATOM 3013 C CA . GLY B 1 69 ? 0.55 5.157 12.515 1 95.11 69 GLY B CA 1
ATOM 3014 C C . GLY B 1 69 ? 0.64 6.038 13.746 1 95.11 69 GLY B C 1
ATOM 3015 O O . GLY B 1 69 ? -0.029 7.071 13.828 1 95.11 69 GLY B O 1
ATOM 3016 N N . TYR B 1 70 ? 1.299 5.522 14.704 1 94.31 70 TYR B N 1
ATOM 3017 C CA . TYR B 1 70 ? 1.623 6.229 15.938 1 94.31 70 TYR B CA 1
ATOM 3018 C C . TYR B 1 70 ? 0.361 6.565 16.722 1 94.31 70 TYR B C 1
ATOM 3020 O O . TYR B 1 70 ? -0.449 5.681 17.016 1 94.31 70 TYR B O 1
ATOM 3028 N N . ASP B 1 71 ? 0.131 7.826 17.106 1 97.42 71 ASP B N 1
ATOM 3029 C CA . ASP B 1 71 ? -0.864 8.193 18.109 1 97.42 71 ASP B CA 1
ATOM 3030 C C . ASP B 1 71 ? -2.087 8.837 17.458 1 97.42 71 ASP B C 1
ATOM 3032 O O . ASP B 1 71 ? -2.736 9.696 18.059 1 97.42 71 ASP B O 1
ATOM 3036 N N . CYS B 1 72 ? -2.436 8.434 16.267 1 98.18 72 CYS B N 1
ATOM 3037 C CA . CYS B 1 72 ? -3.448 9.12 15.471 1 98.18 72 CYS B CA 1
ATOM 3038 C C . CYS B 1 72 ? -4.82 9.016 16.127 1 98.18 72 CYS B C 1
ATOM 3040 O O . CYS B 1 72 ? -5.621 9.949 16.052 1 98.18 72 CYS B O 1
ATOM 3042 N N . LEU B 1 73 ? -5.109 7.86 16.75 1 98.39 73 LEU B N 1
ATOM 3043 C CA . LEU B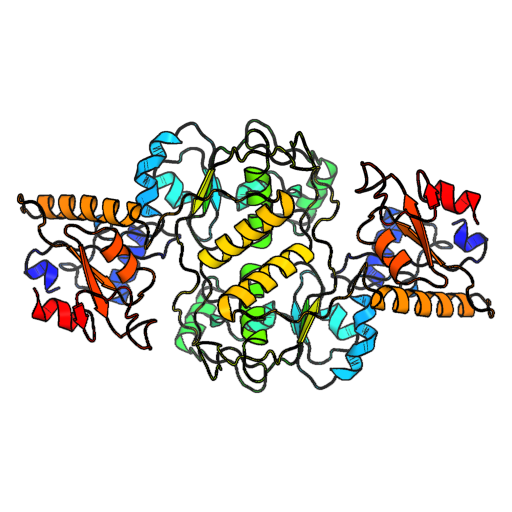 1 73 ? -6.409 7.722 17.398 1 98.39 73 LEU B CA 1
ATOM 3044 C C . LEU B 1 73 ? -6.563 8.734 18.529 1 98.39 73 LEU B C 1
ATOM 3046 O O . LEU B 1 73 ? -7.578 9.428 18.614 1 98.39 73 LEU B O 1
ATOM 3050 N N . ASN B 1 74 ? -5.548 8.827 19.404 1 98.31 74 ASN B N 1
ATOM 3051 C CA . ASN B 1 74 ? -5.583 9.781 20.507 1 98.31 74 ASN B CA 1
ATOM 3052 C C . ASN B 1 74 ? -5.657 11.219 20.003 1 98.31 74 ASN B C 1
ATOM 3054 O O . ASN B 1 74 ? -6.323 12.06 20.609 1 98.31 74 ASN B O 1
ATOM 3058 N N . VAL B 1 75 ? -4.976 11.505 18.945 1 98.54 75 VAL B N 1
ATOM 3059 C CA . VAL B 1 75 ? -5.028 12.827 18.33 1 98.54 75 VAL B CA 1
ATOM 3060 C C . VAL B 1 75 ? -6.458 13.14 17.895 1 98.54 75 VAL B C 1
ATOM 3062 O O . VAL B 1 75 ? -6.999 14.196 18.232 1 98.54 75 VAL B O 1
ATOM 3065 N N . ALA B 1 76 ? -7.108 12.205 17.177 1 98.41 76 ALA B N 1
ATOM 3066 C CA . ALA B 1 76 ? -8.468 12.412 16.685 1 98.41 76 ALA B CA 1
ATOM 3067 C C . ALA B 1 76 ? -9.439 12.643 17.84 1 98.41 76 ALA B C 1
ATOM 3069 O O . ALA B 1 76 ? -10.276 13.547 17.784 1 98.41 76 ALA B O 1
ATOM 3070 N N . LYS B 1 77 ? -9.312 11.872 18.852 1 97.98 77 LYS B N 1
ATOM 3071 C CA . LYS B 1 77 ? -10.187 12.017 20.012 1 97.98 77 LYS B CA 1
ATOM 3072 C C . LYS B 1 77 ? -9.98 13.368 20.691 1 97.98 77 LYS B C 1
ATOM 3074 O O . LYS B 1 77 ? -10.94 13.993 21.147 1 97.98 77 LYS B O 1
ATOM 3079 N N . SER B 1 78 ? -8.754 13.793 20.758 1 97.83 78 SER B N 1
ATOM 3080 C CA . SER B 1 78 ? -8.452 15.085 21.366 1 97.83 78 SER B CA 1
ATOM 3081 C C . SER B 1 78 ? -9.081 16.228 20.576 1 97.83 78 SER B C 1
ATOM 3083 O O . SER B 1 78 ? -9.318 17.308 21.119 1 97.83 78 SER B O 1
ATOM 3085 N N . TYR B 1 79 ? -9.295 16.021 19.263 1 97.82 79 TYR B N 1
ATOM 3086 C CA . TYR B 1 79 ? -9.905 17.043 18.42 1 97.82 79 TYR B CA 1
ATOM 3087 C C . TYR B 1 79 ? -11.419 17.064 18.596 1 97.82 79 TYR B C 1
ATOM 3089 O O . TYR B 1 79 ? -12.084 18.019 18.189 1 97.82 79 TYR B O 1
ATOM 3097 N N . GLY B 1 80 ? -12.007 15.923 19.15 1 97.38 80 GLY B N 1
ATOM 3098 C CA . GLY B 1 80 ? -13.443 15.892 19.378 1 97.38 80 GLY B CA 1
ATOM 3099 C C . GLY B 1 80 ? -14.145 14.785 18.614 1 97.38 80 GLY B C 1
ATOM 3100 O O . GLY B 1 80 ? -15.375 14.703 18.62 1 97.38 80 GLY B O 1
ATOM 3101 N N . PHE B 1 81 ? -13.408 13.905 17.927 1 98.06 81 PHE B N 1
ATOM 3102 C CA . PHE B 1 81 ? -14.007 12.739 17.288 1 98.06 81 PHE B CA 1
ATOM 3103 C C . PHE B 1 81 ? -14.244 11.628 18.304 1 98.06 81 PHE B C 1
ATOM 3105 O O . PHE B 1 81 ? -13.484 10.659 18.36 1 98.06 81 PHE B O 1
ATOM 3112 N N . GLU B 1 82 ? -15.323 11.658 18.935 1 96.62 82 GLU B N 1
ATOM 3113 C CA . GLU B 1 82 ? -15.586 10.832 20.11 1 96.62 82 GLU B CA 1
ATOM 3114 C C . GLU B 1 82 ? -15.78 9.368 19.723 1 96.62 82 GLU B C 1
ATOM 3116 O O . GLU B 1 82 ? -15.37 8.467 20.457 1 96.62 82 GLU B O 1
ATOM 3121 N N . ASN B 1 83 ? -16.396 9.096 18.595 1 97.55 83 ASN B N 1
ATOM 3122 C CA . ASN B 1 83 ? -16.645 7.736 18.128 1 97.55 83 ASN B CA 1
ATOM 3123 C C . ASN B 1 83 ? -15.637 7.317 17.062 1 97.55 83 ASN B C 1
ATOM 3125 O O . ASN B 1 83 ? -16.012 6.736 16.041 1 97.55 83 ASN B O 1
ATOM 3129 N N . ALA B 1 84 ? -14.403 7.685 17.299 1 98.21 84 ALA B N 1
ATOM 3130 C CA . ALA B 1 84 ? -13.32 7.317 16.39 1 98.21 84 ALA B CA 1
ATOM 3131 C C . ALA B 1 84 ? -12.803 5.914 16.694 1 98.21 84 ALA B C 1
ATOM 3133 O O . ALA B 1 84 ? -12.691 5.525 17.859 1 98.21 84 ALA B O 1
ATOM 3134 N N . ILE B 1 85 ? -12.569 5.164 15.697 1 98.16 85 ILE B N 1
ATOM 3135 C CA . ILE B 1 85 ? -11.936 3.854 15.813 1 98.16 85 ILE B CA 1
ATOM 3136 C C . ILE B 1 85 ? -10.743 3.771 14.863 1 98.16 85 ILE B C 1
ATOM 3138 O O . ILE B 1 85 ? -10.823 4.218 13.716 1 98.16 85 ILE B O 1
ATOM 3142 N N . HIS B 1 86 ? -9.637 3.32 15.346 1 98.36 86 HIS B N 1
ATOM 3143 C CA . HIS B 1 86 ? -8.467 3.137 14.494 1 98.36 86 HIS B CA 1
ATOM 3144 C C . HIS B 1 86 ? -8.627 1.916 13.594 1 98.36 86 HIS B C 1
ATOM 3146 O O . HIS B 1 86 ? -9.221 0.914 14 1 98.36 86 HIS B O 1
ATOM 3152 N N . VAL B 1 87 ? -8.081 1.924 12.484 1 98.11 87 VAL B N 1
ATOM 3153 C CA . VAL B 1 87 ? -8.219 0.863 11.492 1 98.11 87 VAL B CA 1
ATOM 3154 C C . VAL B 1 87 ? -7.686 -0.45 12.061 1 98.11 87 VAL B C 1
ATOM 3156 O O . VAL B 1 87 ? -8.214 -1.524 11.762 1 98.11 87 VAL B O 1
ATOM 3159 N N . THR B 1 88 ? -6.683 -0.405 12.883 1 97.12 88 THR B N 1
ATOM 3160 C CA . THR B 1 88 ? -6.154 -1.598 13.534 1 97.12 88 THR B CA 1
ATOM 3161 C C . THR B 1 88 ? -7.226 -2.27 14.387 1 97.12 88 THR B C 1
ATOM 3163 O O . THR B 1 88 ? -7.401 -3.489 14.327 1 97.12 88 THR B O 1
ATOM 3166 N N . ASP B 1 89 ? -7.934 -1.495 15.152 1 96.44 89 ASP B N 1
ATOM 3167 C CA . ASP B 1 89 ? -8.98 -2.028 16.02 1 96.44 89 ASP B CA 1
ATOM 3168 C C . ASP B 1 89 ? -10.189 -2.485 15.206 1 96.44 89 ASP B C 1
ATOM 3170 O O . ASP B 1 89 ? -10.859 -3.454 15.571 1 96.44 89 ASP B O 1
ATOM 3174 N N . TYR B 1 90 ? -10.459 -1.742 14.17 1 96.15 90 TYR B N 1
ATOM 3175 C CA . TYR B 1 90 ? -11.528 -2.148 13.265 1 96.15 90 TYR B CA 1
ATOM 3176 C C . TYR B 1 90 ? -11.239 -3.515 12.657 1 96.15 90 TYR B C 1
ATOM 3178 O O . TYR B 1 90 ? -12.12 -4.377 12.604 1 96.15 90 TYR B O 1
ATOM 3186 N N . HIS B 1 91 ? -10.028 -3.733 12.209 1 94.95 91 HIS B N 1
ATOM 3187 C CA . HIS B 1 91 ? -9.601 -5.014 11.656 1 94.95 91 HIS B CA 1
ATOM 3188 C C . HIS B 1 91 ? -9.632 -6.109 12.716 1 94.95 91 HIS B C 1
ATOM 3190 O O . HIS B 1 91 ? -9.956 -7.261 12.416 1 94.95 91 HIS B O 1
ATOM 3196 N N . LYS B 1 92 ? -9.246 -5.772 13.909 1 93.16 92 LYS B N 1
ATOM 3197 C CA . LYS B 1 92 ? -9.315 -6.741 14.998 1 93.16 92 LYS B CA 1
ATOM 3198 C C . LYS B 1 92 ? -10.751 -7.201 15.235 1 93.16 92 LYS B C 1
ATOM 3200 O O . LYS B 1 92 ? -10.995 -8.38 15.5 1 93.16 92 LYS B O 1
ATOM 3205 N N . LYS B 1 93 ? -11.65 -6.272 15.152 1 91.53 93 LYS B N 1
ATOM 3206 C CA . LYS B 1 93 ? -13.064 -6.569 15.362 1 91.53 93 LYS B CA 1
ATOM 3207 C C . LYS B 1 93 ? -13.636 -7.372 14.197 1 91.53 93 LYS B C 1
ATOM 3209 O O . LYS B 1 93 ? -14.483 -8.246 14.395 1 91.53 93 LYS B O 1
ATOM 3214 N N . TYR B 1 94 ? -13.205 -7.077 12.995 1 90.68 94 TYR B N 1
ATOM 3215 C CA . TYR B 1 94 ? -13.642 -7.767 11.786 1 90.68 94 TYR B CA 1
ATOM 3216 C C . TYR B 1 94 ? -12.454 -8.36 11.038 1 90.68 94 TYR B C 1
ATOM 3218 O O . TYR B 1 94 ? -12.104 -7.897 9.95 1 90.68 94 TYR B O 1
ATOM 3226 N N . PRO B 1 95 ? -11.876 -9.454 11.452 1 89.65 95 PRO B N 1
ATOM 3227 C CA . PRO B 1 95 ? -10.582 -9.955 10.984 1 89.65 95 PRO B CA 1
ATOM 3228 C C . PRO B 1 95 ? -10.614 -10.399 9.523 1 89.65 95 PRO B C 1
ATOM 3230 O O . PRO B 1 95 ? -9.57 -10.452 8.867 1 89.65 95 PRO B O 1
ATOM 3233 N N . PHE B 1 96 ? -11.745 -10.65 8.914 1 88.62 96 PHE B N 1
ATOM 3234 C CA . PHE B 1 96 ? -11.822 -11.222 7.575 1 88.62 96 PHE B CA 1
ATOM 3235 C C . PHE B 1 96 ? -11.984 -10.127 6.527 1 88.62 96 PHE B C 1
ATOM 3237 O O . PHE B 1 96 ? -12.009 -10.408 5.327 1 88.62 96 PHE B O 1
ATOM 3244 N N . ILE B 1 97 ? -12.057 -8.878 7.021 1 91.6 97 ILE B N 1
ATOM 3245 C CA . ILE B 1 97 ? -12.093 -7.756 6.09 1 91.6 97 ILE B CA 1
ATOM 3246 C C . ILE B 1 97 ? -10.769 -7.669 5.334 1 91.6 97 ILE B C 1
ATOM 3248 O O . ILE B 1 97 ? -10.719 -7.153 4.215 1 91.6 97 ILE B O 1
ATOM 3252 N N . TYR B 1 98 ? -9.755 -8.153 5.931 1 91.63 98 TYR B N 1
ATOM 3253 C CA . TYR B 1 98 ? -8.428 -8.321 5.349 1 91.63 98 TYR B CA 1
ATOM 3254 C C . TYR B 1 98 ? -7.855 -9.692 5.686 1 91.63 98 TYR B C 1
ATOM 3256 O O . TYR B 1 98 ? -7.019 -9.82 6.5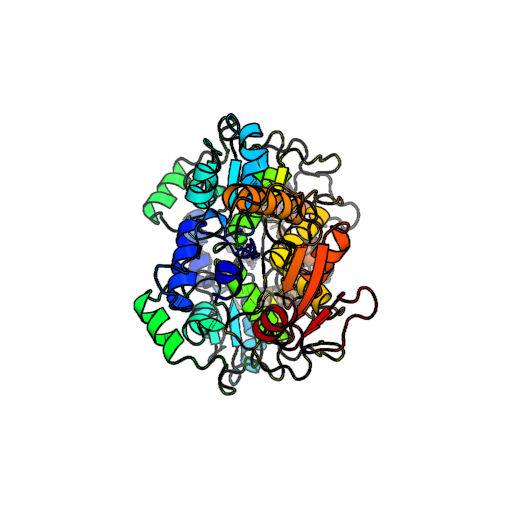83 1 91.63 98 TYR B O 1
ATOM 3264 N N . SER B 1 99 ? -8.197 -10.656 4.945 1 86 99 SER B N 1
ATOM 3265 C CA . SER B 1 99 ? -8.014 -12.045 5.354 1 86 99 SER B CA 1
ATOM 3266 C C . SER B 1 99 ? -6.678 -12.594 4.864 1 86 99 SER B C 1
ATOM 3268 O O . SER B 1 99 ? -6.284 -13.702 5.233 1 86 99 SER B O 1
ATOM 3270 N N . ILE B 1 100 ? -5.993 -11.839 4.046 1 89.18 100 ILE B N 1
ATOM 3271 C CA . ILE B 1 100 ? -4.711 -12.303 3.527 1 89.18 100 ILE B CA 1
ATOM 3272 C C . ILE B 1 100 ? -3.696 -12.395 4.665 1 89.18 100 ILE B C 1
ATOM 3274 O O . ILE B 1 100 ? -2.875 -13.315 4.699 1 89.18 100 ILE B O 1
ATOM 3278 N N . PHE B 1 101 ? -3.743 -11.47 5.558 1 91.07 101 PHE B N 1
ATOM 3279 C CA . PHE B 1 101 ? -2.944 -11.485 6.778 1 91.07 101 PHE B CA 1
ATOM 3280 C C . PHE B 1 101 ? -3.815 -11.22 8 1 91.07 101 PHE B C 1
ATOM 3282 O O . PHE B 1 101 ? -4.627 -10.293 8 1 91.07 101 PHE B O 1
ATOM 3289 N N . PRO B 1 102 ? -3.687 -12.04 9.005 1 89.55 102 PRO B N 1
ATOM 3290 C CA . PRO B 1 102 ? -4.443 -11.796 10.236 1 89.55 102 PRO B CA 1
ATOM 3291 C C . PRO B 1 102 ? -4.024 -10.507 10.94 1 89.55 102 PRO B C 1
ATOM 3293 O O . PRO B 1 102 ? -2.952 -9.966 10.659 1 89.55 102 PRO B O 1
ATOM 3296 N N . PRO B 1 103 ? -4.894 -10.029 11.816 1 91.52 103 PRO B N 1
ATOM 3297 C CA . PRO B 1 103 ? -4.47 -8.884 12.626 1 91.52 103 PRO B CA 1
ATOM 3298 C C . PRO B 1 103 ? -3.188 -9.158 13.409 1 91.52 103 PRO B C 1
ATOM 3300 O O . PRO B 1 103 ? -2.982 -10.273 13.894 1 91.52 103 PRO B O 1
ATOM 3303 N N . ARG B 1 104 ? -2.292 -8.23 13.498 1 86.16 104 ARG B N 1
ATOM 3304 C CA . ARG B 1 104 ? -0.965 -8.374 14.088 1 86.16 104 ARG B CA 1
ATOM 3305 C C . ARG B 1 104 ? -1.058 -8.673 15.58 1 86.16 104 ARG B C 1
ATOM 3307 O O . ARG B 1 104 ? -0.156 -9.286 16.154 1 86.16 104 ARG B O 1
ATOM 3314 N N . ASP B 1 105 ? -2.068 -8.37 16.27 1 82.57 105 ASP B N 1
ATOM 3315 C CA . ASP B 1 105 ? -2.119 -8.454 17.727 1 82.57 105 ASP B CA 1
ATOM 3316 C C . ASP B 1 105 ? -3.039 -9.584 18.181 1 82.57 105 ASP B C 1
ATOM 3318 O O . ASP B 1 105 ? -3.576 -9.547 19.29 1 82.57 105 ASP B O 1
ATOM 3322 N N . ILE B 1 106 ? -3.204 -10.567 17.208 1 84.66 106 ILE B N 1
ATOM 3323 C CA . ILE B 1 106 ? -3.993 -11.716 17.639 1 84.66 106 ILE B CA 1
ATOM 3324 C C . ILE B 1 106 ? -3.183 -12.997 17.453 1 84.66 106 ILE B C 1
ATOM 3326 O O . ILE B 1 106 ? -2.308 -13.065 16.586 1 84.66 106 ILE B O 1
ATOM 3330 N N . THR B 1 107 ? -3.404 -13.919 18.241 1 83.56 107 THR B N 1
ATOM 3331 C CA . THR B 1 107 ? -2.718 -15.201 18.128 1 83.56 107 THR B CA 1
ATOM 3332 C C . THR B 1 107 ? -3.328 -16.046 17.014 1 83.56 107 THR B C 1
ATOM 3334 O O . THR B 1 107 ? -4.453 -15.789 16.578 1 83.56 107 THR B O 1
ATOM 3337 N N . LYS B 1 108 ? -2.522 -16.964 16.548 1 81.68 108 LYS B N 1
ATOM 3338 C CA . LYS B 1 108 ? -3.008 -17.899 15.537 1 81.68 108 LYS B CA 1
ATOM 3339 C C . LYS B 1 108 ? -4.255 -18.633 16.022 1 81.68 108 LYS B C 1
ATOM 3341 O O . LYS B 1 108 ? -5.207 -18.819 15.261 1 81.68 108 LYS B O 1
ATOM 3346 N N . ASP B 1 109 ? -4.242 -19.021 17.289 1 83.79 109 ASP B N 1
ATOM 3347 C CA . ASP B 1 109 ? -5.362 -19.76 17.864 1 83.79 109 ASP B CA 1
ATOM 3348 C C . ASP B 1 109 ? -6.622 -18.898 17.912 1 83.79 109 ASP B C 1
ATOM 3350 O O . ASP B 1 109 ? -7.718 -19.376 17.614 1 83.79 109 ASP B O 1
ATOM 3354 N N . GLU B 1 110 ? -6.388 -17.654 18.256 1 81.35 110 GLU B N 1
ATOM 3355 C CA . GLU B 1 110 ? -7.511 -16.721 18.287 1 81.35 110 GLU B CA 1
ATOM 3356 C C . GLU B 1 110 ? -8.106 -16.527 16.896 1 81.35 110 GLU B C 1
ATOM 3358 O O . GLU B 1 110 ? -9.327 -16.541 16.729 1 81.35 110 GLU B O 1
ATOM 3363 N N . TYR B 1 111 ? -7.224 -16.45 16.043 1 82.27 111 TYR B N 1
ATOM 3364 C CA . TYR B 1 111 ? -7.671 -16.234 14.672 1 82.27 111 TYR B CA 1
ATOM 3365 C C . TYR B 1 111 ? -8.437 -17.444 14.151 1 82.27 111 TYR B C 1
ATOM 3367 O O . TYR B 1 111 ? -9.481 -17.297 13.511 1 82.27 111 TYR B O 1
ATOM 3375 N N . GLU B 1 112 ? -7.984 -18.614 14.437 1 80.97 112 GLU B N 1
ATOM 3376 C CA . GLU B 1 112 ? -8.647 -19.841 14.004 1 80.97 112 GLU B CA 1
ATOM 3377 C C . GLU B 1 112 ? -10.008 -20 14.676 1 80.97 112 GLU B C 1
ATOM 3379 O O . GLU B 1 112 ? -10.956 -20.492 14.061 1 80.97 112 GLU B O 1
ATOM 3384 N N . SER B 1 113 ? -10.048 -19.586 15.884 1 80.55 113 SER B N 1
ATOM 3385 C CA . SER B 1 113 ? -11.318 -19.638 16.6 1 80.55 113 SER B CA 1
ATOM 3386 C C . SER B 1 113 ? -12.338 -18.683 15.988 1 80.55 113 SER B C 1
ATOM 3388 O O . SER B 1 113 ? -13.517 -19.02 15.869 1 80.55 113 SER B O 1
ATOM 3390 N N . MET B 1 114 ? -11.829 -17.615 15.592 1 77.41 114 MET B N 1
ATOM 3391 C CA . MET B 1 114 ? -12.705 -16.618 14.983 1 77.41 114 MET B CA 1
ATOM 3392 C C . MET B 1 114 ? -13.202 -17.089 13.62 1 77.41 114 MET B C 1
ATOM 3394 O O . MET B 1 114 ? -14.343 -16.818 13.243 1 77.41 114 MET B O 1
ATOM 3398 N N . LYS B 1 115 ? -12.431 -17.735 12.884 1 74.08 115 LYS B N 1
ATOM 3399 C CA . LYS B 1 115 ? -12.785 -18.274 11.574 1 74.08 115 LYS B CA 1
ATOM 3400 C C . LYS B 1 115 ? -13.946 -19.259 11.681 1 74.08 115 LYS B C 1
ATOM 3402 O O . LYS B 1 115 ? -14.806 -19.311 10.799 1 74.08 115 LYS B O 1
ATOM 3407 N N . LYS B 1 116 ? -13.944 -19.971 12.78 1 75.01 116 LYS B N 1
ATOM 3408 C CA . LYS B 1 116 ? -14.989 -20.968 12.993 1 75.01 116 LYS B CA 1
ATOM 3409 C C . LYS B 1 116 ? -16.322 -20.305 13.325 1 75.01 116 LYS B C 1
ATOM 3411 O O . LYS B 1 116 ? -17.385 -20.847 13.014 1 75.01 116 LYS B O 1
ATOM 3416 N N . LEU B 1 117 ? -16.192 -19.208 14.03 1 64.14 117 LEU B N 1
ATOM 3417 C CA . LEU B 1 117 ? -17.398 -18.544 14.514 1 64.14 117 LEU B CA 1
ATOM 3418 C C . LEU B 1 117 ? -17.916 -17.543 13.488 1 64.14 117 LEU B C 1
ATOM 3420 O O . LEU B 1 117 ? -19.021 -17.016 13.631 1 64.14 117 LEU B O 1
ATOM 3424 N N . TYR B 1 118 ? -17.245 -17.634 12.335 1 56.26 118 TYR B N 1
ATOM 3425 C CA . TYR B 1 118 ? -17.084 -16.467 11.475 1 56.26 118 TYR B CA 1
ATOM 3426 C C . TYR B 1 118 ? -18.422 -16.035 10.887 1 56.26 118 TYR B C 1
ATOM 3428 O O . TYR B 1 118 ? -19.19 -16.866 10.396 1 56.26 118 TYR B O 1
ATOM 3436 N N . ASN B 1 119 ? -18.882 -14.824 11.501 1 62.08 119 ASN B N 1
ATOM 3437 C CA . ASN B 1 119 ? -19.744 -13.953 10.71 1 62.08 119 ASN B CA 1
ATOM 3438 C C . ASN B 1 119 ? -18.934 -13.075 9.76 1 62.08 119 ASN B C 1
ATOM 3440 O O . ASN B 1 119 ? -18.076 -12.307 10.198 1 62.08 119 ASN B O 1
ATOM 3444 N N . PHE B 1 120 ? -18.973 -13.171 8.566 1 66.17 120 PHE B N 1
ATOM 3445 C CA . PHE B 1 120 ? -18.199 -12.595 7.473 1 66.17 120 PHE B CA 1
ATOM 3446 C C . PHE B 1 120 ? -18.747 -11.228 7.082 1 66.17 120 PHE B C 1
ATOM 3448 O O . PHE B 1 120 ? -18.265 -10.609 6.131 1 66.17 120 PHE B O 1
ATOM 3455 N N . ASN B 1 121 ? -19.735 -10.728 8.132 1 78.71 121 ASN B N 1
ATOM 3456 C CA . ASN B 1 121 ? -20.345 -9.444 7.802 1 78.71 121 ASN B CA 1
ATOM 3457 C C . ASN B 1 121 ? -20.025 -8.385 8.853 1 78.71 121 ASN B C 1
ATOM 3459 O O . ASN B 1 121 ? -19.836 -8.706 10.028 1 78.71 121 ASN B O 1
ATOM 3463 N N . VAL B 1 122 ? -19.924 -7.169 8.532 1 88.43 122 VAL B N 1
ATOM 3464 C CA . VAL B 1 122 ? -19.767 -6.023 9.422 1 88.43 122 VAL B CA 1
ATOM 3465 C C . VAL B 1 122 ? -21.124 -5.626 9.997 1 88.43 122 VAL B C 1
ATOM 3467 O O . VAL B 1 122 ? -22.117 -5.553 9.269 1 88.43 122 VAL B O 1
ATOM 3470 N N . ASP B 1 123 ? -21.268 -5.372 11.306 1 89.4 123 ASP B N 1
ATOM 3471 C CA . ASP B 1 123 ? -22.484 -4.91 11.969 1 89.4 123 ASP B CA 1
ATOM 3472 C C . ASP B 1 123 ? -22.852 -3.497 11.519 1 89.4 123 ASP B C 1
ATOM 3474 O O . ASP B 1 123 ? -22.02 -2.589 11.566 1 89.4 123 ASP B O 1
ATOM 3478 N N . PRO B 1 124 ? -24.106 -3.278 11.103 1 90.15 124 PRO B N 1
ATOM 3479 C CA . PRO B 1 124 ? -24.534 -1.951 10.654 1 90.15 124 PRO B CA 1
ATOM 3480 C C . PRO B 1 124 ? -24.312 -0.871 11.71 1 90.15 124 PRO B C 1
ATOM 3482 O O . PRO B 1 124 ? -24.128 0.301 11.37 1 90.15 124 PRO B O 1
ATOM 3485 N N . LYS B 1 125 ? -24.263 -1.218 12.98 1 91.91 125 LYS B N 1
ATOM 3486 C CA . LYS B 1 125 ? -24.033 -0.25 14.049 1 91.91 125 LYS B CA 1
ATOM 3487 C C . LYS B 1 125 ? -22.62 0.323 13.976 1 91.91 125 LYS B C 1
ATOM 3489 O O . LYS B 1 125 ? -22.341 1.376 14.552 1 91.91 125 LYS B O 1
ATOM 3494 N N . ASP B 1 126 ? -21.766 -0.397 13.2 1 93.13 126 ASP B N 1
ATOM 3495 C CA . ASP B 1 126 ? -20.377 0.033 13.075 1 93.13 126 ASP B CA 1
ATOM 3496 C C . ASP B 1 126 ? -20.131 0.714 11.73 1 93.13 126 ASP B C 1
ATOM 3498 O O . ASP B 1 126 ? -18.989 0.81 11.277 1 93.13 126 ASP B O 1
ATOM 3502 N N . ALA B 1 127 ? -21.244 1.16 11.13 1 94.55 127 ALA B N 1
ATOM 3503 C CA . ALA B 1 127 ? -21.125 1.936 9.899 1 94.55 127 ALA B CA 1
ATOM 3504 C C . ALA B 1 127 ? -20.253 3.17 10.111 1 94.55 127 ALA B C 1
ATOM 3506 O O . ALA B 1 127 ? -20.338 3.826 11.151 1 94.55 127 ALA B O 1
ATOM 3507 N N . VAL B 1 128 ? -19.451 3.492 9.162 1 96.69 128 VAL B N 1
ATOM 3508 C CA . VAL B 1 128 ? -18.5 4.595 9.25 1 96.69 128 VAL B CA 1
ATOM 3509 C C . VAL B 1 128 ? -18.928 5.722 8.313 1 96.69 128 VAL B C 1
ATOM 3511 O O . VAL B 1 128 ? -19.217 5.485 7.138 1 96.69 128 VAL B O 1
ATOM 3514 N N . SER B 1 129 ? -18.914 6.921 8.823 1 96.51 129 SER B N 1
ATOM 3515 C CA . SER B 1 129 ? -19.366 8.078 8.056 1 96.51 129 SER B CA 1
ATOM 3516 C C . SER B 1 129 ? -18.208 8.736 7.313 1 96.51 129 SER B C 1
ATOM 3518 O O . SER B 1 129 ? -18.407 9.35 6.263 1 96.51 129 SER B O 1
ATOM 3520 N N . ALA B 1 130 ? -17.023 8.596 7.884 1 97.96 130 ALA B N 1
ATOM 3521 C CA . ALA B 1 130 ? -15.859 9.242 7.283 1 97.96 130 ALA B CA 1
ATOM 3522 C C . ALA B 1 130 ? -14.573 8.506 7.649 1 97.96 130 ALA B C 1
ATOM 3524 O O . ALA B 1 130 ? -14.48 7.902 8.721 1 97.96 130 ALA B O 1
ATOM 3525 N N . VAL B 1 131 ? -13.697 8.539 6.739 1 98.59 131 VAL B N 1
ATOM 3526 C CA . VAL B 1 131 ? -12.336 8.07 6.972 1 98.59 131 VAL B CA 1
ATOM 3527 C C . VAL B 1 131 ? -11.385 9.262 7.055 1 98.59 131 VAL B C 1
ATOM 3529 O O . VAL B 1 131 ? -11.344 10.096 6.148 1 98.59 131 VAL B O 1
ATOM 3532 N N . LEU B 1 132 ? -10.665 9.358 8.11 1 98.63 132 LEU B N 1
ATOM 3533 C CA . LEU B 1 132 ? -9.62 10.362 8.273 1 98.63 132 LEU B CA 1
ATOM 3534 C C . LEU B 1 132 ? -8.237 9.732 8.15 1 98.63 132 LEU B C 1
ATOM 3536 O O . LEU B 1 132 ? -7.794 9.015 9.051 1 98.63 132 LEU B O 1
ATOM 3540 N N . PHE B 1 133 ? -7.611 9.956 7.054 1 98.32 133 PHE B N 1
ATOM 3541 C CA . PHE B 1 133 ? -6.218 9.56 6.88 1 98.32 133 PHE B CA 1
ATOM 3542 C C . PHE B 1 133 ? -5.281 10.602 7.479 1 98.32 133 PHE B C 1
ATOM 3544 O O . PHE B 1 133 ? -4.97 11.607 6.837 1 98.32 133 PHE B O 1
ATOM 3551 N N . MET B 1 134 ? -4.721 10.345 8.627 1 98.04 134 MET B N 1
ATOM 3552 C CA . MET B 1 134 ? -4.126 11.41 9.429 1 98.04 134 MET B CA 1
ATOM 3553 C C . MET B 1 134 ? -2.604 11.363 9.353 1 98.04 134 MET B C 1
ATOM 3555 O O . MET B 1 134 ? -1.93 12.326 9.724 1 98.04 134 MET B O 1
ATOM 3559 N N . TYR B 1 135 ? -2.085 10.228 8.948 1 97.1 135 TYR B N 1
ATOM 3560 C CA . TYR B 1 135 ? -0.647 10.029 8.811 1 97.1 135 TYR B CA 1
ATOM 3561 C C . TYR B 1 135 ? -0.344 8.85 7.894 1 97.1 135 TYR B C 1
ATOM 3563 O O . TYR B 1 135 ? -1.26 8.22 7.36 1 97.1 135 TYR B O 1
ATOM 3571 N N . GLU B 1 136 ? 0.894 8.587 7.644 1 96.26 136 GLU B N 1
ATOM 3572 C CA . GLU B 1 136 ? 1.297 7.421 6.863 1 96.26 136 GLU B CA 1
ATOM 3573 C C . GLU B 1 136 ? 0.856 6.125 7.539 1 96.26 136 GLU B C 1
ATOM 3575 O O . GLU B 1 136 ? 0.742 6.066 8.765 1 96.26 136 GLU B O 1
ATOM 3580 N N . SER B 1 137 ? 0.642 5.16 6.715 1 96.23 137 SER B N 1
ATOM 3581 C CA . SER B 1 137 ? 0.149 3.869 7.186 1 96.23 137 SER B CA 1
ATOM 3582 C C . SER B 1 137 ? 1.294 2.885 7.398 1 96.23 137 SER B C 1
ATOM 3584 O O . SER B 1 137 ? 2.164 2.74 6.536 1 96.23 137 SER B O 1
ATOM 3586 N N . ASP B 1 138 ? 1.311 2.211 8.522 1 92.91 138 ASP B N 1
ATOM 3587 C CA . ASP B 1 138 ? 2.302 1.165 8.757 1 92.91 138 ASP B CA 1
ATOM 3588 C C . ASP B 1 138 ? 1.775 -0.199 8.318 1 92.91 138 ASP B C 1
ATOM 3590 O O . ASP B 1 138 ? 2.398 -1.228 8.589 1 92.91 138 ASP B O 1
ATOM 3594 N N . HIS B 1 139 ? 0.585 -0.307 7.78 1 96.57 139 HIS B N 1
ATOM 3595 C CA . HIS B 1 139 ? -0.051 -1.493 7.216 1 96.57 139 HIS B CA 1
ATOM 3596 C C . HIS B 1 139 ? -0.891 -1.139 5.993 1 96.57 139 HIS B C 1
ATOM 3598 O O . HIS B 1 139 ? -2.098 -1.392 5.97 1 96.57 139 HIS B O 1
ATOM 3604 N N . LEU B 1 140 ? -0.205 -0.656 5.03 1 97.99 140 LEU B N 1
ATOM 3605 C CA . LEU B 1 140 ? -0.84 0.061 3.929 1 97.99 140 LEU B CA 1
ATOM 3606 C C . LEU B 1 140 ? -1.77 -0.86 3.146 1 97.99 140 LEU B C 1
ATOM 3608 O O . LEU B 1 140 ? -2.845 -0.44 2.712 1 97.99 140 LEU B O 1
ATOM 3612 N N . GLY B 1 141 ? -1.4 -2.139 2.888 1 97.82 141 GLY B N 1
ATOM 3613 C CA . GLY B 1 141 ? -2.272 -3.062 2.178 1 97.82 141 GLY B CA 1
ATOM 3614 C C . GLY B 1 141 ? -3.628 -3.227 2.837 1 97.82 141 GLY B C 1
ATOM 3615 O O . GLY B 1 141 ? -4.662 -3.138 2.171 1 97.82 141 GLY B O 1
ATOM 3616 N N . ARG B 1 142 ? -3.625 -3.461 4.128 1 97.29 142 ARG B N 1
ATOM 3617 C CA . ARG B 1 142 ? -4.851 -3.57 4.912 1 97.29 142 ARG B CA 1
ATOM 3618 C C . ARG B 1 142 ? -5.652 -2.273 4.858 1 97.29 142 ARG B C 1
ATOM 3620 O O . ARG B 1 142 ? -6.869 -2.297 4.664 1 97.29 142 ARG B O 1
ATOM 3627 N N . ASP B 1 143 ? -4.94 -1.199 5.024 1 98.51 143 ASP B N 1
ATOM 3628 C CA . ASP B 1 143 ? -5.623 0.089 5.106 1 98.51 143 ASP B CA 1
ATOM 3629 C C . ASP B 1 143 ? -6.281 0.447 3.775 1 98.51 143 ASP B C 1
ATOM 3631 O O . ASP B 1 143 ? -7.396 0.972 3.749 1 98.51 143 ASP B O 1
ATOM 3635 N N . ILE B 1 144 ? -5.619 0.183 2.684 1 98.5 144 ILE B N 1
ATOM 3636 C CA . ILE B 1 144 ? -6.196 0.413 1.364 1 98.5 144 ILE B CA 1
ATOM 3637 C C . ILE B 1 144 ? -7.457 -0.431 1.197 1 98.5 144 ILE B C 1
ATOM 3639 O O . ILE B 1 144 ? -8.486 0.065 0.731 1 98.5 144 ILE B O 1
ATOM 3643 N N . GLN B 1 145 ? -7.397 -1.721 1.593 1 97.26 145 GLN B N 1
ATOM 3644 C CA . GLN B 1 145 ? -8.549 -2.61 1.495 1 97.26 145 GLN B CA 1
ATOM 3645 C C . GLN B 1 145 ? -9.743 -2.051 2.263 1 97.26 145 GLN B C 1
ATOM 3647 O O . GLN B 1 145 ? -10.846 -1.951 1.721 1 97.26 145 GLN B O 1
ATOM 3652 N N . VAL B 1 146 ? -9.495 -1.656 3.459 1 96.71 146 VAL B N 1
ATOM 3653 C CA . VAL B 1 146 ? -10.571 -1.223 4.345 1 96.71 146 VAL B CA 1
ATOM 3654 C C . VAL B 1 146 ? -11.145 0.104 3.851 1 96.71 146 VAL B C 1
ATOM 3656 O O . VAL B 1 146 ? -12.364 0.275 3.79 1 96.71 146 VAL B O 1
ATOM 3659 N N . VAL B 1 147 ? -10.286 1.009 3.502 1 97.83 147 VAL B N 1
ATOM 3660 C CA . VAL B 1 147 ? -10.725 2.317 3.028 1 97.83 147 VAL B CA 1
ATOM 3661 C C . VAL B 1 147 ? -11.567 2.153 1.765 1 97.83 147 VAL B C 1
ATOM 3663 O O . VAL B 1 147 ? -12.635 2.757 1.64 1 97.83 147 VAL B O 1
ATOM 3666 N N . MET B 1 148 ? -11.134 1.327 0.845 1 96.05 148 MET B N 1
ATOM 3667 C CA . MET B 1 148 ? -11.881 1.105 -0.39 1 96.05 148 MET B CA 1
ATOM 3668 C C . MET B 1 148 ? -13.236 0.468 -0.099 1 96.05 148 MET B C 1
ATOM 3670 O O . MET B 1 148 ? -14.243 0.835 -0.708 1 96.05 148 MET B O 1
ATOM 3674 N N . ASP B 1 149 ? -13.232 -0.471 0.848 1 94.44 149 ASP B N 1
ATOM 3675 C CA . ASP B 1 149 ? -14.5 -1.079 1.24 1 94.44 149 ASP B CA 1
ATOM 3676 C C . ASP B 1 149 ? -15.487 -0.022 1.729 1 94.44 149 ASP B C 1
ATOM 3678 O O . ASP B 1 149 ? -16.677 -0.081 1.41 1 94.44 149 ASP B O 1
ATOM 3682 N N . LEU B 1 150 ? -15.007 0.879 2.45 1 95.47 150 LEU B N 1
ATOM 3683 C CA . LEU B 1 150 ? -15.87 1.883 3.063 1 95.47 150 LEU B CA 1
ATOM 3684 C C . LEU B 1 150 ? -16.367 2.881 2.022 1 95.47 150 LEU B C 1
ATOM 3686 O O . LEU B 1 150 ? -17.55 3.226 2.003 1 95.47 150 LEU B O 1
ATOM 3690 N N . VAL B 1 151 ? -15.463 3.334 1.138 1 94.97 151 VAL B N 1
ATOM 3691 C CA . VAL B 1 151 ? -15.868 4.35 0.172 1 94.97 151 VAL B CA 1
ATOM 3692 C C . VAL B 1 151 ? -16.784 3.728 -0.879 1 94.97 151 VAL B C 1
ATOM 3694 O O . VAL B 1 151 ? -17.563 4.431 -1.527 1 94.97 151 VAL B O 1
ATOM 3697 N N . LEU B 1 152 ? -16.729 2.413 -1.044 1 92.66 152 LEU B N 1
ATOM 3698 C CA . LEU B 1 152 ? -17.559 1.724 -2.026 1 92.66 152 LEU B CA 1
ATOM 3699 C C . LEU B 1 152 ? -18.856 1.234 -1.393 1 92.66 152 LEU B C 1
ATOM 3701 O O . LEU B 1 152 ? -19.797 0.866 -2.1 1 92.66 152 LEU B O 1
ATOM 3705 N N . ALA B 1 153 ? -18.866 1.141 -0.066 1 89.95 153 ALA B N 1
ATOM 3706 C CA . ALA B 1 153 ? -20.002 0.564 0.648 1 89.95 153 ALA B CA 1
ATOM 3707 C C . ALA B 1 153 ? -21.217 1.484 0.58 1 89.95 153 ALA B C 1
ATOM 3709 O O . ALA B 1 153 ? -21.076 2.709 0.568 1 89.95 153 ALA B O 1
ATOM 3710 N N . ASN B 1 154 ? -22.295 0.765 0.634 1 82.83 154 ASN B N 1
ATOM 3711 C CA . ASN B 1 154 ? -23.532 1.504 0.865 1 82.83 154 ASN B CA 1
ATOM 3712 C C . ASN B 1 154 ? -23.717 1.84 2.342 1 82.83 154 ASN B C 1
ATOM 3714 O O . ASN B 1 154 ? -23.616 0.961 3.2 1 82.83 154 ASN B O 1
ATOM 3718 N N . ASN B 1 155 ? -23.884 3.034 2.683 1 83.03 155 ASN B N 1
ATOM 3719 C CA . ASN B 1 155 ? -24.196 3.544 4.014 1 83.03 155 ASN B CA 1
ATOM 3720 C C . ASN B 1 155 ? -23.067 3.262 5.001 1 83.03 155 ASN B C 1
ATOM 3722 O O . ASN B 1 155 ? -23.319 2.965 6.17 1 83.03 155 ASN B O 1
ATOM 3726 N N . GLY B 1 156 ? -21.853 2.966 4.484 1 88.05 156 GLY B N 1
ATOM 3727 C CA . GLY B 1 156 ? -20.689 2.887 5.352 1 88.05 156 GLY B CA 1
ATOM 3728 C C . GLY B 1 156 ? -20.499 1.515 5.971 1 88.05 156 GLY B C 1
ATOM 3729 O O . GLY B 1 156 ? -19.819 1.377 6.99 1 88.05 156 GLY B O 1
ATOM 3730 N N . VAL B 1 157 ? -21.122 0.442 5.439 1 90.2 157 VAL B N 1
ATOM 3731 C CA . VAL B 1 157 ? -21.005 -0.92 5.949 1 90.2 157 VAL B CA 1
ATOM 3732 C C . VAL B 1 157 ? -20.313 -1.803 4.913 1 90.2 157 VAL B C 1
ATOM 3734 O O . VAL B 1 157 ? -20.949 -2.276 3.968 1 90.2 157 VAL B O 1
ATOM 3737 N N . PRO B 1 158 ? -19.026 -2.09 5.125 1 86.27 158 PRO B N 1
ATOM 3738 C CA . PRO B 1 158 ? -18.328 -2.947 4.164 1 86.27 158 PRO B CA 1
ATOM 3739 C C . PRO B 1 158 ? -19.058 -4.264 3.908 1 86.27 158 PRO B C 1
ATOM 3741 O O . PRO B 1 158 ? -19.614 -4.856 4.836 1 86.27 158 PRO B O 1
ATOM 3744 N N . GLY B 1 159 ? -18.947 -4.762 2.708 1 77.07 159 GLY B N 1
ATOM 3745 C CA . GLY B 1 159 ? -19.553 -6.034 2.349 1 77.07 159 GLY B CA 1
ATOM 3746 C C . GLY B 1 159 ? -20.995 -5.902 1.898 1 77.07 159 GLY B C 1
ATOM 3747 O O . GLY B 1 159 ? -21.616 -6.885 1.488 1 77.07 159 GLY B O 1
ATOM 3748 N N . HIS B 1 160 ? -21.544 -4.832 2.051 1 64.31 160 HIS B N 1
ATOM 3749 C CA . HIS B 1 160 ? -22.926 -4.614 1.638 1 64.31 160 HIS B CA 1
ATOM 3750 C C . HIS B 1 160 ? -23.001 -3.672 0.441 1 64.31 160 HIS B C 1
ATOM 3752 O O . HIS B 1 160 ? -22.731 -2.476 0.57 1 64.31 160 HIS B O 1
ATOM 3758 N N . THR B 1 161 ? -22.734 -4.339 -0.78 1 61.87 161 THR B N 1
ATOM 3759 C CA . THR B 1 161 ? -22.975 -3.525 -1.965 1 61.87 161 THR B CA 1
ATOM 3760 C C . THR B 1 161 ? -24.26 -3.956 -2.666 1 61.87 161 THR B C 1
ATOM 3762 O O . THR B 1 161 ? -24.68 -5.109 -2.549 1 61.87 161 THR B O 1
ATOM 3765 N N . GLU B 1 162 ? -24.966 -3.099 -3.057 1 57.31 162 GLU B N 1
ATOM 3766 C CA . GLU B 1 162 ? -26.153 -3.439 -3.836 1 57.31 162 GLU B CA 1
ATOM 3767 C C . GLU B 1 162 ? -25.776 -3.932 -5.23 1 57.31 162 GLU B C 1
ATOM 3769 O O . GLU B 1 162 ? -26.478 -4.761 -5.812 1 57.31 162 GLU B O 1
ATOM 3774 N N . ASP B 1 163 ? -24.641 -3.288 -5.685 1 62.36 163 ASP B N 1
ATOM 3775 C CA . ASP B 1 163 ? -24.211 -3.567 -7.051 1 62.36 163 ASP B CA 1
ATOM 3776 C C . ASP B 1 163 ? -22.726 -3.92 -7.099 1 62.36 163 ASP B C 1
ATOM 3778 O O . ASP B 1 163 ? -21.871 -3.06 -6.881 1 62.36 163 ASP B O 1
ATOM 3782 N N . TYR B 1 164 ? -22.507 -5.112 -7.366 1 63.83 164 TYR B N 1
ATOM 3783 C CA . TYR B 1 164 ? -21.13 -5.588 -7.431 1 63.83 164 TYR B CA 1
ATOM 3784 C C . TYR B 1 164 ? -20.409 -5.007 -8.641 1 63.83 164 TYR B C 1
ATOM 3786 O O . TYR B 1 164 ? -19.178 -4.939 -8.665 1 63.83 164 TYR B O 1
ATOM 3794 N N . ASN B 1 165 ? -21.207 -4.54 -9.527 1 71.15 165 ASN B N 1
ATOM 3795 C CA . ASN B 1 165 ? -20.588 -4.002 -10.734 1 71.15 165 ASN B CA 1
ATOM 3796 C C . ASN B 1 165 ? -20.307 -2.508 -10.602 1 71.15 165 ASN B C 1
ATOM 3798 O O . ASN B 1 165 ? -19.648 -1.918 -11.46 1 71.15 165 ASN B O 1
ATOM 3802 N N . LEU B 1 166 ? -20.677 -1.961 -9.627 1 80.11 166 LEU B N 1
ATOM 3803 C CA . LEU B 1 166 ? -20.378 -0.595 -9.213 1 80.11 166 LEU B CA 1
ATOM 3804 C C . LEU B 1 166 ? -20.74 0.398 -10.312 1 80.11 166 LEU B C 1
ATOM 3806 O O . LEU B 1 166 ? -20.152 1.478 -10.397 1 80.11 166 LEU B O 1
ATOM 3810 N N . VAL B 1 167 ? -21.611 0.069 -11.272 1 78.01 167 VAL B N 1
ATOM 3811 C CA . VAL B 1 167 ? -21.986 0.912 -12.403 1 78.01 167 VAL B CA 1
ATOM 3812 C C . VAL B 1 167 ? -22.641 2.195 -11.897 1 78.01 167 VAL B C 1
ATOM 3814 O O . VAL B 1 167 ? -22.282 3.294 -12.327 1 78.01 167 VAL B O 1
ATOM 3817 N N . ASP B 1 168 ? -23.504 2.183 -10.943 1 81.61 168 ASP B N 1
ATOM 3818 C CA . ASP B 1 168 ? -24.2 3.361 -10.434 1 81.61 168 ASP B CA 1
ATOM 3819 C C . ASP B 1 168 ? -23.705 3.732 -9.038 1 81.61 168 ASP B C 1
ATOM 3821 O O . ASP B 1 168 ? -24.431 4.356 -8.262 1 81.61 168 ASP B O 1
ATOM 3825 N N . HIS B 1 169 ? -22.502 3.38 -8.831 1 87.48 169 HIS B N 1
ATOM 3826 C CA . HIS B 1 169 ? -21.953 3.616 -7.501 1 87.48 169 HIS B CA 1
ATOM 3827 C C . HIS B 1 169 ? -21.808 5.108 -7.222 1 87.48 169 HIS B C 1
ATOM 3829 O O . HIS B 1 169 ? -21.371 5.867 -8.09 1 87.48 169 HIS B O 1
ATOM 3835 N N . LYS B 1 170 ? -22.234 5.442 -6.002 1 89.42 170 LYS B N 1
ATOM 3836 C CA . LYS B 1 170 ? -21.981 6.772 -5.455 1 89.42 170 LYS B CA 1
ATOM 3837 C C . LYS B 1 170 ? -21.227 6.688 -4.131 1 89.42 170 LYS B C 1
ATOM 3839 O O . LYS B 1 170 ? -21.595 5.908 -3.25 1 89.42 170 LYS B O 1
ATOM 3844 N N . GLN B 1 171 ? -20.214 7.463 -4.036 1 92.24 171 GLN B N 1
ATOM 3845 C CA . GLN B 1 171 ? -19.433 7.495 -2.805 1 92.24 171 GLN B CA 1
ATOM 3846 C C . GLN B 1 171 ? -20.226 8.131 -1.666 1 92.24 171 GLN B C 1
ATOM 3848 O O . GLN B 1 171 ? -20.629 9.292 -1.757 1 92.24 171 GLN B O 1
ATOM 3853 N N . ASN B 1 172 ? -20.47 7.439 -0.609 1 89.51 172 ASN B N 1
ATOM 3854 C CA . ASN B 1 172 ? -21.234 7.962 0.518 1 89.51 172 ASN B CA 1
ATOM 3855 C C . ASN B 1 172 ? -20.34 8.228 1.726 1 89.51 172 ASN B C 1
ATOM 3857 O O . ASN B 1 172 ? -20.619 9.123 2.525 1 89.51 172 ASN B O 1
ATOM 3861 N N . CYS B 1 173 ? -19.302 7.479 1.865 1 94.73 173 CYS B N 1
ATOM 3862 C CA . CYS B 1 173 ? -18.344 7.671 2.948 1 94.73 173 CYS B CA 1
ATOM 3863 C C . CYS B 1 173 ? -17.307 8.725 2.579 1 94.73 173 CYS B C 1
ATOM 3865 O O . CYS B 1 173 ? -16.629 8.604 1.557 1 94.73 173 CYS B O 1
ATOM 3867 N N . LYS B 1 174 ? -17.143 9.746 3.413 1 96.72 174 LYS B N 1
ATOM 3868 C CA . LYS B 1 174 ? -16.177 10.807 3.144 1 96.72 174 LYS B CA 1
ATOM 3869 C C . LYS B 1 174 ? -14.75 10.329 3.397 1 96.72 174 LYS B C 1
ATOM 3871 O O . LYS B 1 174 ? -14.496 9.595 4.355 1 96.72 174 LYS B O 1
ATOM 3876 N N . LEU B 1 175 ? -13.891 10.687 2.562 1 98.15 175 LEU B N 1
ATOM 3877 C CA . LEU B 1 175 ? -12.466 10.423 2.731 1 98.15 175 LEU B CA 1
ATOM 3878 C C . LEU B 1 175 ? -11.683 11.725 2.856 1 98.15 175 LEU B C 1
ATOM 3880 O O . LEU B 1 175 ? -11.677 12.542 1.932 1 98.15 175 LEU B O 1
ATOM 3884 N N . ILE B 1 176 ? -11.048 11.954 3.971 1 98.35 176 ILE B N 1
ATOM 3885 C CA . ILE B 1 176 ? -10.299 13.167 4.279 1 98.35 176 ILE B CA 1
ATOM 3886 C C . ILE B 1 176 ? -8.829 12.823 4.506 1 98.35 176 ILE B C 1
ATOM 3888 O O . ILE B 1 176 ? -8.509 11.927 5.291 1 98.35 176 ILE B O 1
ATOM 3892 N N . MET B 1 177 ? -7.937 13.501 3.83 1 98.26 177 MET B N 1
ATOM 3893 C CA . MET B 1 177 ? -6.504 13.252 3.959 1 98.26 177 MET B CA 1
ATOM 3894 C C . MET B 1 177 ? -5.773 14.507 4.424 1 98.26 177 MET B C 1
ATOM 3896 O O . MET B 1 177 ? -6.085 15.613 3.979 1 98.26 177 MET B O 1
ATOM 3900 N N . SER B 1 178 ? -4.761 14.319 5.205 1 97.99 178 SER B N 1
ATOM 3901 C CA . SER B 1 178 ? -4.193 15.46 5.917 1 97.99 178 SER B CA 1
ATOM 3902 C C . SER B 1 178 ? -2.951 15.99 5.209 1 97.99 178 SER B C 1
ATOM 3904 O O . SER B 1 178 ? -2.48 17.089 5.511 1 97.99 178 SER B O 1
ATOM 3906 N N . ASN B 1 179 ? -2.347 15.228 4.288 1 96.13 179 ASN B N 1
ATOM 3907 C CA . ASN B 1 179 ? -1.067 15.563 3.672 1 96.13 179 ASN B CA 1
ATOM 3908 C C . ASN B 1 179 ? -1.044 15.192 2.192 1 96.13 179 ASN B C 1
ATOM 3910 O O . ASN B 1 179 ? -1.209 14.023 1.838 1 96.13 179 ASN B O 1
ATOM 3914 N N . ALA B 1 180 ? -0.735 16.155 1.368 1 92.96 180 ALA B N 1
ATOM 3915 C CA . ALA B 1 180 ? -0.798 15.935 -0.075 1 92.96 180 ALA B CA 1
ATOM 3916 C C . ALA B 1 180 ? 0.586 15.642 -0.645 1 92.96 180 ALA B C 1
ATOM 3918 O O . ALA B 1 180 ? 0.723 15.33 -1.831 1 92.96 180 ALA B O 1
ATOM 3919 N N . ASP B 1 181 ? 1.624 15.652 0.142 1 92.12 181 ASP B N 1
ATOM 3920 C CA . ASP B 1 181 ? 2.986 15.5 -0.361 1 92.12 181 ASP B CA 1
ATOM 3921 C C . ASP B 1 181 ? 3.197 14.114 -0.965 1 92.12 181 ASP B C 1
ATOM 3923 O O . ASP B 1 181 ? 2.981 13.1 -0.297 1 92.12 181 ASP B O 1
ATOM 3927 N N . PHE B 1 182 ? 3.641 14.147 -2.202 1 93.01 182 PHE B N 1
ATOM 3928 C CA . PHE B 1 182 ? 4.006 12.885 -2.834 1 93.01 182 PHE B CA 1
ATOM 3929 C C . PHE B 1 182 ? 5.368 12.408 -2.343 1 93.01 182 PHE B C 1
ATOM 3931 O O . PHE B 1 182 ? 5.547 11.226 -2.046 1 93.01 182 PHE B O 1
ATOM 3938 N N . LEU B 1 183 ? 6.305 13.329 -2.255 1 89.92 183 LEU B N 1
ATOM 3939 C CA . LEU B 1 183 ? 7.649 13.082 -1.743 1 89.92 183 LEU B CA 1
ATOM 3940 C C . LEU B 1 183 ? 7.982 14.042 -0.606 1 89.92 183 LEU B C 1
ATOM 3942 O O . LEU B 1 183 ? 7.483 15.17 -0.573 1 89.92 183 LEU B O 1
ATOM 3946 N N . TYR B 1 184 ? 8.794 13.569 0.263 1 85.77 184 TYR B N 1
ATOM 3947 C CA . TYR B 1 184 ? 9.341 14.44 1.297 1 85.77 184 TYR B CA 1
ATOM 3948 C C . TYR B 1 184 ? 10.803 14.11 1.57 1 85.77 184 TYR B C 1
ATOM 3950 O O . TYR B 1 184 ? 11.261 13.001 1.281 1 85.77 184 TYR B O 1
ATOM 3958 N N . SER B 1 185 ? 11.453 15.067 2.08 1 79.9 185 SER B N 1
ATOM 3959 C CA . SER B 1 185 ? 12.854 14.87 2.436 1 79.9 185 SER B CA 1
ATOM 3960 C C . SER B 1 185 ? 12.989 14.144 3.771 1 79.9 185 SER B C 1
ATOM 3962 O O . SER B 1 185 ? 12.259 14.438 4.72 1 79.9 185 SER B O 1
ATOM 3964 N N . SER B 1 186 ? 13.84 13.145 3.758 1 77.82 186 SER B N 1
ATOM 3965 C CA . SER B 1 186 ? 14.136 12.359 4.951 1 77.82 186 SER B CA 1
ATOM 3966 C C . SER B 1 186 ? 15.64 12.224 5.165 1 77.82 186 SER B C 1
ATOM 3968 O O . SER B 1 186 ? 16.426 12.96 4.566 1 77.82 186 SER B O 1
ATOM 3970 N N . SER B 1 187 ? 15.994 11.373 6.118 1 73.68 187 SER B N 1
ATOM 3971 C CA . SER B 1 187 ? 17.404 11.12 6.397 1 73.68 187 SER B CA 1
ATOM 3972 C C . SER B 1 187 ? 18.059 10.333 5.266 1 73.68 187 SER B C 1
ATOM 3974 O O . SER B 1 187 ? 19.281 10.369 5.105 1 73.68 187 SER B O 1
ATOM 3976 N N . PHE B 1 188 ? 17.285 9.678 4.46 1 81.36 188 PHE B N 1
ATOM 3977 C CA . PHE B 1 188 ? 17.812 8.948 3.314 1 81.36 188 PHE B CA 1
ATOM 3978 C C . PHE B 1 188 ? 18.174 9.903 2.183 1 81.36 188 PHE B C 1
ATOM 3980 O O . PHE B 1 188 ? 17.623 11.002 2.092 1 81.36 188 PHE B O 1
ATOM 3987 N N . SER B 1 189 ? 19.113 9.554 1.343 1 78.43 189 SER B N 1
ATOM 3988 C CA . SER B 1 189 ? 19.661 10.411 0.297 1 78.43 189 SER B CA 1
ATOM 3989 C C . SER B 1 189 ? 18.608 10.742 -0.755 1 78.43 189 SER B C 1
ATOM 3991 O O . SER B 1 189 ? 18.675 11.791 -1.399 1 78.43 189 SER B O 1
ATOM 3993 N N . TRP B 1 190 ? 17.566 9.891 -0.87 1 83.28 190 TRP B N 1
ATOM 3994 C CA . TRP B 1 190 ? 16.478 10.109 -1.817 1 83.28 190 TRP B CA 1
ATOM 3995 C C . TRP B 1 190 ? 15.181 10.446 -1.088 1 83.28 190 TRP B C 1
ATOM 3997 O O . TRP B 1 190 ? 14.935 9.951 0.015 1 83.28 190 TRP B O 1
ATOM 4007 N N . PRO B 1 191 ? 14.456 11.264 -1.698 1 85.8 191 PRO B N 1
ATOM 4008 C CA . PRO B 1 191 ? 13.157 11.56 -1.087 1 85.8 191 PRO B CA 1
ATOM 4009 C C . PRO B 1 191 ? 12.304 10.311 -0.881 1 85.8 191 PRO B C 1
ATOM 4011 O O . PRO B 1 191 ? 12.495 9.308 -1.573 1 85.8 191 PRO B O 1
ATOM 4014 N N . ARG B 1 192 ? 11.481 10.395 0.073 1 91.65 192 ARG B N 1
ATOM 4015 C CA . ARG B 1 192 ? 10.598 9.287 0.422 1 91.65 192 ARG B CA 1
ATOM 4016 C C . ARG B 1 192 ? 9.15 9.608 0.065 1 91.65 192 ARG B C 1
ATOM 4018 O O . ARG B 1 192 ? 8.784 10.776 -0.074 1 91.65 192 ARG B O 1
ATOM 4025 N N . PHE B 1 193 ? 8.416 8.54 -0.058 1 94.59 193 PHE B N 1
ATOM 4026 C CA . PHE B 1 193 ? 7.011 8.73 -0.398 1 94.59 193 PHE B CA 1
ATOM 4027 C C . PHE B 1 193 ? 6.22 9.202 0.817 1 94.59 193 PHE B C 1
ATOM 4029 O O . PHE B 1 193 ? 6.441 8.725 1.932 1 94.59 193 PHE B O 1
ATOM 4036 N N . GLY B 1 194 ? 5.362 10.126 0.58 1 94.44 194 GLY B N 1
ATOM 4037 C CA . GLY B 1 194 ? 4.428 10.577 1.599 1 94.44 194 GLY B CA 1
ATOM 4038 C C . GLY B 1 194 ? 3.004 10.118 1.348 1 94.44 194 GLY B C 1
ATOM 4039 O O . GLY B 1 194 ? 2.776 9.168 0.595 1 94.44 194 GLY B O 1
ATOM 4040 N N . GLN B 1 195 ? 2.064 10.77 1.99 1 96.67 195 GLN B N 1
ATOM 4041 C CA . GLN B 1 195 ? 0.654 10.405 1.911 1 96.67 195 GLN B CA 1
ATOM 4042 C C . GLN B 1 195 ? 0.107 10.619 0.503 1 96.67 195 GLN B C 1
ATOM 4044 O O . GLN B 1 195 ? -0.875 9.986 0.109 1 96.67 195 GLN B O 1
ATOM 4049 N N . GLY B 1 196 ? 0.726 11.575 -0.245 1 96.62 196 GLY B N 1
ATOM 4050 C CA . GLY B 1 196 ? 0.315 11.802 -1.622 1 96.62 196 GLY B CA 1
ATOM 4051 C C . GLY B 1 196 ? 0.436 10.565 -2.492 1 96.62 196 GLY B C 1
ATOM 4052 O O . GLY B 1 196 ? -0.335 10.388 -3.438 1 96.62 196 GLY B O 1
ATOM 4053 N N . MET B 1 197 ? 1.432 9.789 -2.241 1 97.62 197 MET B N 1
ATOM 4054 C CA . MET B 1 197 ? 1.55 8.524 -2.962 1 97.62 197 MET B CA 1
ATOM 4055 C C . MET B 1 197 ? 0.364 7.614 -2.659 1 97.62 197 MET B C 1
ATOM 4057 O O . MET B 1 197 ? -0.162 6.953 -3.557 1 97.62 197 MET B O 1
ATOM 4061 N N . ILE B 1 198 ? -0.087 7.557 -1.421 1 98.52 198 ILE B N 1
ATOM 4062 C CA . ILE B 1 198 ? -1.242 6.756 -1.031 1 98.52 198 ILE B CA 1
ATOM 4063 C C . ILE B 1 198 ? -2.491 7.27 -1.744 1 98.52 198 ILE B C 1
ATOM 4065 O O . ILE B 1 198 ? -3.299 6.481 -2.239 1 98.52 198 ILE B O 1
ATOM 4069 N N . LYS B 1 199 ? -2.586 8.57 -1.792 1 98.38 199 LYS B N 1
ATOM 4070 C CA . LYS B 1 199 ? -3.692 9.199 -2.508 1 98.38 199 LYS B CA 1
ATOM 4071 C C . LYS B 1 199 ? -3.728 8.751 -3.966 1 98.38 199 LYS B C 1
ATOM 4073 O O . LYS B 1 199 ? -4.789 8.404 -4.489 1 98.38 199 LYS B O 1
ATOM 4078 N N . LEU B 1 200 ? -2.566 8.807 -4.598 1 98.6 200 LEU B N 1
ATOM 4079 C CA . LEU B 1 200 ? -2.457 8.359 -5.982 1 98.6 200 LEU B CA 1
ATOM 4080 C C . LEU B 1 200 ? -2.956 6.925 -6.13 1 98.6 200 LEU B C 1
ATOM 4082 O O . LEU B 1 200 ? -3.709 6.618 -7.057 1 98.6 200 LEU B O 1
ATOM 4086 N N . CYS B 1 201 ? -2.583 6.044 -5.252 1 98.74 201 CYS B N 1
ATOM 4087 C CA . CYS B 1 201 ? -2.987 4.643 -5.296 1 98.74 201 CYS B CA 1
ATOM 4088 C C . CYS B 1 201 ? -4.495 4.504 -5.125 1 98.74 201 CYS B C 1
ATOM 4090 O O . CYS B 1 201 ? -5.152 3.817 -5.908 1 98.74 201 CYS B O 1
ATOM 4092 N N . LEU B 1 202 ? -5.034 5.175 -4.122 1 98.76 202 LEU B N 1
ATOM 4093 C CA . LEU B 1 202 ? -6.465 5.089 -3.85 1 98.76 202 LEU B CA 1
ATOM 4094 C C . LEU B 1 202 ? -7.276 5.557 -5.054 1 98.76 202 LEU B C 1
ATOM 4096 O O . LEU B 1 202 ? -8.252 4.909 -5.44 1 98.76 202 LEU B O 1
ATOM 4100 N N . LYS B 1 203 ? -6.858 6.655 -5.641 1 98.7 203 LYS B N 1
ATOM 4101 C CA . LYS B 1 203 ? -7.569 7.202 -6.794 1 98.7 203 LYS B CA 1
ATOM 4102 C C . LYS B 1 203 ? -7.56 6.22 -7.962 1 98.7 203 LYS B C 1
ATOM 4104 O O . LYS B 1 203 ? -8.584 6.016 -8.617 1 98.7 203 LYS B O 1
ATOM 4109 N N . ASN B 1 204 ? -6.459 5.62 -8.202 1 98.68 204 ASN B N 1
ATOM 4110 C CA . ASN B 1 204 ? -6.344 4.718 -9.343 1 98.68 204 ASN B CA 1
ATOM 4111 C C . ASN B 1 204 ? -7.1 3.414 -9.105 1 98.68 204 ASN B C 1
ATOM 4113 O O . ASN B 1 204 ? -7.692 2.857 -10.032 1 98.68 204 ASN B O 1
ATOM 4117 N N . ILE B 1 205 ? -7.058 2.912 -7.9 1 98.23 205 ILE B N 1
ATOM 4118 C CA . ILE B 1 205 ? -7.813 1.711 -7.563 1 98.23 205 ILE B CA 1
ATOM 4119 C C . ILE B 1 205 ? -9.308 1.976 -7.731 1 98.23 205 ILE B C 1
ATOM 4121 O O . ILE B 1 205 ? -10.023 1.173 -8.336 1 98.23 205 ILE B O 1
ATOM 4125 N N . TYR B 1 206 ? -9.808 3.061 -7.207 1 97.2 206 TYR B N 1
ATOM 4126 C CA . TYR B 1 206 ? -11.216 3.429 -7.307 1 97.2 206 TYR B CA 1
ATOM 4127 C C . TYR B 1 206 ? -11.645 3.552 -8.764 1 97.2 206 TYR B C 1
ATOM 4129 O O . TYR B 1 206 ? -12.706 3.055 -9.149 1 97.2 206 TYR B O 1
ATOM 4137 N N . ARG B 1 207 ? -10.785 4.21 -9.549 1 96.71 207 ARG B N 1
ATOM 4138 C CA . ARG B 1 207 ? -11.085 4.374 -10.967 1 96.71 207 ARG B CA 1
ATOM 4139 C C . ARG B 1 207 ? -11.142 3.024 -11.674 1 96.71 207 ARG B C 1
ATOM 4141 O O . ARG B 1 207 ? -11.994 2.805 -12.538 1 96.71 207 ARG B O 1
ATOM 4148 N N . GLU B 1 208 ? -10.233 2.184 -11.311 1 94.39 208 GLU B N 1
ATOM 4149 C CA . GLU B 1 208 ? -10.209 0.846 -11.895 1 94.39 208 GLU B CA 1
ATOM 4150 C C . GLU B 1 208 ? -11.505 0.094 -11.605 1 94.39 208 GLU B C 1
ATOM 4152 O O . GLU B 1 208 ? -12.021 -0.619 -12.468 1 94.39 208 GLU B O 1
ATOM 4157 N N . LEU B 1 209 ? -12.057 0.29 -10.444 1 92.61 209 LEU B N 1
ATOM 4158 C CA . LEU B 1 209 ? -13.228 -0.456 -9.996 1 92.61 209 LEU B CA 1
ATOM 4159 C C . LEU B 1 209 ? -14.512 0.185 -10.512 1 92.61 209 LEU B C 1
ATOM 4161 O O . LEU B 1 209 ? -15.469 -0.515 -10.847 1 92.61 209 LEU B O 1
ATOM 4165 N N . THR B 1 210 ? -14.556 1.544 -10.629 1 93.02 210 THR B N 1
ATOM 4166 C CA . THR B 1 210 ? -15.84 2.219 -10.782 1 93.02 210 THR B CA 1
ATOM 4167 C C . THR B 1 210 ? -15.882 3.013 -12.084 1 93.02 210 THR B C 1
ATOM 4169 O O . THR B 1 210 ? -16.953 3.436 -12.525 1 93.02 210 THR B O 1
ATOM 4172 N N . GLN B 1 211 ? -14.638 3.313 -12.652 1 94.11 211 GLN B N 1
ATOM 4173 C CA . GLN B 1 211 ? -14.492 4.187 -13.811 1 94.11 211 GLN B CA 1
ATOM 4174 C C . GLN B 1 211 ? -14.898 5.619 -13.475 1 94.11 211 GLN B C 1
ATOM 4176 O O . GLN B 1 211 ? -15.244 6.398 -14.367 1 94.11 211 GLN B O 1
ATOM 4181 N N . LYS B 1 212 ? -14.906 5.917 -12.202 1 95.58 212 LYS B N 1
ATOM 4182 C CA . LYS B 1 212 ? -15.218 7.25 -11.694 1 95.58 212 LYS B CA 1
ATOM 4183 C C . LYS B 1 212 ? -14.053 7.818 -10.889 1 95.58 212 LYS B C 1
ATOM 4185 O O . LYS B 1 212 ? -13.068 7.121 -10.636 1 95.58 212 LYS B O 1
ATOM 4190 N N . GLU B 1 213 ? -14.205 9.057 -10.55 1 96.99 213 GLU B N 1
ATOM 4191 C CA . GLU B 1 213 ? -13.159 9.714 -9.772 1 96.99 213 GLU B CA 1
ATOM 4192 C C . GLU B 1 213 ? -13.456 9.64 -8.277 1 96.99 213 GLU B C 1
ATOM 4194 O O . GLU B 1 213 ? -14.589 9.874 -7.851 1 96.99 213 GLU B O 1
ATOM 4199 N N . LEU B 1 214 ? -12.472 9.282 -7.544 1 97.64 214 LEU B N 1
ATOM 4200 C CA . LEU B 1 214 ? -12.58 9.258 -6.089 1 97.64 214 LEU B CA 1
ATOM 4201 C C . LEU B 1 214 ? -12.59 10.673 -5.521 1 97.64 214 LEU B C 1
ATOM 4203 O O . LEU B 1 214 ? -11.713 11.48 -5.839 1 97.64 214 LEU B O 1
ATOM 4207 N N . ASN B 1 215 ? -13.556 10.98 -4.727 1 97.69 215 ASN B N 1
ATOM 4208 C CA . ASN B 1 215 ? -13.623 12.278 -4.065 1 97.69 215 ASN B CA 1
ATOM 4209 C C . ASN B 1 215 ? -12.838 12.282 -2.756 1 97.69 215 ASN B C 1
ATOM 4211 O O . ASN B 1 215 ? -13.143 11.514 -1.842 1 97.69 215 ASN B O 1
ATOM 4215 N N . ILE B 1 216 ? -11.853 13.136 -2.646 1 98.08 216 ILE B N 1
ATOM 4216 C CA . ILE B 1 216 ? -11.02 13.266 -1.455 1 98.08 216 ILE B CA 1
ATOM 4217 C C . ILE B 1 216 ? -11.007 14.72 -0.99 1 98.08 216 ILE B C 1
ATOM 4219 O O . ILE B 1 216 ? -10.725 15.627 -1.777 1 98.08 216 ILE B O 1
ATOM 4223 N N . THR B 1 217 ? -11.422 14.965 0.215 1 97.43 217 THR B N 1
ATOM 4224 C CA . THR B 1 217 ? -11.184 16.271 0.82 1 97.43 217 THR B CA 1
ATOM 4225 C C . THR B 1 217 ? -9.75 16.378 1.331 1 97.43 217 THR B C 1
ATOM 4227 O O . THR B 1 217 ? -9.357 15.653 2.247 1 97.43 217 THR B O 1
ATOM 4230 N N . GLN B 1 218 ? -9.001 17.3 0.787 1 97.17 218 GLN B N 1
ATOM 4231 C CA . GLN B 1 218 ? -7.567 17.376 1.046 1 97.17 218 GLN B CA 1
ATOM 4232 C C . GLN B 1 218 ? -7.24 18.525 1.996 1 97.17 218 GLN B C 1
ATOM 4234 O O . GLN B 1 218 ? -7.715 19.647 1.808 1 97.17 218 GLN B O 1
ATOM 4239 N N . TYR B 1 219 ? -6.493 18.24 2.987 1 96.8 219 TYR B N 1
ATOM 4240 C CA . TYR B 1 219 ? -5.928 19.225 3.903 1 96.8 219 TYR B CA 1
ATOM 4241 C C . TYR B 1 219 ? -4.405 19.227 3.83 1 96.8 219 TYR B C 1
ATOM 4243 O O . TYR B 1 219 ? -3.816 18.513 3.016 1 96.8 219 TYR B O 1
ATOM 4251 N N . GLY B 1 220 ? -3.792 20.023 4.68 1 95.36 220 GLY B N 1
ATOM 4252 C CA . GLY B 1 220 ? -2.345 20.152 4.612 1 95.36 220 GLY B CA 1
ATOM 4253 C C . GLY B 1 220 ? -1.883 21.131 3.55 1 95.36 220 GLY B C 1
ATOM 4254 O O . GLY B 1 220 ? -2.693 21.639 2.772 1 95.36 220 GLY B O 1
ATOM 4255 N N . LYS B 1 221 ? -0.517 21.372 3.563 1 94.77 221 LYS B N 1
ATOM 4256 C CA . LYS B 1 221 ? 0.061 22.186 2.498 1 94.77 221 LYS B CA 1
ATOM 4257 C C . LYS B 1 221 ? 0 21.461 1.157 1 94.77 221 LYS B C 1
ATOM 4259 O O . LYS B 1 221 ? 0.183 20.243 1.095 1 94.77 221 LYS B O 1
ATOM 4264 N N . PRO B 1 222 ? -0.451 22.223 0.07 1 94.55 222 PRO B N 1
ATOM 4265 C CA . PRO B 1 222 ? -0.601 23.668 -0.123 1 94.55 222 PRO B CA 1
ATOM 4266 C C . PRO B 1 222 ? -2.056 24.125 -0.048 1 94.55 222 PRO B C 1
ATOM 4268 O O . PRO B 1 222 ? -2.392 25.207 -0.536 1 94.55 222 PRO B O 1
ATOM 4271 N N . GLU B 1 223 ? -2.934 23.359 0.539 1 95.34 223 GLU B N 1
ATOM 4272 C CA . GLU B 1 223 ? -4.367 23.634 0.483 1 95.34 223 GLU B CA 1
ATOM 4273 C C . GLU B 1 223 ? -4.709 24.932 1.209 1 95.34 223 GLU B C 1
ATOM 4275 O O . GLU B 1 223 ? -4.215 25.182 2.311 1 95.34 223 GLU B O 1
ATOM 4280 N N . LYS B 1 224 ? -5.643 25.7 0.641 1 95.38 224 LYS B N 1
ATOM 4281 C CA . LYS B 1 224 ? -6.027 27.002 1.18 1 95.38 224 LYS B CA 1
ATOM 4282 C C . LYS B 1 224 ? -6.61 26.864 2.584 1 95.38 224 LYS B C 1
ATOM 4284 O O . LYS B 1 224 ? -6.428 27.746 3.427 1 95.38 224 LYS B O 1
ATOM 4289 N N . VAL B 1 225 ? -7.31 25.838 2.836 1 95.09 225 VAL B N 1
ATOM 4290 C CA . VAL B 1 225 ? -7.963 25.628 4.124 1 95.09 225 VAL B CA 1
ATOM 4291 C C . VAL B 1 225 ? -6.916 25.602 5.235 1 95.09 225 VAL B C 1
ATOM 4293 O O . VAL B 1 225 ? -7.173 26.063 6.35 1 95.09 225 VAL B O 1
ATOM 4296 N N . THR B 1 226 ? -5.806 25.044 4.972 1 96.9 226 THR B N 1
ATOM 4297 C CA . THR B 1 226 ? -4.728 24.975 5.952 1 96.9 226 THR B CA 1
ATOM 4298 C C . THR B 1 226 ? -4.146 26.361 6.215 1 96.9 226 THR B C 1
ATOM 4300 O O . THR B 1 226 ? -3.899 26.728 7.366 1 96.9 226 THR B O 1
ATOM 4303 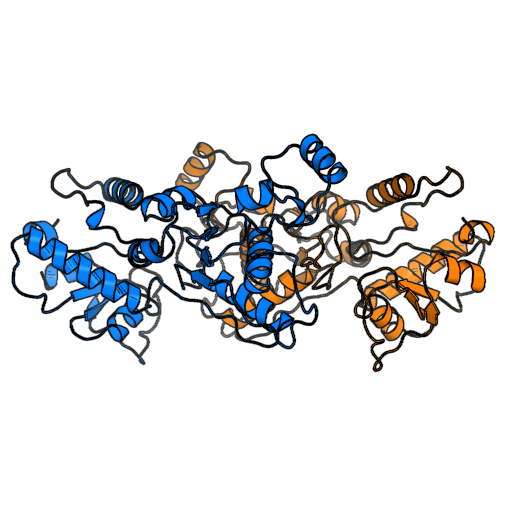N N . TYR B 1 227 ? -4.004 27.165 5.221 1 97.48 227 TYR B N 1
ATOM 4304 C CA . TYR B 1 227 ? -3.452 28.508 5.362 1 97.48 227 TYR B CA 1
ATOM 4305 C C . TYR B 1 227 ? -4.453 29.44 6.035 1 97.48 227 TYR B C 1
ATOM 4307 O O . TYR B 1 227 ? -4.069 30.312 6.818 1 97.48 227 TYR B O 1
ATOM 4315 N N . ASP B 1 228 ? -5.722 29.216 5.695 1 97.12 228 ASP B N 1
ATOM 4316 C CA . ASP B 1 228 ? -6.759 29.954 6.409 1 97.12 228 ASP B CA 1
ATOM 4317 C C . ASP B 1 228 ? -6.725 29.643 7.904 1 97.12 228 ASP B C 1
ATOM 4319 O O . ASP B 1 228 ? -6.853 30.545 8.734 1 97.12 228 ASP B O 1
ATOM 4323 N N . PHE B 1 229 ? -6.568 28.455 8.231 1 97.45 229 PHE B N 1
ATOM 4324 C CA . PHE B 1 229 ? -6.462 28.037 9.624 1 97.45 229 PHE B CA 1
ATOM 4325 C C . PHE B 1 229 ? -5.263 28.694 10.297 1 97.45 229 PHE B C 1
ATOM 4327 O O . PHE B 1 229 ? -5.368 29.183 11.423 1 97.45 229 PHE B O 1
ATOM 4334 N N . CYS B 1 230 ? -4.108 28.663 9.629 1 98.1 230 CYS B N 1
ATOM 4335 C CA . CYS B 1 230 ? -2.886 29.256 10.159 1 98.1 230 CYS B CA 1
ATOM 4336 C C . CYS B 1 230 ? -3.061 30.753 10.388 1 98.1 230 CYS B C 1
ATOM 4338 O O . CYS B 1 230 ? -2.591 31.291 11.393 1 98.1 230 CYS B O 1
ATOM 4340 N N . GLN B 1 231 ? -3.721 31.408 9.445 1 97.57 231 GLN B N 1
ATOM 4341 C CA . GLN B 1 231 ? -3.956 32.841 9.587 1 97.57 231 GLN B CA 1
ATOM 4342 C C . GLN B 1 231 ? -4.795 33.141 10.825 1 97.57 231 GLN B C 1
ATOM 4344 O O . GLN B 1 231 ? -4.473 34.049 11.594 1 97.57 231 GLN B O 1
ATOM 4349 N N . LYS B 1 232 ? -5.84 32.367 11.003 1 96.82 232 LYS B N 1
ATOM 4350 C CA . LYS B 1 232 ? -6.682 32.534 12.183 1 96.82 232 LYS B CA 1
ATOM 4351 C C . LYS B 1 232 ? -5.88 32.331 13.465 1 96.82 232 LYS B C 1
ATOM 4353 O O . LYS B 1 232 ? -6.008 33.108 14.414 1 96.82 232 LYS B O 1
ATOM 4358 N N . ARG B 1 233 ? -5.088 31.296 13.488 1 97.3 233 ARG B N 1
ATOM 4359 C CA . ARG B 1 233 ? -4.27 30.986 14.656 1 97.3 233 ARG B CA 1
ATOM 4360 C C . ARG B 1 233 ? -3.26 32.096 14.928 1 97.3 233 ARG B C 1
ATOM 4362 O O . ARG B 1 233 ? -3.012 32.448 16.083 1 97.3 233 ARG B O 1
ATOM 4369 N N . LEU B 1 234 ? -2.647 32.628 13.897 1 97.51 234 LEU B N 1
ATOM 4370 C CA . LEU B 1 234 ? -1.674 33.706 14.033 1 97.51 234 LEU B CA 1
ATOM 4371 C C . LEU B 1 234 ? -2.329 34.962 14.598 1 97.51 234 LEU B C 1
ATOM 4373 O O . LEU B 1 234 ? -1.726 35.672 15.405 1 97.51 234 LEU B O 1
ATOM 4377 N N . GLU B 1 235 ? -3.507 35.22 14.12 1 96.82 235 GLU B N 1
ATOM 4378 C CA . GLU B 1 235 ? -4.246 36.377 14.618 1 96.82 235 GLU B CA 1
ATOM 4379 C C . GLU B 1 235 ? -4.562 36.231 16.104 1 96.82 235 GLU B C 1
ATOM 4381 O O . GLU B 1 235 ? -4.481 37.202 16.86 1 96.82 235 GLU B O 1
ATOM 4386 N N . GLU B 1 236 ? -4.899 35.049 16.495 1 96.32 236 GLU B N 1
ATOM 4387 C CA . GLU B 1 236 ? -5.146 34.785 17.909 1 96.32 236 GLU B CA 1
ATOM 4388 C C . GLU B 1 236 ? -3.882 34.989 18.739 1 96.32 236 GLU B C 1
ATOM 4390 O O . GLU B 1 236 ? -3.929 35.591 19.814 1 96.32 236 GLU B O 1
ATOM 4395 N N . LEU B 1 237 ? -2.818 34.474 18.232 1 96.29 237 LEU B N 1
ATOM 4396 C CA . LEU B 1 237 ? -1.543 34.636 18.921 1 96.29 237 LEU B CA 1
ATOM 4397 C C . LEU B 1 237 ? -1.163 36.109 19.022 1 96.29 237 LEU B C 1
ATOM 4399 O O . LEU B 1 237 ? -0.663 36.556 20.057 1 96.29 237 LEU B O 1
ATOM 4403 N N . ALA B 1 238 ? -1.396 36.817 17.94 1 96.31 238 ALA B N 1
ATOM 4404 C CA . ALA B 1 238 ? -1.11 38.249 17.912 1 96.31 238 ALA B CA 1
ATOM 4405 C C . ALA B 1 238 ? -1.91 38.989 18.98 1 96.31 238 ALA B C 1
ATOM 4407 O O . ALA B 1 238 ? -1.367 39.832 19.698 1 96.31 238 ALA B O 1
ATOM 4408 N N . LYS B 1 239 ? -3.139 38.664 19.086 1 96.19 239 LYS B N 1
ATOM 4409 C CA . LYS B 1 239 ? -3.996 39.284 20.092 1 96.19 239 LYS B CA 1
ATOM 4410 C C . LYS B 1 239 ? -3.477 39.011 21.501 1 96.19 239 LYS B C 1
ATOM 4412 O O . LYS B 1 239 ? -3.475 39.903 22.352 1 96.19 239 LYS B O 1
ATOM 4417 N N . ASN B 1 240 ? -3.092 37.809 21.676 1 94.52 240 ASN B N 1
ATOM 4418 C CA . ASN B 1 240 ? -2.562 37.416 22.978 1 94.52 240 ASN B CA 1
ATOM 4419 C C . ASN B 1 240 ? -1.265 38.152 23.301 1 94.52 240 ASN B C 1
ATOM 4421 O O . ASN B 1 240 ? -0.901 38.293 24.47 1 94.52 240 ASN B O 1
ATOM 4425 N N . GLN B 1 241 ? -0.561 38.64 22.238 1 93.6 241 GLN B N 1
ATOM 4426 C CA . GLN B 1 241 ? 0.689 39.374 22.402 1 93.6 241 GLN B CA 1
ATOM 4427 C C . GLN B 1 241 ? 0.439 40.878 22.47 1 93.6 241 GLN B C 1
ATOM 4429 O O . GLN B 1 241 ? 1.382 41.671 22.46 1 93.6 241 GLN B O 1
ATOM 4434 N N . GLY B 1 242 ? -0.783 41.251 22.381 1 94.2 242 GLY B N 1
ATOM 4435 C CA . GLY B 1 242 ? -1.15 42.651 22.522 1 94.2 242 GLY B CA 1
ATOM 4436 C C . GLY B 1 242 ? -1.254 43.377 21.194 1 94.2 242 GLY B C 1
ATOM 4437 O O . GLY B 1 242 ? -1.324 44.607 21.157 1 94.2 242 GLY B O 1
ATOM 4438 N N . ILE B 1 243 ? -1.212 42.589 20.127 1 93.71 243 ILE B N 1
ATOM 4439 C CA . ILE B 1 243 ? -1.34 43.185 18.801 1 93.71 243 ILE B CA 1
ATOM 4440 C C . ILE B 1 243 ? -2.808 43.198 18.381 1 93.71 243 ILE B C 1
ATOM 4442 O O . ILE B 1 243 ? -3.401 42.144 18.142 1 93.71 243 ILE B O 1
ATOM 4446 N N . SER B 1 244 ? -3.391 44.343 18.254 1 89.75 244 SER B N 1
ATOM 4447 C CA . SER B 1 244 ? -4.823 44.447 17.992 1 89.75 244 SER B CA 1
ATOM 4448 C C . SER B 1 244 ? -5.101 44.653 16.507 1 89.75 244 SER B C 1
ATOM 4450 O O . SER B 1 244 ? -6.2 44.362 16.029 1 89.75 244 SER B O 1
ATOM 4452 N N . GLU B 1 245 ? -4.131 45.209 15.802 1 91.92 245 GLU B N 1
ATOM 4453 C CA . GLU B 1 245 ? -4.318 45.464 14.377 1 91.92 245 GLU B CA 1
ATOM 4454 C C . GLU B 1 245 ? -4.259 44.168 13.573 1 91.92 245 GLU B C 1
ATOM 4456 O O . GLU B 1 245 ? -3.504 43.255 13.912 1 91.92 245 GLU B O 1
ATOM 4461 N N . PRO B 1 246 ? -5.056 44.136 12.575 1 92.14 246 PRO B N 1
ATOM 4462 C CA . PRO B 1 246 ? -4.969 42.971 11.691 1 92.14 246 PRO B CA 1
ATOM 4463 C C . PRO B 1 246 ? -3.581 42.796 11.08 1 92.14 246 PRO B C 1
ATOM 4465 O O . PRO B 1 246 ? -2.91 43.783 10.768 1 92.14 246 PRO B O 1
ATOM 4468 N N . LEU B 1 247 ? -3.216 41.546 10.918 1 94.25 247 LEU B N 1
ATOM 4469 C CA . LEU B 1 247 ? -1.939 41.267 10.271 1 94.25 247 LEU B CA 1
ATOM 4470 C C . LEU B 1 247 ? -1.954 41.724 8.816 1 94.25 247 LEU B C 1
ATOM 4472 O O . LEU B 1 247 ? -2.884 41.406 8.071 1 94.25 247 LEU B O 1
ATOM 4476 N N . SER B 1 248 ? -1.003 42.508 8.453 1 94.98 248 SER B N 1
ATOM 4477 C CA . SER B 1 248 ? -0.947 43.055 7.101 1 94.98 248 SER B CA 1
ATOM 4478 C C . SER B 1 248 ? -0.135 42.156 6.175 1 94.98 248 SER B C 1
ATOM 4480 O O . SER B 1 248 ? -0.335 42.166 4.959 1 94.98 248 SER B O 1
ATOM 4482 N N . THR B 1 249 ? 0.808 41.375 6.762 1 96.43 249 THR B N 1
ATOM 4483 C CA . THR B 1 249 ? 1.641 40.475 5.972 1 96.43 249 THR B CA 1
ATOM 4484 C C . THR B 1 249 ? 1.989 39.221 6.768 1 96.43 249 THR B C 1
ATOM 4486 O O . THR B 1 249 ? 2.342 39.305 7.946 1 96.43 249 THR B O 1
ATOM 4489 N N . ILE B 1 250 ? 1.805 38.111 6.176 1 97.62 250 ILE B N 1
ATOM 4490 C CA . ILE B 1 250 ? 2.211 36.829 6.741 1 97.62 250 ILE B CA 1
ATOM 4491 C C . ILE B 1 250 ? 3.212 36.149 5.809 1 97.62 250 ILE B C 1
ATOM 4493 O O . ILE B 1 250 ? 2.932 35.954 4.624 1 97.62 250 ILE B O 1
ATOM 4497 N N . TYR B 1 251 ? 4.357 35.818 6.324 1 97.49 251 TYR B N 1
ATOM 4498 C CA . TYR B 1 251 ? 5.4 35.182 5.528 1 97.49 251 TYR B CA 1
ATOM 4499 C C . TYR B 1 251 ? 5.397 33.672 5.731 1 97.49 251 TYR B C 1
ATOM 4501 O O . TYR B 1 251 ? 5.436 33.191 6.866 1 97.49 251 TYR B O 1
ATOM 4509 N N . MET B 1 252 ? 5.263 32.938 4.67 1 97.6 252 MET B N 1
ATOM 4510 C CA . MET B 1 252 ? 5.527 31.502 4.684 1 97.6 252 MET B CA 1
ATOM 4511 C C . MET B 1 252 ? 6.964 31.208 4.269 1 97.6 252 MET B C 1
ATOM 4513 O O . MET B 1 252 ? 7.327 31.385 3.104 1 97.6 252 MET B O 1
ATOM 4517 N N . VAL B 1 253 ? 7.701 30.754 5.209 1 95.42 253 VAL B N 1
ATOM 4518 C CA . VAL B 1 253 ? 9.095 30.409 4.948 1 95.42 253 VAL B CA 1
ATOM 4519 C C . VAL B 1 253 ? 9.233 28.896 4.798 1 95.42 253 VAL B C 1
ATOM 4521 O O . VAL B 1 253 ? 8.973 28.146 5.741 1 95.42 253 VAL B O 1
ATOM 4524 N N . GLY B 1 254 ? 9.563 28.43 3.662 1 91.74 254 GLY B N 1
ATOM 4525 C CA . GLY B 1 254 ? 9.695 26.997 3.451 1 91.74 254 GLY B CA 1
ATOM 4526 C C . GLY B 1 254 ? 10.61 26.646 2.293 1 91.74 254 GLY B C 1
ATOM 4527 O O . GLY B 1 254 ? 11.065 27.53 1.564 1 91.74 254 GLY B O 1
ATOM 4528 N N . ASP B 1 255 ? 10.904 25.374 2.051 1 86.57 255 ASP B N 1
ATOM 4529 C CA . ASP B 1 255 ? 11.878 24.925 1.061 1 86.57 255 ASP B CA 1
ATOM 4530 C C . ASP B 1 255 ? 11.196 24.167 -0.076 1 86.57 255 ASP B C 1
ATOM 4532 O O . ASP B 1 255 ? 11.859 23.712 -1.01 1 86.57 255 ASP B O 1
ATOM 4536 N N . ASN B 1 256 ? 9.937 23.945 0.02 1 85.24 256 ASN B N 1
ATOM 4537 C CA . ASN B 1 256 ? 9.231 23.157 -0.985 1 85.24 256 ASN B CA 1
ATOM 4538 C C . ASN B 1 256 ? 8.372 24.039 -1.886 1 85.24 256 ASN B C 1
ATOM 4540 O O . ASN B 1 256 ? 7.382 24.618 -1.435 1 85.24 256 ASN B O 1
ATOM 4544 N N . LEU B 1 257 ? 8.659 24.056 -3.124 1 86.15 257 LEU B N 1
ATOM 4545 C CA . LEU B 1 257 ? 7.952 24.89 -4.09 1 86.15 257 LEU B CA 1
ATOM 4546 C C . LEU B 1 257 ? 6.506 24.434 -4.246 1 86.15 257 LEU B C 1
ATOM 4548 O O . LEU B 1 257 ? 5.6 25.26 -4.378 1 86.15 257 LEU B O 1
ATOM 4552 N N . LEU B 1 258 ? 6.307 23.164 -4.136 1 86.3 258 LEU B N 1
ATOM 4553 C CA . LEU B 1 258 ? 5.018 22.578 -4.489 1 86.3 258 LEU B CA 1
ATOM 4554 C C . LEU B 1 258 ? 4.07 22.59 -3.295 1 86.3 258 LEU B C 1
ATOM 4556 O O . LEU B 1 258 ? 2.863 22.394 -3.454 1 86.3 258 LEU B O 1
ATOM 4560 N N . SER B 1 259 ? 4.644 22.864 -2.121 1 90.39 259 SER B N 1
ATOM 4561 C CA . SER B 1 259 ? 3.794 22.872 -0.935 1 90.39 259 SER B CA 1
ATOM 4562 C C . SER B 1 259 ? 3.825 24.23 -0.242 1 90.39 259 SER B C 1
ATOM 4564 O O . SER B 1 259 ? 2.825 24.952 -0.236 1 90.39 259 SER B O 1
ATOM 4566 N N . ASP B 1 260 ? 4.973 24.752 0.11 1 92.32 260 ASP B N 1
ATOM 4567 C CA . ASP B 1 260 ? 5.099 25.989 0.874 1 92.32 260 ASP B CA 1
ATOM 4568 C C . ASP B 1 260 ? 4.807 27.207 -0.001 1 92.32 260 ASP B C 1
ATOM 4570 O O . ASP B 1 260 ? 3.961 28.035 0.342 1 92.32 260 ASP B O 1
ATOM 4574 N N . ILE B 1 261 ? 5.491 27.3 -1.119 1 92.75 261 ILE B N 1
ATOM 4575 C CA . ILE B 1 261 ? 5.402 28.477 -1.976 1 92.75 261 ILE B CA 1
ATOM 4576 C C . ILE B 1 261 ? 4.051 28.497 -2.687 1 92.75 261 ILE B C 1
ATOM 4578 O O . ILE B 1 261 ? 3.339 29.504 -2.652 1 92.75 261 ILE B O 1
ATOM 4582 N N . LYS B 1 262 ? 3.74 27.362 -3.248 1 93.22 262 LYS B N 1
ATOM 4583 C CA . LYS B 1 262 ? 2.441 27.253 -3.905 1 93.22 262 LYS B CA 1
ATOM 4584 C C . LYS B 1 262 ? 1.305 27.559 -2.933 1 93.22 262 LYS B C 1
ATOM 4586 O O . LYS B 1 262 ? 0.347 28.25 -3.287 1 93.22 262 LYS B O 1
ATOM 4591 N N . GLY B 1 263 ? 1.358 27.049 -1.721 1 95.52 263 GLY B N 1
ATOM 4592 C CA . GLY B 1 263 ? 0.323 27.264 -0.722 1 95.52 263 GLY B CA 1
ATOM 4593 C C . GLY B 1 263 ? 0.14 28.725 -0.358 1 95.52 263 GLY B C 1
ATOM 4594 O O . GLY B 1 263 ? -0.985 29.23 -0.342 1 95.52 263 GLY B O 1
ATOM 4595 N N . ALA B 1 264 ? 1.223 29.394 -0.104 1 96.76 264 ALA B N 1
ATOM 4596 C CA . ALA B 1 264 ? 1.163 30.808 0.257 1 96.76 264 ALA B CA 1
ATOM 4597 C C . ALA B 1 264 ? 0.644 31.65 -0.905 1 96.76 264 ALA B C 1
ATOM 4599 O O . ALA B 1 264 ? -0.179 32.547 -0.71 1 96.76 264 ALA B O 1
ATOM 4600 N N . ASN B 1 265 ? 1.101 31.326 -2.097 1 95.51 265 ASN B N 1
ATOM 4601 C CA . ASN B 1 265 ? 0.669 32.056 -3.283 1 95.51 265 ASN B CA 1
ATOM 4602 C C . ASN B 1 265 ? -0.822 31.864 -3.547 1 95.51 265 ASN B C 1
ATOM 4604 O O . ASN B 1 265 ? -1.52 32.813 -3.909 1 95.51 265 ASN B O 1
ATOM 4608 N N . GLN B 1 266 ? -1.274 30.7 -3.357 1 95.26 266 GLN B N 1
ATOM 4609 C CA . GLN B 1 266 ? -2.684 30.399 -3.581 1 95.26 266 GLN B CA 1
ATOM 4610 C C . GLN B 1 266 ? -3.561 31.046 -2.513 1 95.26 266 GLN B C 1
ATOM 4612 O O . GLN B 1 266 ? -4.683 31.471 -2.797 1 95.26 266 GLN B O 1
ATOM 4617 N N . ALA B 1 267 ? -3.081 30.99 -1.318 1 96.02 267 ALA B N 1
ATOM 4618 C CA . ALA B 1 267 ? -3.83 31.634 -0.242 1 96.02 267 ALA B CA 1
ATOM 4619 C C . ALA B 1 267 ? -4.023 33.122 -0.523 1 96.02 267 ALA B C 1
ATOM 4621 O O . ALA B 1 267 ? -5.09 33.678 -0.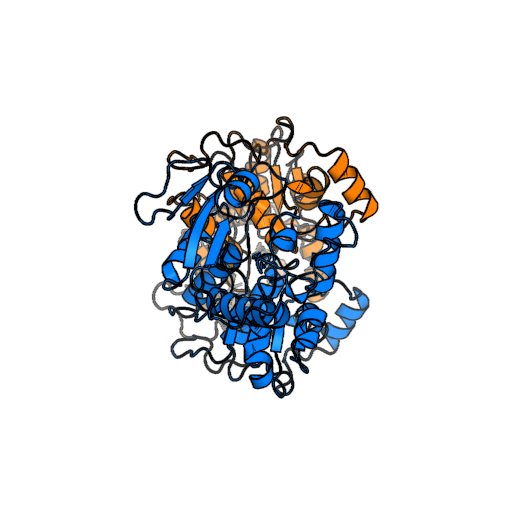252 1 96.02 267 ALA B O 1
ATOM 4622 N N . GLY B 1 268 ? -2.949 33.784 -1.025 1 94.18 268 GLY B N 1
ATOM 4623 C CA . GLY B 1 268 ? -3.038 35.171 -1.455 1 94.18 268 GLY B CA 1
ATOM 4624 C C . GLY B 1 268 ? -3.258 36.139 -0.308 1 94.18 268 GLY B C 1
ATOM 4625 O O . GLY B 1 268 ? -2.951 35.824 0.844 1 94.18 268 GLY B O 1
ATOM 4626 N N . GLY B 1 269 ? -3.685 37.396 -0.728 1 95.09 269 GLY B N 1
ATOM 4627 C CA . GLY B 1 269 ? -3.948 38.411 0.279 1 95.09 269 GLY B CA 1
ATOM 4628 C C . GLY B 1 269 ? -2.708 38.819 1.053 1 95.09 269 GLY B C 1
ATOM 4629 O O . GLY B 1 269 ? -1.727 39.281 0.466 1 95.09 269 GLY B O 1
ATOM 4630 N N . VAL B 1 270 ? -2.746 38.491 2.27 1 96.56 270 VAL B N 1
ATOM 4631 C CA . VAL B 1 270 ? -1.698 38.977 3.161 1 96.56 270 VAL B CA 1
ATOM 4632 C C . VAL B 1 270 ? -0.492 38.042 3.099 1 96.56 270 VAL B C 1
ATOM 4634 O O . VAL B 1 270 ? 0.549 38.321 3.698 1 96.56 270 VAL B O 1
ATOM 4637 N N . TRP B 1 271 ? -0.58 36.926 2.416 1 97.79 271 TRP B N 1
ATOM 4638 C CA . TRP B 1 271 ? 0.472 35.915 2.42 1 97.79 271 TRP B CA 1
ATOM 4639 C C . TRP B 1 271 ? 1.581 36.28 1.438 1 97.79 271 TRP B C 1
ATOM 4641 O O . TRP B 1 271 ? 1.308 36.741 0.327 1 97.79 271 TRP B O 1
ATOM 4651 N N . ARG B 1 272 ? 2.813 36.108 1.845 1 97.12 272 ARG B N 1
ATOM 4652 C CA . ARG B 1 272 ? 4.017 36.212 1.026 1 97.12 272 ARG B CA 1
ATOM 4653 C C . ARG B 1 272 ? 4.894 34.974 1.182 1 97.12 272 ARG B C 1
ATOM 4655 O O . ARG B 1 272 ? 5.109 34.496 2.298 1 97.12 272 ARG B O 1
ATOM 4662 N N . SER B 1 273 ? 5.343 34.427 0.082 1 96.57 273 SER B N 1
ATOM 4663 C CA . SER B 1 273 ? 6.145 33.207 0.092 1 96.57 273 SER B CA 1
ATOM 4664 C C . SER B 1 273 ? 7.636 33.526 0.124 1 96.57 273 SER B C 1
ATOM 4666 O O . SER B 1 273 ? 8.095 34.439 -0.565 1 96.57 273 SER B O 1
ATOM 4668 N N . VAL B 1 274 ? 8.332 32.827 0.964 1 95.23 274 VAL B N 1
ATOM 4669 C CA . VAL B 1 274 ? 9.78 32.936 1.102 1 95.23 274 VAL B CA 1
ATOM 4670 C C . VAL B 1 274 ? 10.426 31.57 0.88 1 95.23 274 VAL B C 1
ATOM 4672 O O . VAL B 1 274 ? 10.32 30.682 1.729 1 95.23 274 VAL B O 1
ATOM 4675 N N . LEU B 1 275 ? 11.164 31.383 -0.215 1 92.61 275 LEU B N 1
ATOM 4676 C CA . LEU B 1 275 ? 11.849 30.132 -0.522 1 92.61 275 LEU B CA 1
ATOM 4677 C C . LEU B 1 275 ? 13.253 30.121 0.073 1 92.61 275 LEU B C 1
ATOM 4679 O O . LEU B 1 275 ? 14.045 31.032 -0.176 1 92.61 275 LEU B O 1
ATOM 4683 N N . VAL B 1 276 ? 13.475 29.112 0.86 1 90.91 276 VAL B N 1
ATOM 4684 C CA . VAL B 1 276 ? 14.823 28.941 1.394 1 90.91 276 VAL B CA 1
ATOM 4685 C C . VAL B 1 276 ? 15.537 27.82 0.643 1 90.91 276 VAL B C 1
ATOM 4687 O O . VAL B 1 276 ? 14.906 26.853 0.21 1 90.91 276 VAL B O 1
ATOM 4690 N N . LYS B 1 277 ? 16.825 27.762 0.514 1 82.41 277 LYS B N 1
ATOM 4691 C CA . LYS B 1 277 ? 17.589 26.851 -0.335 1 82.41 277 LYS B CA 1
ATOM 4692 C C . LYS B 1 277 ? 18.218 25.731 0.487 1 82.41 277 LYS B C 1
ATOM 4694 O O . LYS B 1 277 ? 19.258 25.186 0.11 1 82.41 277 LYS B O 1
ATOM 4699 N N . THR B 1 278 ? 17.791 25.292 1.525 1 71.56 278 THR B N 1
ATOM 4700 C CA . THR B 1 278 ? 18.385 24.287 2.4 1 71.56 278 THR B CA 1
ATOM 4701 C C . THR B 1 278 ? 17.632 22.964 2.293 1 71.56 278 THR B C 1
ATOM 4703 O O . THR B 1 278 ? 18.06 21.952 2.853 1 71.56 278 THR B O 1
ATOM 4706 N N . GLY B 1 279 ? 16.6 22.801 1.57 1 63.13 279 GLY B N 1
ATOM 4707 C CA . GLY B 1 279 ? 15.836 21.564 1.589 1 63.13 279 GLY B CA 1
ATOM 4708 C C . GLY B 1 279 ? 15.719 20.914 0.224 1 63.13 279 GLY B C 1
ATOM 4709 O O . GLY B 1 279 ? 16.729 20.632 -0.424 1 63.13 279 GLY B O 1
ATOM 4710 N N . LEU B 1 280 ? 14.568 20.481 -0.209 1 59.18 280 LEU B N 1
ATOM 4711 C CA . LEU B 1 280 ? 14.239 19.718 -1.409 1 59.18 280 LEU B CA 1
ATOM 4712 C C . LEU B 1 280 ? 14.652 20.476 -2.666 1 59.18 280 LEU B C 1
ATOM 4714 O O . LEU B 1 280 ? 14.913 19.867 -3.705 1 59.18 280 LEU B O 1
ATOM 4718 N N . TYR B 1 281 ? 14.702 21.744 -2.504 1 58.11 281 TYR B N 1
ATOM 4719 C CA . TYR B 1 281 ? 14.844 22.486 -3.752 1 58.11 281 TYR B CA 1
ATOM 4720 C C . TYR B 1 281 ? 16.31 22.606 -4.152 1 58.11 281 TYR B C 1
ATOM 4722 O O . TYR B 1 281 ? 17.086 23.297 -3.488 1 58.11 281 TYR B O 1
ATOM 4730 N N . LYS B 1 282 ? 16.749 21.819 -4.883 1 55.27 282 LYS B N 1
ATOM 4731 C CA . LYS B 1 282 ? 18.102 21.955 -5.416 1 55.27 282 LYS B CA 1
ATOM 4732 C C . LYS B 1 282 ? 18.094 22.683 -6.756 1 55.27 282 LYS B C 1
ATOM 4734 O O . LYS B 1 282 ? 19.152 23.023 -7.29 1 55.27 282 LYS B O 1
ATOM 4739 N N . GLY B 1 283 ? 16.917 22.658 -7.323 1 55.38 283 GLY B N 1
ATOM 4740 C CA . GLY B 1 283 ? 17.024 23.054 -8.718 1 55.38 283 GLY B CA 1
ATOM 4741 C C . GLY B 1 283 ? 16.613 24.494 -8.964 1 55.38 283 GLY B C 1
ATOM 4742 O O . GLY B 1 283 ? 16.507 25.283 -8.023 1 55.38 283 GLY B O 1
ATOM 4743 N N . GLU B 1 284 ? 16.445 24.777 -10.273 1 53.53 284 GLU B N 1
ATOM 4744 C CA . GLU B 1 284 ? 16.084 26.049 -10.893 1 53.53 284 GLU B CA 1
ATOM 4745 C C . GLU B 1 284 ? 14.665 26.464 -10.513 1 53.53 284 GLU B C 1
ATOM 4747 O O . GLU B 1 284 ? 13.793 25.614 -10.324 1 53.53 284 GLU B O 1
ATOM 4752 N N . LEU B 1 285 ? 14.533 27.593 -9.945 1 54.83 285 LEU B N 1
ATOM 4753 C CA . LEU B 1 285 ? 13.318 28.294 -9.545 1 54.83 285 LEU B CA 1
ATOM 4754 C C . LEU B 1 285 ? 12.191 28.038 -10.54 1 54.83 285 LEU B C 1
ATOM 4756 O O . LEU B 1 285 ? 12.425 27.978 -11.749 1 54.83 285 LEU B O 1
ATOM 4760 N N . ASP B 1 286 ? 11.118 27.31 -10.162 1 58.57 286 ASP B N 1
ATOM 4761 C CA . ASP B 1 286 ? 9.908 27.297 -10.978 1 58.57 286 ASP B CA 1
ATOM 4762 C C . ASP B 1 286 ? 9.529 28.707 -11.422 1 58.57 286 ASP B C 1
ATOM 4764 O O . ASP B 1 286 ? 9.263 29.576 -10.588 1 58.57 286 ASP B O 1
ATOM 4768 N N . HIS B 1 287 ? 9.701 28.958 -12.57 1 61.03 287 HIS B N 1
ATOM 4769 C CA . HIS B 1 287 ? 9.454 30.27 -13.158 1 61.03 287 HIS B CA 1
ATOM 4770 C C . HIS B 1 287 ? 7.96 30.566 -13.237 1 61.03 287 HIS B C 1
ATOM 4772 O O . HIS B 1 287 ? 7.558 31.724 -13.366 1 61.03 287 HIS B O 1
ATOM 4778 N N . GLN B 1 288 ? 7.121 29.488 -13.067 1 61.07 288 GLN B N 1
ATOM 4779 C CA . GLN B 1 288 ? 5.708 29.786 -13.275 1 61.07 288 GLN B CA 1
ATOM 4780 C C . GLN B 1 288 ? 5.087 30.409 -12.028 1 61.07 288 GLN B C 1
ATOM 4782 O O . GLN B 1 288 ? 4.232 31.29 -12.129 1 61.07 288 GLN B O 1
ATOM 4787 N N . ASN B 1 289 ? 5.409 30.055 -10.893 1 69.97 289 ASN B N 1
ATOM 4788 C CA . ASN B 1 289 ? 4.921 30.662 -9.659 1 69.97 289 ASN B CA 1
ATOM 4789 C C . ASN B 1 289 ? 6.06 30.941 -8.682 1 69.97 289 ASN B C 1
ATOM 4791 O O . ASN B 1 289 ? 6.234 30.215 -7.702 1 69.97 289 ASN B O 1
ATOM 4795 N N . PRO B 1 290 ? 6.591 31.998 -9.013 1 85.22 290 PRO B N 1
ATOM 4796 C CA . PRO B 1 290 ? 7.816 32.27 -8.258 1 85.22 290 PRO B CA 1
ATOM 4797 C C . PRO B 1 290 ? 7.54 32.712 -6.822 1 85.22 290 PRO B C 1
ATOM 4799 O O . PRO B 1 290 ? 6.466 33.246 -6.533 1 85.22 290 PRO B O 1
ATOM 4802 N N . ALA B 1 291 ? 8.427 32.408 -6.02 1 92.66 291 ALA B N 1
ATOM 4803 C CA . ALA B 1 291 ? 8.398 32.888 -4.641 1 92.66 291 ALA B CA 1
ATOM 4804 C C . ALA B 1 291 ? 8.55 34.406 -4.584 1 92.66 291 ALA B C 1
ATOM 4806 O O . ALA B 1 291 ? 9.236 34.998 -5.421 1 92.66 291 ALA B O 1
ATOM 4807 N N . HIS B 1 292 ? 7.904 35.082 -3.681 1 93.77 292 HIS B N 1
ATOM 4808 C CA . HIS B 1 292 ? 8.045 36.522 -3.493 1 93.77 292 HIS B CA 1
ATOM 4809 C C . HIS B 1 292 ? 9.461 36.884 -3.057 1 93.77 292 HIS B C 1
ATOM 4811 O O . HIS B 1 292 ? 9.981 37.937 -3.435 1 93.77 292 HIS B O 1
ATOM 4817 N N . TYR B 1 293 ? 10.029 36.012 -2.188 1 92.69 293 TYR B N 1
ATOM 4818 C CA . TYR B 1 293 ? 11.403 36.177 -1.727 1 92.69 293 TYR B CA 1
ATOM 4819 C C . TYR B 1 293 ? 12.18 34.872 -1.849 1 92.69 293 TYR B C 1
ATOM 4821 O O . TYR B 1 293 ? 11.612 33.788 -1.694 1 92.69 293 TYR B O 1
ATOM 4829 N N . ILE B 1 294 ? 13.451 35.022 -2.145 1 91.56 294 ILE B N 1
ATOM 4830 C CA . ILE B 1 294 ? 14.38 33.898 -2.135 1 91.56 294 ILE B CA 1
ATOM 4831 C C . ILE B 1 294 ? 15.573 34.221 -1.237 1 91.56 294 ILE B C 1
ATOM 4833 O O . ILE B 1 294 ? 16.16 35.301 -1.34 1 91.56 294 ILE B O 1
ATOM 4837 N N . THR B 1 295 ? 15.852 33.377 -0.306 1 92.23 295 THR B N 1
ATOM 4838 C CA . THR B 1 295 ? 16.924 33.6 0.658 1 92.23 295 THR B CA 1
ATOM 4839 C C . THR B 1 295 ? 17.693 32.309 0.92 1 92.23 295 THR B C 1
ATOM 4841 O O . THR B 1 295 ? 17.181 31.214 0.676 1 92.23 295 THR B O 1
ATOM 4844 N N . PRO B 1 296 ? 18.922 32.385 1.375 1 88.54 296 PRO B N 1
ATOM 4845 C CA . PRO B 1 296 ? 19.713 31.172 1.597 1 88.54 296 PRO B CA 1
ATOM 4846 C C . PRO B 1 296 ? 19.132 30.28 2.692 1 88.54 296 PRO B C 1
ATOM 4848 O O . PRO B 1 296 ? 19.21 29.053 2.599 1 88.54 296 PRO B O 1
ATOM 4851 N N . ASP B 1 297 ? 18.656 30.979 3.764 1 90.54 297 ASP B N 1
ATOM 4852 C CA . ASP B 1 297 ? 18.135 30.229 4.903 1 90.54 297 ASP B CA 1
ATOM 4853 C C . ASP B 1 297 ? 17.174 31.08 5.729 1 90.54 297 ASP B C 1
ATOM 4855 O O . ASP B 1 297 ? 17.025 32.278 5.478 1 90.54 297 ASP B O 1
ATOM 4859 N N . VAL B 1 298 ? 16.553 30.425 6.679 1 90.42 298 VAL B N 1
ATOM 4860 C CA . VAL B 1 298 ? 15.524 31.064 7.493 1 90.42 298 VAL B CA 1
ATOM 4861 C C . VAL B 1 298 ? 16.152 32.158 8.354 1 90.42 298 VAL B C 1
ATOM 4863 O O . VAL B 1 298 ? 15.548 33.211 8.568 1 90.42 298 VAL B O 1
ATOM 4866 N N . PHE B 1 299 ? 17.351 31.969 8.874 1 90.92 299 PHE B N 1
ATOM 4867 C CA . 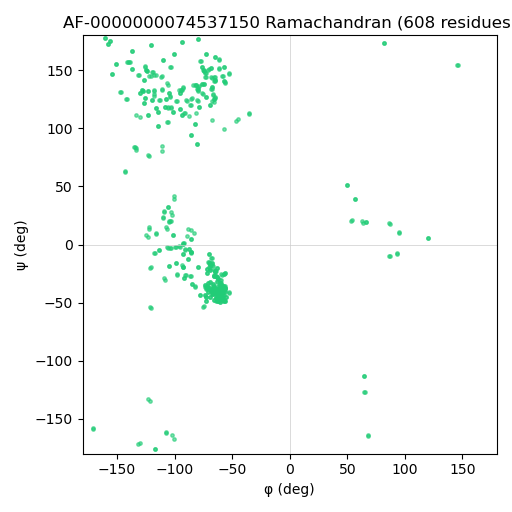PHE B 1 299 ? 18.037 32.928 9.731 1 90.92 299 PHE B CA 1
ATOM 4868 C C . PHE B 1 299 ? 18.266 34.244 8.997 1 90.92 299 PHE B C 1
ATOM 4870 O O . PHE B 1 299 ? 17.972 35.316 9.528 1 90.92 299 PHE B O 1
ATOM 4877 N N . THR B 1 300 ? 18.737 34.11 7.782 1 92.33 300 THR B N 1
ATOM 4878 C CA . THR B 1 300 ? 19.012 35.293 6.973 1 92.33 300 THR B CA 1
ATOM 4879 C C . THR B 1 300 ? 17.736 36.095 6.736 1 92.33 300 THR B C 1
ATOM 4881 O O . THR B 1 300 ? 17.733 37.321 6.868 1 92.33 300 THR B O 1
ATOM 4884 N N . PHE B 1 301 ? 16.707 35.462 6.483 1 93.54 301 PHE B N 1
ATOM 4885 C CA . PHE B 1 301 ? 15.449 36.148 6.211 1 93.54 301 PHE B CA 1
ATOM 4886 C C . PHE B 1 301 ? 14.952 36.879 7.453 1 93.54 301 PHE B C 1
ATOM 4888 O O . PHE B 1 301 ? 14.576 38.051 7.381 1 93.54 301 PHE B O 1
ATOM 4895 N N . VAL B 1 302 ? 14.95 36.213 8.547 1 91.83 302 VAL B N 1
ATOM 4896 C CA . VAL B 1 302 ? 14.425 36.759 9.794 1 91.83 302 VAL B CA 1
ATOM 4897 C C . VAL B 1 302 ? 15.268 37.955 10.23 1 91.83 302 VAL B C 1
ATOM 4899 O O . VAL B 1 302 ? 14.731 38.969 10.684 1 91.83 302 VAL B O 1
ATOM 4902 N N . MET B 1 303 ? 16.561 37.857 10.037 1 91.05 303 MET B N 1
ATOM 4903 C CA . MET B 1 303 ? 17.453 38.94 10.441 1 91.05 303 MET B CA 1
ATOM 4904 C C . MET B 1 303 ? 17.25 40.169 9.56 1 91.05 303 MET B C 1
ATOM 4906 O O . MET B 1 303 ? 17.336 41.302 10.039 1 91.05 303 MET B O 1
ATOM 4910 N N . GLU B 1 304 ? 16.914 39.89 8.362 1 89.84 304 GLU B N 1
ATOM 4911 C CA . GLU B 1 304 ? 16.817 40.99 7.407 1 89.84 304 GLU B CA 1
ATOM 4912 C C . GLU B 1 304 ? 15.436 41.639 7.452 1 89.84 304 GLU B C 1
ATOM 4914 O O . GLU B 1 304 ? 15.288 42.816 7.117 1 89.84 304 GLU B O 1
ATOM 4919 N N . HIS B 1 305 ? 14.508 40.98 7.793 1 85.42 305 HIS B N 1
ATOM 4920 C CA . HIS B 1 305 ? 13.149 41.478 7.61 1 85.42 305 HIS B CA 1
ATOM 4921 C C . HIS B 1 305 ? 12.441 41.653 8.949 1 85.42 305 HIS B C 1
ATOM 4923 O O . HIS B 1 305 ? 11.279 42.062 8.993 1 85.42 305 HIS B O 1
ATOM 4929 N N . SER B 1 306 ? 13.039 41.209 10.061 1 80.61 306 SER B N 1
ATOM 4930 C CA . SER B 1 306 ? 12.413 41.383 11.368 1 80.61 306 SER B CA 1
ATOM 4931 C C . SER B 1 306 ? 12.947 42.624 12.076 1 80.61 306 SER B C 1
ATOM 4933 O O . SER B 1 306 ? 14.052 43.085 11.783 1 80.61 306 SER B O 1
#

Foldseek 3Di:
DLCVVVLHFAADEDQDDQDQLQVVQVVVCVVVVDPPVPGDDSLRYHYLCNLVLVCLVVDLVFEEEEAADHNRQVNSVVSRNVNYDYLLVVCVVQVVLPVVDGRPPDDPVRVVVCVVVDPNWFDLVNFHQEYEYGFDHPCLVSVLSQVLQQQQADRRTGPHDPDQQLAVTDGRHAYEYRHQDQWFDDPDPDTDGTCNVSVVVSQVVCCVRRVDGDDYHYTAFLDLSNVVVVLVSSCVSSVVSVNDDRQQADEQEDADCRGRQNSQVVNDGRGFYEHECPGPDPDDAPPVRGGPYYDPDPVVVSVVPD/DLCVVVLHFAADEDQDDQDQLQVVQVVVCVVVVDPPVPGDDSLRYHYLCNLVLVCLVVDLPFEEEEAADHNRQVNSVVSRNVNYDYLLVVCVVQVVLPVVDGRPPDDPVRVVVCVVVDPNWFDLVNFHQEYEYGFDHPCLVSVLSQVLQQQQADRRTGPHDPDQQLAVTDGRHAYEYRHQDQWFDDPDPDTDGTCNVSVVVSQVVCCVRRVDGDDYHYTAFLDLSNVVVVLVSSCVSSVVSVNDDRQQADEQEDADCRGRQNSQVVNDGRGFYEHEPPGPDPDDAPPPRGGPYYDPDPVVVSVVPD

InterPro domains:
  IPR006353 HAD-superfamily hydrolase, subfamily IIA, CECR5 [TIGR01456] (7-300)
  IPR006357 HAD-superfamily hydrolase, subfamily IIA [PF13344] (2-82)
  IPR006357 HAD-superfamily hydrolase, subfamily IIA [TIGR01460] (2-279)
  IPR023214 HAD superfamily [G3DSA:3.40.50.1000] (3-299)
  IPR023214 HAD superfamily [G3DSA:3.40.50.1000] (48-219)
  IPR036412 HAD-like superfamily [SSF56784] (2-299)
  IPR050324 CDP-alcohol phosphatidyltransferase class-I [PTHR14269] (20-298)

Solvent-accessible surface area (backbone atoms only — not comparable to full-atom values): 33011 Å² total; per-residue (Å²): 102,69,46,64,76,65,70,46,72,73,70,47,77,44,62,52,57,28,57,46,43,54,59,55,28,53,51,48,31,58,76,66,62,49,55,82,92,61,47,69,49,42,88,30,38,38,40,14,43,54,67,52,45,79,54,18,73,84,32,42,92,36,34,29,37,34,40,38,33,86,40,35,56,63,40,44,40,73,44,39,27,69,43,54,42,36,51,70,59,51,34,60,74,41,44,50,75,41,62,91,54,70,50,88,91,54,52,72,66,57,51,55,53,46,62,73,66,56,73,64,64,61,59,71,91,68,25,31,52,30,38,39,36,42,37,59,52,80,42,32,50,55,49,53,48,50,50,50,35,27,34,63,7,54,81,12,23,42,68,42,58,94,51,93,68,27,79,84,66,65,75,64,25,45,36,35,37,15,34,54,41,44,60,41,84,57,85,23,76,44,68,38,78,37,46,22,46,52,49,54,37,52,38,52,53,42,25,71,63,48,75,44,82,64,76,66,51,72,32,12,56,36,33,50,70,42,51,54,50,49,52,54,52,46,51,52,49,26,43,78,72,70,41,81,69,78,80,74,67,42,78,39,76,35,31,40,64,80,26,41,32,44,17,24,59,69,56,32,88,41,39,39,15,32,37,26,57,76,53,81,41,78,69,79,77,59,79,86,71,61,53,78,36,76,41,71,38,69,66,60,47,50,67,71,73,102,103,69,45,64,76,67,71,47,70,74,69,48,77,44,62,51,58,27,58,45,41,55,58,55,28,51,51,49,32,57,74,66,62,49,55,82,93,60,47,69,49,42,88,34,39,37,41,14,45,55,69,52,46,79,55,17,74,83,32,46,94,34,35,29,36,34,38,38,35,85,40,35,56,61,41,42,41,72,45,39,28,68,43,55,42,38,52,69,58,52,35,59,74,42,44,50,76,40,63,90,54,70,50,88,90,54,52,72,66,56,51,54,53,45,62,73,68,54,70,63,66,63,60,69,90,68,24,32,52,30,36,39,37,43,37,58,51,81,41,30,51,55,50,52,50,52,51,50,34,28,34,63,8,54,82,13,23,42,68,42,58,95,52,93,68,29,80,83,65,64,75,63,24,46,38,36,36,16,33,53,40,45,59,41,83,57,86,26,77,44,68,38,77,36,46,22,46,54,49,54,36,51,38,52,51,41,25,72,62,48,75,46,82,64,75,67,50,72,33,13,56,35,34,49,69,40,51,53,50,49,51,53,53,46,52,52,49,25,44,76,71,69,42,82,69,77,81,73,67,43,77,40,77,32,33,40,62,80,28,41,30,44,16,24,58,69,54,30,89,42,40,39,15,32,36,28,57,79,53,81,42,78,69,80,76,59,80,86,69,60,53,78,36,77,40,71,38,71,66,61,46,49,66,71,74,100